Protein AF-0000000072985611 (afdb_homodimer)

InterPro domains:
  IPR008822 Holliday junction resolvase RusA-like [PF05866] (29-142)
  IPR036614 Holliday junction resolvase RusA-like superfamily [G3DSA:3.30.1330.70] (21-144)
  IPR036614 Holliday junction resolvase RusA-like superfamily [SSF103084] (29-144)

Nearest PDB structures (foldseek):
  1q8r-assembly1_A  TM=8.239E-01  e=1.567E-08  Escherichia coli
  2h8c-assembly2_D  TM=8.364E-01  e=1.134E-07  Escherichia coli
  2h8e-assembly1_A  TM=8.133E-01  e=1.209E-07  Escherichia coli
  1q8r-assembly1_B  TM=8.257E-01  e=3.579E-07  Escherichia coli
  2h8c-assembly2_C  TM=8.299E-01  e=3.798E-06  Escherichia coli

Secondary structure (DSSP, 8-state):
--HHHHHHHHHHTT-------EEEEEEES----GGGG-EE-TT--EEPPP----TT-HHHHHHHHHHHHHHHHSTT--B-B-EEEEEEEEES-SSS---HHHHHHHHHHHHHHHTSBS-GGGEEEEEEEEEE-SSS-EEEEEEEETTTEEEEEEEEE-SS-----B----TT--------------S--B-TTT-PBPPGGGEEEETTTTEEEEHHHHHHH-/--HHHHHHHHHHTT-------EEEEEEES----GGGG-EE-TT--EEPPP----TT-HHHHHHHHHHHHHHHHSTT--B-B-EEEEEEEEES-SSS---HHHHHHHHHHHHHHHTSBS-GGGEEEEEEEEEE-SSS-EEEEEEEETTTEEEEEEEEE-SS-----B----TT--------------S--B-TTT--B--GGGEEEETTTTEEEEHHHHHHH-

Organism: Clostridium tetani (strain Massachusetts / E88) (NCBI:txid212717)

Foldseek 3Di:
DPVVVPVVVVCPVPVCPVQDQKFKFKDWDAFDFQVQWWKAALVRDTDTDDCPVDPPPVLVVRLQRLLVRRCVRPPPAAHEAAKEKEKEWAALDPVDGDDQVRSVVSNQSSNCVNRNYVHPVSHPHYHYDYHYDNVITMMMMMIGHPVVDDDDDDDDDDPDDDDDDDDDDDPVVPPPPVPPPPPVVPPQCAAPPPRHRADSNAWMAHDVRNHIHGNVRVVVVD/DPVVVVVVVVCPPPVCPVQDQKFKFKDWDAFDFQVQWWKAALVRDTDTDDCPVDPPPVLVVRLQRLLVRRCVRPPPAAHEAAKEKEKEWAALDPVDGDDQVRSVVSNQSSNCVNRNYVHPVSYPHYHYDYHYDNVITMMMMMIGHPVVDDDDDDDDDDPDDDDDDDDDDDPVVDPPPVPPPPPVVPPQCAAPPPRHRADSNAWMAHDVRNHIHGNVRVVVVD

pLD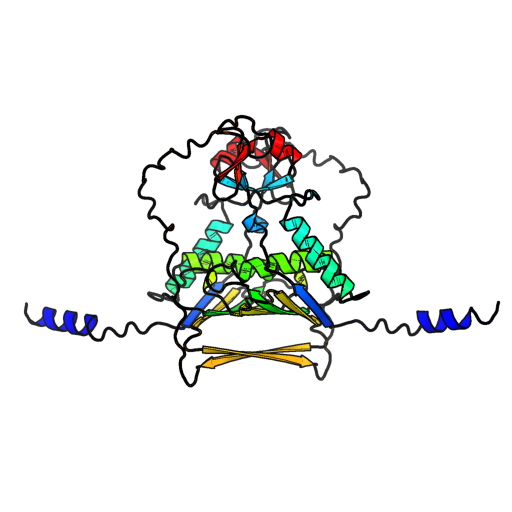DT: mean 77.01, std 22.3, range [27.75, 98.75]

Structure (mmCIF, N/CA/C/O backbone):
data_AF-0000000072985611-model_v1
#
loop_
_entity.id
_entity.type
_entity.pdbx_description
1 polymer 'Conserved protein'
#
loop_
_atom_site.group_PDB
_atom_site.id
_atom_site.type_symbol
_atom_site.label_atom_id
_atom_site.label_alt_id
_atom_site.label_comp_id
_atom_site.label_asym_id
_atom_site.label_entity_id
_atom_site.label_seq_id
_atom_site.pdbx_PDB_ins_code
_atom_site.Cartn_x
_atom_site.Cartn_y
_atom_site.Cartn_z
_atom_site.occupancy
_atom_site.B_iso_or_equiv
_atom_site.auth_seq_id
_atom_site.auth_comp_id
_atom_site.auth_asym_id
_atom_site.auth_atom_id
_atom_site.pdbx_PDB_model_num
ATOM 1 N N . MET A 1 1 ? -51.062 -20.438 17.531 1 27.91 1 MET A N 1
ATOM 2 C CA . MET A 1 1 ? -49.969 -19.891 18.328 1 27.91 1 MET A CA 1
ATOM 3 C C . MET A 1 1 ? -48.75 -20.844 18.297 1 27.91 1 MET A C 1
ATOM 5 O O . MET A 1 1 ? -47.656 -20.453 18.703 1 27.91 1 MET A O 1
ATOM 9 N N . ILE A 1 2 ? -48.938 -22.172 18.141 1 35.59 2 ILE A N 1
ATOM 10 C CA . ILE A 1 2 ? -48 -23.281 18.25 1 35.59 2 ILE A CA 1
ATOM 11 C C . ILE A 1 2 ? -47.062 -23.312 17.031 1 35.59 2 ILE A C 1
ATOM 13 O O . ILE A 1 2 ? -45.906 -23.641 17.156 1 35.59 2 ILE A O 1
ATOM 17 N N . VAL A 1 3 ? -47.625 -23.109 15.766 1 29.62 3 VAL A N 1
ATOM 18 C CA . VAL A 1 3 ? -46.875 -23.391 14.531 1 29.62 3 VAL A CA 1
ATOM 19 C C . VAL A 1 3 ? -45.75 -22.375 14.367 1 29.62 3 VAL A C 1
ATOM 21 O O . VAL A 1 3 ? -44.844 -22.578 13.531 1 29.62 3 VAL A O 1
ATOM 24 N N . LYS A 1 4 ? -45.938 -21.094 14.805 1 33.12 4 LYS A N 1
ATOM 25 C CA . LYS A 1 4 ? -44.906 -20.094 14.586 1 33.12 4 LYS A CA 1
ATOM 26 C C . LYS A 1 4 ? -43.656 -20.391 15.422 1 33.12 4 LYS A C 1
ATOM 28 O O . LYS A 1 4 ? -42.688 -19.672 15.344 1 33.12 4 LYS A O 1
ATOM 33 N N . VAL A 1 5 ? -43.875 -21.156 16.484 1 34.25 5 VAL A N 1
ATOM 34 C CA . VAL A 1 5 ? -42.75 -21.391 17.406 1 34.25 5 VAL A CA 1
ATOM 35 C C . VAL A 1 5 ? -41.719 -22.25 16.734 1 34.25 5 VAL A C 1
ATOM 37 O O . VAL A 1 5 ? -40.5 -22.109 17 1 34.25 5 VAL A O 1
ATOM 40 N N . ASN A 1 6 ? -42.188 -23.312 15.992 1 34.81 6 ASN A N 1
ATOM 41 C CA . ASN A 1 6 ? -41.188 -24.297 15.57 1 34.81 6 ASN A CA 1
ATOM 42 C C . ASN A 1 6 ? -40.25 -23.734 14.523 1 34.81 6 ASN A C 1
ATOM 44 O O . ASN A 1 6 ? -39.188 -24.328 14.25 1 34.81 6 ASN A O 1
ATOM 48 N N . LEU A 1 7 ? -40.875 -22.859 13.562 1 33.72 7 LEU A N 1
ATOM 49 C CA . LEU A 1 7 ? -40.031 -22.438 12.438 1 33.72 7 LEU A CA 1
ATOM 50 C C . LEU A 1 7 ? -38.906 -21.547 12.906 1 33.72 7 LEU A C 1
ATOM 52 O O . LEU A 1 7 ? -37.844 -21.484 12.258 1 33.72 7 LEU A O 1
ATOM 56 N N . ILE A 1 8 ? -39.125 -20.766 14.062 1 36.06 8 ILE A N 1
ATOM 57 C CA . ILE A 1 8 ? -38.094 -19.875 14.562 1 36.06 8 ILE A CA 1
ATOM 58 C C . ILE A 1 8 ? -36.969 -20.688 15.172 1 36.06 8 ILE A C 1
ATOM 60 O O . ILE A 1 8 ? -35.812 -20.266 15.141 1 36.06 8 ILE A O 1
ATOM 64 N N . ILE A 1 9 ? -37.312 -21.859 15.805 1 35.59 9 ILE A N 1
ATOM 65 C CA . ILE A 1 9 ? -36.281 -22.609 16.516 1 35.59 9 ILE A CA 1
ATOM 66 C C . ILE A 1 9 ? -35.219 -23.125 15.531 1 35.59 9 ILE A C 1
ATOM 68 O O . ILE A 1 9 ? -34.031 -23.094 15.805 1 35.59 9 ILE A O 1
ATOM 72 N N . ASN A 1 10 ? -35.719 -23.922 14.508 1 32.5 10 ASN A N 1
ATOM 73 C CA . ASN A 1 10 ? -34.781 -24.562 13.625 1 32.5 10 ASN A CA 1
ATOM 74 C C . ASN A 1 10 ? -33.875 -23.547 12.906 1 32.5 10 ASN A C 1
ATOM 76 O O . ASN A 1 10 ? -32.938 -23.922 12.234 1 32.5 10 ASN A O 1
ATOM 80 N N . TYR A 1 11 ? -34.438 -22.375 12.5 1 34.31 11 TYR A N 1
ATOM 81 C CA . TYR A 1 11 ? -33.594 -21.375 11.867 1 34.31 11 TYR A CA 1
ATOM 82 C C . TYR A 1 11 ? -32.5 -20.922 12.812 1 34.31 11 TYR A C 1
ATOM 84 O O . TYR A 1 11 ? -31.422 -20.516 12.375 1 34.31 11 TYR A O 1
ATOM 92 N N . ILE A 1 12 ? -32.625 -20.672 14.148 1 36 12 ILE A N 1
ATOM 93 C CA . ILE A 1 12 ? -31.656 -20.188 15.133 1 36 12 ILE A CA 1
ATOM 94 C C . ILE A 1 12 ? -30.625 -21.281 15.438 1 36 12 ILE A C 1
ATOM 96 O O . ILE A 1 12 ? -29.469 -20.984 15.711 1 36 12 ILE A O 1
ATOM 100 N N . LYS A 1 13 ? -31.047 -22.578 15.875 1 29.45 13 LYS A N 1
ATOM 101 C CA . LYS A 1 13 ? -30.141 -23.578 16.438 1 29.45 13 LYS A CA 1
ATOM 102 C C . LYS A 1 13 ? -28.969 -23.859 15.484 1 29.45 13 LYS A C 1
ATOM 104 O O . LYS A 1 13 ? -27.812 -23.922 15.914 1 29.45 13 LYS A O 1
ATOM 109 N N . TYR A 1 14 ? -29.219 -25 14.586 1 33.25 14 TYR A N 1
ATOM 110 C CA . TYR A 1 14 ? -28.109 -25.344 13.695 1 33.25 14 TYR A CA 1
ATOM 111 C C . TYR A 1 14 ? -27.781 -24.172 12.773 1 33.25 14 TYR A C 1
ATOM 113 O O . TYR A 1 14 ? -28.234 -24.141 11.625 1 33.25 14 TYR A O 1
ATOM 121 N N . GLY A 1 15 ? -28.25 -23.016 12.805 1 34.94 15 GLY A N 1
ATOM 122 C CA . GLY A 1 15 ? -27.875 -21.797 12.102 1 34.94 15 GLY A CA 1
ATOM 123 C C . GLY A 1 15 ? -26.422 -21.797 11.641 1 34.94 15 GLY A C 1
ATOM 124 O O . GLY A 1 15 ? -25.531 -21.484 12.422 1 34.94 15 GLY A O 1
ATOM 125 N N . TRP A 1 16 ? -26.062 -22.781 10.914 1 35.09 16 TRP A N 1
ATOM 126 C CA . TRP A 1 16 ? -24.812 -22.891 10.188 1 35.09 16 TRP A CA 1
ATOM 127 C C . TRP A 1 16 ? -24.281 -21.516 9.797 1 35.09 16 TRP A C 1
ATOM 129 O O . TRP A 1 16 ? -24.875 -20.828 8.969 1 35.09 16 TRP A O 1
ATOM 139 N N . PHE A 1 17 ? -24.203 -20.625 10.633 1 38.88 17 PHE A N 1
ATOM 140 C CA . PHE A 1 17 ? -23.344 -19.484 10.336 1 38.88 17 PHE A CA 1
ATOM 141 C C . PHE A 1 17 ? -22.312 -19.844 9.273 1 38.88 17 PHE A C 1
ATOM 143 O O . PHE A 1 17 ? -21.375 -20.609 9.547 1 38.88 17 PHE A O 1
ATOM 150 N N . GLN A 1 18 ? -22.734 -20.422 8.188 1 44.28 18 GLN A N 1
ATOM 151 C CA . GLN A 1 18 ? -21.844 -20.625 7.047 1 44.28 18 GLN A CA 1
ATOM 152 C C . GLN A 1 18 ? -20.734 -19.594 7.035 1 44.28 18 GLN A C 1
ATOM 154 O O . GLN A 1 18 ? -20.984 -18.391 6.863 1 44.28 18 GLN A O 1
ATOM 159 N N . MET A 1 19 ? -19.812 -19.609 7.957 1 58.59 19 MET A N 1
ATOM 160 C CA . MET A 1 19 ? -18.609 -18.781 8.016 1 58.59 19 MET A CA 1
ATOM 161 C C . MET A 1 19 ? -18.078 -18.484 6.621 1 58.59 19 MET A C 1
ATOM 163 O O . MET A 1 19 ? -17.656 -19.406 5.91 1 58.59 19 MET A O 1
ATOM 167 N N . ASN A 1 20 ? -18.688 -17.578 5.938 1 78.06 20 ASN A N 1
ATOM 168 C CA . ASN A 1 20 ? -18.234 -17.188 4.609 1 78.06 20 ASN A CA 1
ATOM 169 C C . ASN A 1 20 ? -16.734 -16.891 4.602 1 78.06 20 ASN A C 1
ATOM 171 O O . ASN A 1 20 ? -16.219 -16.203 5.484 1 78.06 20 ASN A O 1
ATOM 175 N N . ASN A 1 21 ? -16.047 -17.797 3.859 1 92.44 21 ASN A N 1
ATOM 176 C CA . ASN A 1 21 ? -14.594 -17.672 3.783 1 92.44 21 ASN A CA 1
ATOM 177 C C . ASN A 1 21 ? -14.148 -17.047 2.461 1 92.44 21 ASN A C 1
ATOM 179 O O . ASN A 1 21 ? -13 -17.188 2.055 1 92.44 21 ASN A O 1
ATOM 183 N N . TYR A 1 22 ? -15.203 -16.453 1.795 1 96.88 22 TYR A N 1
ATOM 184 C CA . TYR A 1 22 ? -14.906 -15.883 0.482 1 96.88 22 TYR A CA 1
ATOM 185 C C . TYR A 1 22 ? -15.789 -14.672 0.198 1 96.88 22 TYR A C 1
ATOM 187 O O . TYR A 1 22 ? -16.953 -14.641 0.594 1 96.88 22 TYR A O 1
ATOM 195 N N . ALA A 1 23 ? -15.242 -13.656 -0.405 1 98.19 23 ALA A N 1
ATOM 196 C CA . ALA A 1 23 ? -15.984 -12.5 -0.906 1 98.19 23 ALA A CA 1
ATOM 197 C C . ALA A 1 23 ? -15.367 -11.969 -2.193 1 98.19 23 ALA A C 1
ATOM 199 O O . ALA A 1 23 ? -14.141 -11.992 -2.357 1 98.19 23 ALA A O 1
ATOM 200 N N . LYS A 1 24 ? -16.188 -11.578 -3.07 1 98.56 24 LYS A N 1
ATOM 201 C CA . LYS A 1 24 ? -15.758 -10.93 -4.305 1 98.56 24 LYS A CA 1
ATOM 202 C C . LYS A 1 24 ? -16.375 -9.547 -4.453 1 98.56 24 LYS A C 1
ATOM 204 O O . LYS A 1 24 ? -17.578 -9.367 -4.215 1 98.56 24 LYS A O 1
ATOM 209 N N . ILE A 1 25 ? -15.578 -8.547 -4.789 1 98.56 25 ILE A N 1
ATOM 210 C CA . ILE A 1 25 ? -16.016 -7.156 -4.91 1 98.56 25 ILE A CA 1
ATOM 211 C C . ILE A 1 25 ? -15.555 -6.582 -6.246 1 98.56 25 ILE A C 1
ATOM 213 O O . ILE A 1 25 ? -14.375 -6.672 -6.59 1 98.56 25 ILE A O 1
ATOM 217 N N . ILE A 1 26 ? -16.453 -6.066 -6.977 1 98.69 26 ILE A N 1
ATOM 218 C CA . ILE A 1 26 ? -16.141 -5.379 -8.227 1 98.69 26 ILE A CA 1
ATOM 219 C C . ILE A 1 26 ? -16.672 -3.947 -8.172 1 98.69 26 ILE A C 1
ATOM 221 O O . ILE A 1 26 ? -17.844 -3.721 -7.875 1 98.69 26 ILE A O 1
ATOM 225 N N . VAL A 1 27 ? -15.812 -3.029 -8.383 1 98.31 27 VAL A N 1
ATOM 226 C CA . VAL A 1 27 ? -16.219 -1.628 -8.406 1 98.31 27 VAL A CA 1
ATOM 227 C C . VAL A 1 27 ? -15.805 -0.991 -9.727 1 98.31 27 VAL A C 1
ATOM 229 O O . VAL A 1 27 ? -14.641 -1.07 -10.133 1 98.31 27 VAL A O 1
ATOM 232 N N . LYS A 1 28 ? -16.734 -0.384 -10.367 1 97.38 28 LYS A N 1
ATOM 233 C CA . LYS A 1 28 ? -16.5 0.246 -11.656 1 97.38 28 LYS A CA 1
ATOM 234 C C . LYS A 1 28 ? -15.805 1.596 -11.492 1 97.38 28 LYS A C 1
ATOM 236 O O . LYS A 1 28 ? -15.867 2.203 -10.422 1 97.38 28 LYS A O 1
ATOM 241 N N . GLY A 1 29 ? -15.062 2.006 -12.578 1 93.94 29 GLY A N 1
ATOM 242 C CA . GLY A 1 29 ? -14.398 3.299 -12.57 1 93.94 29 GLY A CA 1
ATOM 243 C C . GLY A 1 29 ? -12.922 3.213 -12.242 1 93.94 29 GLY A C 1
ATOM 244 O O . GLY A 1 29 ? -12.422 2.145 -11.883 1 93.94 29 GLY A O 1
ATOM 245 N N . SER A 1 30 ? -12.258 4.309 -12.297 1 87 30 SER A N 1
ATOM 246 C CA . SER A 1 30 ? -10.836 4.375 -11.984 1 87 30 SER A CA 1
ATOM 247 C C . SER A 1 30 ? -10.602 4.598 -10.492 1 87 30 SER A C 1
ATOM 249 O O . SER A 1 30 ? -11.227 5.469 -9.891 1 87 30 SER A O 1
ATOM 251 N N . PRO A 1 31 ? -9.773 3.811 -9.984 1 88.62 31 PRO A N 1
ATOM 252 C CA . PRO A 1 31 ? -9.5 4.027 -8.562 1 88.62 31 PRO A CA 1
ATOM 253 C C . PRO A 1 31 ? -8.75 5.336 -8.297 1 88.62 31 PRO A C 1
ATOM 255 O O . PRO A 1 31 ? -8.062 5.844 -9.18 1 88.62 31 PRO A O 1
ATOM 258 N N . ILE A 1 32 ? -8.93 5.871 -7.133 1 84.88 32 ILE A N 1
ATOM 259 C CA . ILE A 1 32 ? -8.211 7.074 -6.73 1 84.88 32 ILE A CA 1
ATOM 260 C C . ILE A 1 32 ? -7.535 6.848 -5.383 1 84.88 32 ILE A C 1
ATOM 262 O O . ILE A 1 32 ? -7.859 5.895 -4.668 1 84.88 32 ILE A O 1
ATOM 266 N N . THR A 1 33 ? -6.598 7.664 -5.094 1 83.69 33 THR A N 1
ATOM 267 C CA . THR A 1 33 ? -5.852 7.535 -3.846 1 83.69 33 THR A CA 1
ATOM 268 C C . THR A 1 33 ? -6.012 8.781 -2.984 1 83.69 33 THR A C 1
ATOM 270 O O . THR A 1 33 ? -6.344 9.859 -3.494 1 83.69 33 THR A O 1
ATOM 273 N N . LYS A 1 34 ? -5.797 8.578 -1.704 1 76.5 34 LYS A N 1
ATOM 274 C CA . LYS A 1 34 ? -5.848 9.68 -0.753 1 76.5 34 LYS A CA 1
ATOM 275 C C . LYS A 1 34 ? -4.809 10.75 -1.089 1 76.5 34 LYS A C 1
ATOM 277 O O . LYS A 1 34 ? -5.055 11.945 -0.917 1 76.5 34 LYS A O 1
ATOM 282 N N . SER A 1 35 ? -3.744 10.305 -1.623 1 71.12 35 SER A N 1
ATOM 283 C CA . SER A 1 35 ? -2.621 11.195 -1.909 1 71.12 35 SER A CA 1
ATOM 284 C C . SER A 1 35 ? -2.979 12.211 -2.986 1 71.12 35 SER A C 1
ATOM 286 O O . SER A 1 35 ? -2.396 13.297 -3.041 1 71.12 35 SER A O 1
ATOM 288 N N . ASN A 1 36 ? -3.953 11.867 -3.781 1 67.75 36 ASN A N 1
ATOM 289 C CA . ASN A 1 36 ? -4.387 12.789 -4.828 1 67.75 36 ASN A CA 1
ATOM 290 C C . ASN A 1 36 ? -5.055 14.031 -4.242 1 67.75 36 ASN A C 1
ATOM 292 O O . ASN A 1 36 ? -5.191 15.047 -4.926 1 67.75 36 ASN A O 1
ATOM 296 N N . PHE A 1 37 ? -5.32 13.977 -3.016 1 70.06 37 PHE A N 1
ATOM 297 C CA . PHE A 1 37 ? -6.113 15.055 -2.439 1 70.06 37 PHE A CA 1
ATOM 298 C C . PHE A 1 37 ? -5.391 15.688 -1.257 1 70.06 37 PHE A C 1
ATOM 300 O O . PHE A 1 37 ? -6.012 16.359 -0.431 1 70.06 37 PHE A O 1
ATOM 307 N N . LYS A 1 38 ? -4.188 15.383 -1.233 1 70 38 LYS A N 1
ATOM 308 C CA . LYS A 1 38 ? -3.387 15.977 -0.163 1 70 38 LYS A CA 1
ATOM 309 C C . LYS A 1 38 ? -3.279 17.484 -0.327 1 70 38 LYS A C 1
ATOM 311 O O . LYS A 1 38 ? -3.33 18 -1.446 1 70 38 LYS A O 1
ATOM 316 N N . LEU A 1 39 ? -3.195 18.172 0.834 1 70.56 39 LEU A N 1
ATOM 317 C CA . LEU A 1 39 ? -2.973 19.609 0.883 1 70.56 39 LEU A CA 1
ATOM 318 C C . LEU A 1 39 ? -1.599 19.938 1.461 1 70.56 39 LEU A C 1
ATOM 320 O O . LEU A 1 39 ? -0.966 19.078 2.078 1 70.56 39 LEU A O 1
ATOM 324 N N . PHE A 1 40 ? -1.159 21.062 1.111 1 70.62 40 PHE A N 1
ATOM 325 C CA . PHE A 1 40 ? 0.131 21.484 1.647 1 70.62 40 PHE A CA 1
ATOM 326 C C . PHE A 1 40 ? 0.002 22.797 2.404 1 70.62 40 PHE A C 1
ATOM 328 O O . PHE A 1 40 ? -0.717 23.703 1.972 1 70.62 40 PHE A O 1
ATOM 335 N N . ASN A 1 41 ? 0.66 22.766 3.525 1 66.31 41 ASN A N 1
ATOM 336 C CA . ASN A 1 41 ? 0.689 24.031 4.246 1 66.31 41 ASN A CA 1
ATOM 337 C C . ASN A 1 41 ? 1.802 24.938 3.736 1 66.31 41 ASN A C 1
ATOM 339 O O . ASN A 1 41 ? 2.496 24.609 2.777 1 66.31 41 ASN A O 1
ATOM 343 N N . LEU A 1 42 ? 1.893 25.938 4.301 1 60.53 42 LEU A N 1
ATOM 344 C CA . LEU A 1 42 ? 2.814 26.969 3.83 1 60.53 42 LEU A CA 1
ATOM 345 C C . LEU A 1 42 ? 4.258 26.5 3.932 1 60.53 42 LEU A C 1
ATOM 347 O O . LEU A 1 42 ? 5.113 26.922 3.152 1 60.53 42 LEU A O 1
ATOM 351 N N . GLN A 1 43 ? 4.426 25.688 4.844 1 62.25 43 GLN A N 1
ATOM 352 C CA . GLN A 1 43 ? 5.785 25.188 5.027 1 62.25 43 GLN A CA 1
ATOM 353 C C . GLN A 1 43 ? 6.074 24.016 4.094 1 62.25 43 GLN A C 1
ATOM 355 O O . GLN A 1 43 ? 7.152 23.422 4.148 1 62.25 43 GLN A O 1
ATOM 360 N N . GLY A 1 44 ? 4.969 23.703 3.299 1 66.44 44 GLY A N 1
ATOM 361 C CA . GLY A 1 44 ? 5.168 22.625 2.33 1 66.44 44 GLY A CA 1
ATOM 362 C C . GLY A 1 44 ? 4.879 21.25 2.891 1 66.44 44 GLY A C 1
ATOM 363 O O . GLY A 1 44 ? 5.207 20.234 2.266 1 66.44 44 GLY A O 1
ATOM 364 N N . ARG A 1 45 ? 4.316 21.312 4.082 1 68.06 45 ARG A N 1
ATOM 365 C CA . ARG A 1 45 ? 4.004 20.016 4.676 1 68.06 45 ARG A CA 1
ATOM 366 C C . ARG A 1 45 ? 2.664 19.5 4.176 1 68.06 45 ARG A C 1
ATOM 368 O O . ARG A 1 45 ? 1.703 20.266 4.043 1 68.06 45 ARG A O 1
ATOM 375 N N . ALA A 1 46 ? 2.729 18.266 3.943 1 74.62 46 ALA A N 1
ATOM 376 C CA . ALA A 1 46 ? 1.516 17.656 3.408 1 74.62 46 ALA A CA 1
ATOM 377 C C . ALA A 1 46 ? 0.498 17.391 4.516 1 74.62 46 ALA A C 1
ATOM 379 O O . ALA A 1 46 ? 0.855 16.922 5.594 1 74.62 46 ALA A O 1
ATOM 380 N N . ILE A 1 47 ? -0.693 17.812 4.234 1 74.56 47 ILE A N 1
ATOM 381 C CA . ILE A 1 47 ? -1.827 17.578 5.121 1 74.56 47 ILE A CA 1
ATOM 382 C C . ILE A 1 47 ? -2.811 16.625 4.453 1 74.56 47 ILE A C 1
ATOM 384 O O . ILE A 1 47 ? -3.191 16.812 3.295 1 74.56 47 ILE A O 1
ATOM 388 N N . LEU A 1 48 ? -3.162 15.586 5.266 1 75.69 48 LEU A N 1
ATOM 389 C CA . LEU A 1 48 ? -4.055 14.586 4.695 1 75.69 48 LEU A CA 1
ATOM 390 C C . LEU A 1 48 ? -5.504 15.055 4.75 1 75.69 48 LEU A C 1
ATOM 392 O O . LEU A 1 48 ? -5.875 15.836 5.625 1 75.69 48 LEU A O 1
ATOM 396 N N . PRO A 1 49 ? -6.254 14.586 3.697 1 67 49 PRO A N 1
ATOM 397 C CA . PRO A 1 49 ? -7.668 14.961 3.713 1 67 49 PRO A CA 1
ATOM 398 C C . PRO A 1 49 ? -8.438 14.312 4.867 1 67 49 PRO A C 1
ATOM 400 O O . PRO A 1 49 ? -8.055 13.242 5.344 1 67 49 PRO A O 1
ATOM 403 N N . HIS A 1 50 ? -9.266 15.156 5.512 1 60.88 50 HIS A N 1
ATOM 404 C CA . HIS A 1 50 ? -10.156 14.641 6.547 1 60.88 50 HIS A CA 1
ATOM 405 C C . HIS A 1 50 ? -11.453 14.117 5.949 1 60.88 50 HIS A C 1
ATOM 407 O O . HIS A 1 50 ? -11.953 14.656 4.965 1 60.88 50 HIS A O 1
ATOM 413 N N . ASN A 1 51 ? -11.836 12.859 6.383 1 57.34 51 ASN A N 1
ATOM 414 C CA . ASN A 1 51 ? -13.188 12.477 6.004 1 57.34 51 ASN A CA 1
ATOM 415 C C . ASN A 1 51 ? -14.227 13.43 6.582 1 57.34 51 ASN A C 1
ATOM 417 O O . ASN A 1 51 ? -14.656 13.273 7.727 1 57.34 51 ASN A O 1
ATOM 421 N N . SER A 1 52 ? -14.32 14.586 6 1 48.94 52 SER A N 1
ATOM 422 C CA . SER A 1 52 ? -15.227 15.594 6.531 1 48.94 52 SER A CA 1
ATOM 423 C C . SER A 1 52 ? -16.688 15.18 6.363 1 48.94 52 SER A C 1
ATOM 425 O O . SER A 1 52 ? -17.578 15.805 6.934 1 48.94 52 SER A O 1
ATOM 427 N N . GLY A 1 53 ? -16.828 14.055 5.801 1 48.88 53 GLY A N 1
ATOM 428 C CA . GLY A 1 53 ? -18.203 13.711 5.477 1 48.88 53 GLY A CA 1
ATOM 429 C C . GLY A 1 53 ? -18.844 14.664 4.473 1 48.88 53 GLY A C 1
ATOM 430 O O . GLY A 1 53 ? -20 14.484 4.09 1 48.88 53 GLY A O 1
ATOM 431 N N . LYS A 1 54 ? -18.031 15.617 4.074 1 51 54 LYS A N 1
ATOM 432 C CA . LYS A 1 54 ? -18.625 16.547 3.123 1 51 54 LYS A CA 1
ATOM 433 C C . LYS A 1 54 ? -18.453 16.062 1.688 1 51 54 LYS A C 1
ATOM 435 O O . LYS A 1 54 ? -17.547 15.289 1.398 1 51 54 LYS A O 1
ATOM 440 N N . TYR A 1 55 ? -19.422 16.516 0.832 1 47.28 55 TYR A N 1
ATOM 441 C CA . TYR A 1 55 ? -19.547 16.109 -0.562 1 47.28 55 TYR A CA 1
ATOM 442 C C . TYR A 1 55 ? -18.281 16.438 -1.34 1 47.28 55 TYR A C 1
ATOM 444 O O . TYR A 1 55 ? -17.938 15.742 -2.309 1 47.28 55 TYR A O 1
ATOM 452 N N . HIS A 1 56 ? -17.578 17.297 -0.875 1 51 56 HIS A N 1
ATOM 453 C CA . HIS A 1 56 ? -16.453 17.75 -1.697 1 51 56 HIS A CA 1
ATOM 454 C C . HIS A 1 56 ? -15.211 16.922 -1.442 1 51 56 HIS A C 1
ATOM 456 O O . HIS A 1 56 ? -14.219 17.047 -2.168 1 51 56 HIS A O 1
ATOM 462 N N . ASP A 1 57 ? -15.422 16.031 -0.56 1 68 57 ASP A N 1
ATOM 463 C CA . ASP A 1 57 ? -14.297 15.133 -0.324 1 68 57 ASP A CA 1
ATOM 464 C C . ASP A 1 57 ? -14.336 13.93 -1.271 1 68 57 ASP A C 1
ATOM 466 O O . ASP A 1 57 ? -14.984 12.93 -0.981 1 68 57 ASP A O 1
ATOM 470 N N . ARG A 1 58 ? -13.773 14.07 -2.357 1 74.38 58 ARG A N 1
ATOM 471 C CA . ARG A 1 58 ? -13.828 13.07 -3.414 1 74.38 58 ARG A CA 1
ATOM 472 C C . ARG A 1 58 ? -13.312 11.727 -2.92 1 74.38 58 ARG A C 1
ATOM 474 O O . ARG A 1 58 ? -13.836 10.672 -3.287 1 74.38 58 ARG A O 1
ATOM 481 N N . TYR A 1 59 ? -12.453 11.781 -2.074 1 82.38 59 TYR A N 1
ATOM 482 C CA . TYR A 1 59 ? -11.906 10.523 -1.58 1 82.38 59 TYR A CA 1
ATOM 483 C C . TYR A 1 59 ? -12.891 9.836 -0.644 1 82.38 59 TYR A C 1
ATOM 485 O O . TYR A 1 59 ? -13.07 8.617 -0.713 1 82.38 59 TYR A O 1
ATOM 493 N N . ALA A 1 60 ? -13.477 10.648 0.167 1 81.5 60 ALA A N 1
ATOM 494 C CA . ALA A 1 60 ? -14.477 10.086 1.074 1 81.5 60 ALA A CA 1
ATOM 495 C C . ALA A 1 60 ? -15.633 9.453 0.299 1 81.5 60 ALA A C 1
ATOM 497 O O . ALA A 1 60 ? -16.109 8.383 0.665 1 81.5 60 ALA A O 1
ATOM 498 N N . VAL A 1 61 ? -16.031 10.141 -0.725 1 85.25 61 VAL A N 1
ATOM 499 C CA . VAL A 1 61 ? -17.109 9.633 -1.568 1 85.25 61 VAL A CA 1
ATOM 500 C C . VAL A 1 61 ? -16.672 8.328 -2.232 1 85.25 61 VAL A C 1
ATOM 502 O O . VAL A 1 61 ? -17.453 7.375 -2.305 1 85.25 61 VAL A O 1
ATOM 505 N N . TYR A 1 62 ? -15.5 8.281 -2.656 1 89.19 62 TYR A N 1
ATOM 506 C CA . TYR A 1 62 ? -14.969 7.086 -3.295 1 89.19 62 TYR A CA 1
ATOM 507 C C . TYR A 1 62 ? -14.953 5.91 -2.322 1 89.19 62 TYR A C 1
ATOM 509 O O . TYR A 1 62 ? -15.383 4.809 -2.662 1 89.19 62 TYR A O 1
ATOM 517 N N . GLU A 1 63 ? -14.484 6.152 -1.122 1 90.56 63 GLU A N 1
ATOM 518 C CA . GLU A 1 63 ? -14.484 5.125 -0.086 1 90.56 63 GLU A CA 1
ATOM 519 C C . GLU A 1 63 ? -15.891 4.609 0.178 1 90.56 63 GLU A C 1
ATOM 521 O O . GLU A 1 63 ? -16.094 3.402 0.34 1 90.56 63 GLU A O 1
ATOM 526 N N . GLN A 1 64 ? -16.828 5.527 0.196 1 92 64 GLN A N 1
ATOM 527 C CA . GLN A 1 64 ? -18.219 5.152 0.434 1 92 64 GLN A CA 1
ATOM 528 C C . GLN A 1 64 ? -18.766 4.32 -0.719 1 92 64 GLN A C 1
ATOM 530 O O . GLN A 1 64 ? -19.531 3.383 -0.501 1 92 64 GLN A O 1
ATOM 535 N N . GLU A 1 65 ? -18.391 4.723 -1.855 1 94.62 65 GLU A N 1
ATOM 536 C CA . GLU A 1 65 ? -18.828 3.961 -3.023 1 94.62 65 GLU A CA 1
ATOM 537 C C . GLU A 1 65 ? -18.312 2.523 -2.963 1 94.62 65 GLU A C 1
ATOM 539 O O . GLU A 1 65 ? -19.062 1.583 -3.221 1 94.62 65 GLU A O 1
ATOM 544 N N . ILE A 1 66 ? -17.062 2.33 -2.635 1 96.94 66 ILE A N 1
ATOM 545 C CA . ILE A 1 66 ? -16.5 0.994 -2.5 1 96.94 66 ILE A CA 1
ATOM 546 C C . ILE A 1 66 ? -17.25 0.219 -1.422 1 96.94 66 ILE A C 1
ATOM 548 O O . ILE A 1 66 ? -17.625 -0.938 -1.627 1 96.94 66 ILE A O 1
ATOM 552 N N . ALA A 1 67 ? -17.484 0.897 -0.304 1 96.62 67 ALA A N 1
ATOM 553 C CA . ALA A 1 67 ? -18.172 0.257 0.81 1 96.62 67 ALA A CA 1
ATOM 554 C C . ALA A 1 67 ? -19.578 -0.194 0.398 1 96.62 67 ALA A C 1
ATOM 556 O O . ALA A 1 67 ? -19.984 -1.313 0.707 1 96.62 67 ALA A O 1
ATOM 557 N N . TYR A 1 68 ? -20.25 0.69 -0.302 1 97.62 68 TYR A N 1
ATOM 558 C CA . TYR A 1 68 ? -21.609 0.395 -0.754 1 97.62 68 TYR A CA 1
ATOM 559 C C . TYR A 1 68 ? -21.625 -0.812 -1.685 1 97.62 68 TYR A C 1
ATOM 561 O O . TYR A 1 68 ? -22.391 -1.756 -1.478 1 97.62 68 TYR A O 1
ATOM 569 N N . GLU A 1 69 ? -20.75 -0.798 -2.693 1 98.12 69 GLU A N 1
ATOM 570 C CA . GLU A 1 69 ? -20.672 -1.901 -3.646 1 98.12 69 GLU A CA 1
ATOM 571 C C . GLU A 1 69 ? -20.297 -3.209 -2.951 1 98.12 69 GLU A C 1
ATOM 573 O O . GLU A 1 69 ? -20.875 -4.262 -3.25 1 98.12 69 GLU A O 1
ATOM 578 N N . ALA A 1 70 ? -19.359 -3.156 -2.02 1 97.88 70 ALA A N 1
ATOM 579 C CA . ALA A 1 70 ? -18.922 -4.344 -1.289 1 97.88 70 ALA A CA 1
ATOM 580 C C . ALA A 1 70 ? -20.078 -4.957 -0.504 1 97.88 70 ALA A C 1
ATOM 582 O O . ALA A 1 70 ? -20.266 -6.18 -0.511 1 97.88 70 ALA A O 1
ATOM 583 N N . ARG A 1 71 ? -20.906 -4.117 0.107 1 97 71 ARG A N 1
ATOM 584 C CA . ARG A 1 71 ? -22.031 -4.586 0.904 1 97 71 ARG A CA 1
ATOM 585 C C . ARG A 1 71 ? -23.109 -5.195 0.017 1 97 71 ARG A C 1
ATOM 587 O O . ARG A 1 71 ? -23.625 -6.273 0.312 1 97 71 ARG A O 1
ATOM 594 N N . VAL A 1 72 ? -23.406 -4.453 -1.01 1 97.69 72 VAL A N 1
ATOM 595 C CA . VAL A 1 72 ? -24.484 -4.891 -1.9 1 97.69 72 VAL A CA 1
ATOM 596 C C . VAL A 1 72 ? -24.109 -6.242 -2.516 1 97.69 72 VAL A C 1
ATOM 598 O O . VAL A 1 72 ? -24.969 -7.121 -2.643 1 97.69 72 VAL A O 1
ATOM 601 N N . GLN A 1 73 ? -22.875 -6.441 -2.852 1 97.69 73 GLN A N 1
ATOM 602 C CA . GLN A 1 73 ? -22.422 -7.652 -3.523 1 97.69 73 GLN A CA 1
ATOM 603 C C . GLN A 1 73 ? -22.203 -8.789 -2.525 1 97.69 73 GLN A C 1
ATOM 605 O O . GLN A 1 73 ? -22.125 -9.953 -2.914 1 97.69 73 GLN A O 1
ATOM 610 N N . ASN A 1 74 ? -22.031 -8.43 -1.262 1 96.88 74 ASN A N 1
ATOM 611 C CA . ASN A 1 74 ? -21.781 -9.406 -0.212 1 96.88 74 ASN A CA 1
ATOM 612 C C . ASN A 1 74 ? -22.672 -9.172 1.009 1 96.88 74 ASN A C 1
ATOM 614 O O . ASN A 1 74 ? -22.156 -8.914 2.104 1 96.88 74 ASN A O 1
ATOM 618 N N . PRO A 1 75 ? -23.953 -9.32 0.798 1 94.5 75 PRO A N 1
ATOM 619 C CA . PRO A 1 75 ? -24.859 -9.07 1.924 1 94.5 75 PRO A CA 1
ATOM 620 C C . PRO A 1 75 ? -24.641 -10.047 3.078 1 94.5 75 PRO A C 1
ATOM 622 O O . PRO A 1 75 ? -24.547 -11.258 2.859 1 94.5 75 PRO A O 1
ATOM 625 N N . ASN A 1 76 ? -24.438 -9.586 4.246 1 91.06 76 ASN A N 1
ATOM 626 C CA . ASN A 1 76 ? -24.328 -10.336 5.496 1 91.06 76 ASN A CA 1
ATOM 627 C C . ASN A 1 76 ? -23.031 -11.125 5.562 1 91.06 76 ASN A C 1
ATOM 629 O O . ASN A 1 76 ? -22.953 -12.156 6.242 1 91.06 76 ASN A O 1
ATOM 633 N N . ILE A 1 77 ? -22.094 -10.75 4.77 1 95.12 77 ILE A N 1
ATOM 634 C CA . ILE A 1 77 ? -20.797 -11.43 4.812 1 95.12 77 ILE A CA 1
ATOM 635 C C . ILE A 1 77 ? -19.828 -10.617 5.656 1 95.12 77 ILE A C 1
ATOM 637 O O . ILE A 1 77 ? -19.656 -9.414 5.438 1 95.12 77 ILE A O 1
ATOM 641 N N . ILE A 1 78 ? -19.297 -11.242 6.598 1 95.44 78 ILE A N 1
ATOM 642 C CA . ILE A 1 78 ? -18.203 -10.688 7.387 1 95.44 78 ILE A CA 1
ATOM 643 C C . ILE A 1 78 ? -17.062 -11.711 7.477 1 95.44 78 ILE A C 1
ATOM 645 O O . ILE A 1 78 ? -17.25 -12.797 8.023 1 95.44 78 ILE A O 1
ATOM 649 N N . LEU A 1 79 ? -16.047 -11.422 6.91 1 97.06 79 LEU A N 1
ATOM 650 C CA . LEU A 1 79 ? -14.852 -12.25 7.027 1 97.06 79 LEU A CA 1
ATOM 651 C C . LEU A 1 79 ? -14.039 -11.859 8.258 1 97.06 79 LEU A C 1
ATOM 653 O O . LEU A 1 79 ? -13.484 -10.758 8.32 1 97.06 79 LEU A O 1
ATOM 657 N N . SER A 1 80 ? -13.82 -12.734 9.188 1 95.06 80 SER A N 1
ATOM 658 C CA . SER A 1 80 ? -13.203 -12.367 10.461 1 95.06 80 SER A CA 1
ATOM 659 C C . SER A 1 80 ? -11.828 -13 10.609 1 95.06 80 SER A C 1
ATOM 661 O O . SER A 1 80 ? -11.125 -12.75 11.594 1 95.06 80 SER A O 1
ATOM 663 N N . GLU A 1 81 ? -11.406 -13.797 9.688 1 96.31 81 GLU A N 1
ATOM 664 C CA . GLU A 1 81 ? -10.125 -14.469 9.828 1 96.31 81 GLU A CA 1
ATOM 665 C C . GLU A 1 81 ? -9.078 -13.859 8.898 1 96.31 81 GLU A C 1
ATOM 667 O O . GLU A 1 81 ? -9.375 -12.922 8.156 1 96.31 81 GLU A O 1
ATOM 672 N N . SER A 1 82 ? -7.824 -14.422 8.938 1 95.94 82 SER A N 1
ATOM 673 C CA . SER A 1 82 ? -6.766 -14.016 8.023 1 95.94 82 SER A CA 1
ATOM 674 C C . SER A 1 82 ? -7.148 -14.305 6.574 1 95.94 82 SER A C 1
ATOM 676 O O . SER A 1 82 ? -7.809 -15.305 6.289 1 95.94 82 SER A O 1
ATOM 678 N N . LEU A 1 83 ? -6.664 -13.438 5.699 1 97.38 83 LEU A N 1
ATOM 679 C CA . LEU A 1 83 ? -7.199 -13.492 4.344 1 97.38 83 LEU A CA 1
ATOM 680 C C . LEU A 1 83 ? -6.074 -13.445 3.312 1 97.38 83 LEU A C 1
ATOM 682 O O . LEU A 1 83 ? -5.016 -12.875 3.568 1 97.38 83 LEU A O 1
ATOM 686 N N . ILE A 1 84 ? -6.34 -14.062 2.182 1 98.25 84 ILE A N 1
ATOM 687 C CA . ILE A 1 84 ? -5.621 -13.867 0.927 1 98.25 84 ILE A CA 1
ATOM 688 C C . ILE A 1 84 ? -6.41 -12.922 0.024 1 98.25 84 ILE A C 1
ATOM 690 O O . ILE A 1 84 ? -7.598 -13.133 -0.226 1 98.25 84 ILE A O 1
ATOM 694 N N . ALA A 1 85 ? -5.762 -11.891 -0.401 1 98.12 85 ALA A N 1
ATOM 695 C CA . ALA A 1 85 ? -6.426 -10.938 -1.29 1 98.12 85 ALA A CA 1
ATOM 696 C C . ALA A 1 85 ? -5.836 -11 -2.695 1 98.12 85 ALA A C 1
ATOM 698 O O . ALA A 1 85 ? -4.613 -10.977 -2.861 1 98.12 85 ALA A O 1
ATOM 699 N N . VAL A 1 86 ? -6.664 -11.133 -3.67 1 98.56 86 VAL A N 1
ATOM 700 C CA . VAL A 1 86 ? -6.281 -11.008 -5.074 1 98.56 86 VAL A CA 1
ATOM 701 C C . VAL A 1 86 ? -6.965 -9.797 -5.691 1 98.56 86 VAL A C 1
ATOM 703 O O . VAL A 1 86 ? -8.188 -9.773 -5.84 1 98.56 86 VAL A O 1
ATOM 706 N N . LEU A 1 87 ? -6.176 -8.82 -6.012 1 98 87 LEU A N 1
ATOM 707 C CA . LEU A 1 87 ? -6.684 -7.566 -6.555 1 98 87 LEU A CA 1
ATOM 708 C C . LEU A 1 87 ? -6.23 -7.371 -7.996 1 98 87 LEU A C 1
ATOM 710 O O . LEU A 1 87 ? -5.031 -7.305 -8.273 1 98 87 LEU A O 1
ATOM 714 N N . LYS A 1 88 ? -7.156 -7.336 -8.867 1 98.06 88 LYS A N 1
ATOM 715 C CA . LYS A 1 88 ? -6.91 -6.984 -10.266 1 98.06 88 LYS A CA 1
ATOM 716 C C . LYS A 1 88 ? -7.457 -5.594 -10.586 1 98.06 88 LYS A C 1
ATOM 718 O O . LYS A 1 88 ? -8.641 -5.32 -10.375 1 98.06 88 LYS A O 1
ATOM 723 N N . VAL A 1 89 ? -6.617 -4.77 -11.062 1 97.06 89 VAL A N 1
ATOM 724 C CA . VAL A 1 89 ? -7.039 -3.414 -11.398 1 97.06 89 VAL A CA 1
ATOM 725 C C . VAL A 1 89 ? -6.965 -3.205 -12.906 1 97.06 89 VAL A C 1
ATOM 727 O O . VAL A 1 89 ? -5.934 -3.475 -13.531 1 97.06 89 VAL A O 1
ATOM 730 N N . TYR A 1 90 ? -8.039 -2.738 -13.453 1 97.06 90 TYR A N 1
ATOM 731 C CA . TYR A 1 90 ? -8.148 -2.4 -14.867 1 97.06 90 TYR A CA 1
ATOM 732 C C . TYR A 1 90 ? -8.242 -0.893 -15.062 1 97.06 90 TYR A C 1
ATOM 734 O O . TYR A 1 90 ? -9.328 -0.316 -14.953 1 97.06 90 TYR A O 1
ATOM 742 N N . TYR A 1 91 ? -7.137 -0.308 -15.406 1 95.44 91 TYR A N 1
ATOM 743 C CA . TYR A 1 91 ? -7.094 1.14 -15.578 1 95.44 91 TYR A CA 1
ATOM 744 C C . TYR A 1 91 ? -7.629 1.544 -16.938 1 95.44 91 TYR A C 1
ATOM 746 O O . TYR A 1 91 ? -7.57 0.764 -17.891 1 95.44 91 TYR A O 1
ATOM 754 N N . LYS A 1 92 ? -8.062 2.764 -16.984 1 93.88 92 LYS A N 1
ATOM 755 C CA . LYS A 1 92 ? -8.547 3.326 -18.25 1 93.88 92 LYS A CA 1
ATOM 756 C C . LYS A 1 92 ? -7.387 3.604 -19.203 1 93.88 92 LYS A C 1
ATOM 758 O O . LYS A 1 92 ? -7.508 3.385 -20.406 1 93.88 92 LYS A O 1
ATOM 763 N N . SER A 1 93 ? -6.23 4.023 -18.625 1 91.12 93 SER A N 1
ATOM 764 C CA . SER A 1 93 ? -5.09 4.43 -19.438 1 91.12 93 SER A CA 1
ATOM 765 C C . SER A 1 93 ? -3.811 3.734 -19 1 91.12 93 SER A C 1
ATOM 767 O O . SER A 1 93 ? -3.586 3.551 -17.797 1 91.12 93 SER A O 1
ATOM 769 N N . LYS A 1 94 ? -2.955 3.426 -19.938 1 85.06 94 LYS A N 1
ATOM 770 C CA . LYS A 1 94 ? -1.662 2.811 -19.656 1 85.06 94 LYS A CA 1
ATOM 771 C C . LYS A 1 94 ? -0.659 3.848 -19.156 1 85.06 94 LYS A C 1
ATOM 773 O O . LYS A 1 94 ? 0.263 3.518 -18.406 1 85.06 94 LYS A O 1
ATOM 778 N N . LYS A 1 95 ? -0.824 5.066 -19.578 1 77.75 95 LYS A N 1
ATOM 779 C CA . LYS A 1 95 ? 0.179 6.105 -19.344 1 77.75 95 LYS A CA 1
ATOM 780 C C . LYS A 1 95 ? -0.141 6.914 -18.094 1 77.75 95 LYS A C 1
ATOM 782 O O . LYS A 1 95 ? 0.766 7.395 -17.422 1 77.75 95 LYS A O 1
ATOM 787 N N . ARG A 1 96 ? -1.406 7.059 -17.906 1 77.44 96 ARG A N 1
ATOM 788 C CA . ARG A 1 96 ? -1.81 7.922 -16.797 1 77.44 96 ARG A CA 1
ATOM 789 C C . ARG A 1 96 ? -2.652 7.156 -15.789 1 77.44 96 ARG A C 1
ATOM 791 O O . ARG A 1 96 ? -3.844 6.934 -16 1 77.44 96 ARG A O 1
ATOM 798 N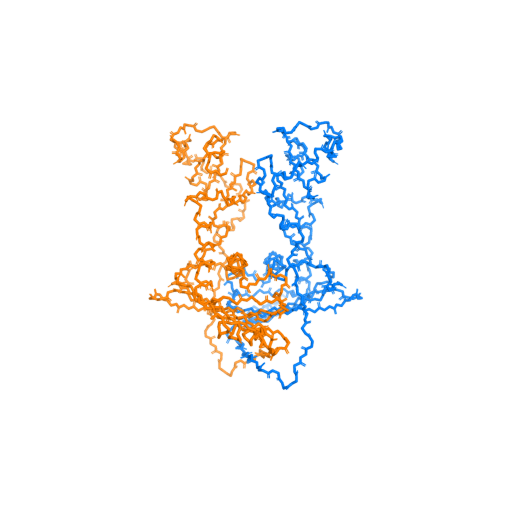 N . HIS A 1 97 ? -2.133 6.672 -14.852 1 77.38 97 HIS A N 1
ATOM 799 C CA . HIS A 1 97 ? -2.838 6.035 -13.75 1 77.38 97 HIS A CA 1
ATOM 800 C C . HIS A 1 97 ? -2.018 6.098 -12.461 1 77.38 97 HIS A C 1
ATOM 802 O O . HIS A 1 97 ? -0.795 6.246 -12.508 1 77.38 97 HIS A O 1
ATOM 808 N N . PRO A 1 98 ? -2.748 6.102 -11.352 1 79.81 98 PRO A N 1
ATOM 809 C CA . PRO A 1 98 ? -2.01 6.066 -10.086 1 79.81 98 PRO A CA 1
ATOM 810 C C . PRO A 1 98 ? -1.152 4.812 -9.938 1 79.81 98 PRO A C 1
ATOM 812 O O . PRO A 1 98 ? -1.369 3.824 -10.648 1 79.81 98 PRO A O 1
ATOM 815 N N . ASP A 1 99 ? -0.218 4.945 -8.992 1 82.56 99 ASP A N 1
ATOM 816 C CA . ASP A 1 99 ? 0.616 3.783 -8.695 1 82.56 99 ASP A CA 1
ATOM 817 C C . ASP A 1 99 ? -0.204 2.67 -8.047 1 82.56 99 ASP A C 1
ATOM 819 O O . ASP A 1 99 ? -1.026 2.93 -7.168 1 82.56 99 ASP A O 1
ATOM 823 N N . THR A 1 100 ? -0.014 1.521 -8.523 1 84 100 THR A N 1
ATOM 824 C CA . THR A 1 100 ? -0.813 0.375 -8.109 1 84 100 THR A CA 1
ATOM 825 C C . THR A 1 100 ? -0.652 0.12 -6.613 1 84 100 THR A C 1
ATOM 827 O O . THR A 1 100 ? -1.61 -0.255 -5.934 1 84 100 THR A O 1
ATOM 830 N N . ILE A 1 101 ? 0.489 0.391 -6.074 1 84.12 101 ILE A N 1
ATOM 831 C CA . ILE A 1 101 ? 0.734 0.191 -4.648 1 84.12 101 ILE A CA 1
ATOM 832 C C . ILE A 1 101 ? -0.167 1.117 -3.836 1 84.12 101 ILE A C 1
ATOM 834 O O . ILE A 1 101 ? -0.768 0.695 -2.846 1 84.12 101 ILE A O 1
ATOM 838 N N . ASN A 1 102 ? -0.389 2.324 -4.27 1 83 102 ASN A N 1
ATOM 839 C CA . ASN A 1 102 ? -1.183 3.322 -3.557 1 83 102 ASN A CA 1
ATOM 840 C C . ASN A 1 102 ? -2.678 3.035 -3.67 1 83 102 ASN A C 1
ATOM 842 O O . ASN A 1 102 ? -3.434 3.271 -2.727 1 83 102 ASN A O 1
ATOM 846 N N . ILE A 1 103 ? -3.062 2.549 -4.785 1 89.12 103 ILE A N 1
ATOM 847 C CA . ILE A 1 103 ? -4.484 2.305 -4.996 1 89.12 103 ILE A CA 1
ATOM 848 C C . ILE A 1 103 ? -4.953 1.171 -4.09 1 89.12 103 ILE A C 1
ATOM 850 O O . ILE A 1 103 ? -6.09 1.18 -3.609 1 89.12 103 ILE A O 1
ATOM 854 N N . THR A 1 104 ? -4.051 0.221 -3.812 1 91.31 104 THR A N 1
ATOM 855 C CA . THR A 1 104 ? -4.383 -0.919 -2.965 1 91.31 104 THR A CA 1
ATOM 856 C C . THR A 1 104 ? -4.84 -0.452 -1.585 1 91.31 104 THR A C 1
ATOM 858 O O . THR A 1 104 ? -5.871 -0.9 -1.081 1 91.31 104 THR A O 1
ATOM 861 N N . LYS A 1 105 ? -4.129 0.47 -1.064 1 87.56 105 LYS A N 1
ATOM 862 C CA . LYS A 1 105 ? -4.496 0.991 0.249 1 87.56 105 LYS A CA 1
ATOM 863 C C . LYS A 1 105 ? -5.879 1.638 0.217 1 87.56 105 LYS A C 1
ATOM 865 O O . LYS A 1 105 ? -6.707 1.391 1.097 1 87.56 105 LYS A O 1
ATOM 870 N N . SER A 1 106 ? -6.109 2.451 -0.755 1 88.44 106 SER A N 1
ATOM 871 C CA . SER A 1 106 ? -7.387 3.145 -0.878 1 88.44 106 SER A CA 1
ATOM 872 C C . SER A 1 106 ? -8.539 2.156 -1 1 88.44 106 SER A C 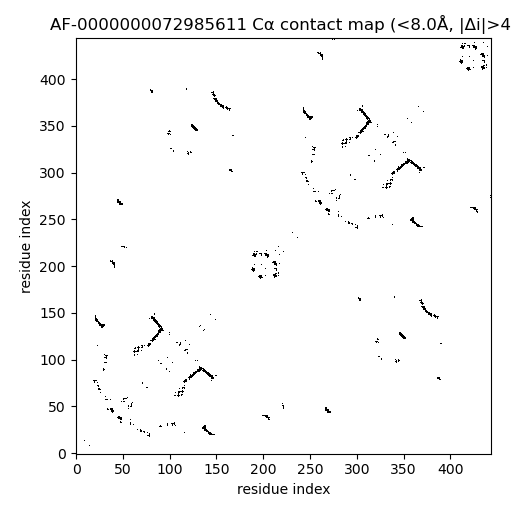1
ATOM 874 O O . SER A 1 106 ? -9.602 2.361 -0.408 1 88.44 106 SER A O 1
ATOM 876 N N . ILE A 1 107 ? -8.32 1.149 -1.744 1 94.81 107 ILE A N 1
ATOM 877 C CA . ILE A 1 107 ? -9.352 0.143 -1.958 1 94.81 107 ILE A CA 1
ATOM 878 C C . ILE A 1 107 ? -9.68 -0.546 -0.636 1 94.81 107 ILE A C 1
ATOM 880 O O . ILE A 1 107 ? -10.852 -0.666 -0.266 1 94.81 107 ILE A O 1
ATOM 884 N N . PHE A 1 108 ? -8.703 -0.892 0.101 1 94.44 108 PHE A N 1
ATOM 885 C CA . PHE A 1 108 ? -8.945 -1.631 1.335 1 94.44 108 PHE A CA 1
ATOM 886 C C . PHE A 1 108 ? -9.547 -0.725 2.4 1 94.44 108 PHE A C 1
ATOM 888 O O . PHE A 1 108 ? -10.289 -1.189 3.266 1 94.44 108 PHE A O 1
ATOM 895 N N . ASP A 1 109 ? -9.266 0.613 2.355 1 90.94 109 ASP A N 1
ATOM 896 C CA . ASP A 1 109 ? -9.969 1.552 3.227 1 90.94 109 ASP A CA 1
ATOM 897 C C . ASP A 1 109 ? -11.477 1.473 3.016 1 90.94 109 ASP A C 1
ATOM 899 O O . ASP A 1 109 ? -12.242 1.445 3.98 1 90.94 109 ASP A O 1
ATOM 903 N N . GLY A 1 110 ? -11.859 1.407 1.81 1 94 110 GLY A N 1
ATOM 904 C CA . GLY A 1 110 ? -13.273 1.288 1.48 1 94 110 GLY A CA 1
ATOM 905 C C . GLY A 1 110 ? -13.859 -0.06 1.854 1 94 110 GLY A C 1
ATOM 906 O O . GLY A 1 110 ? -14.984 -0.136 2.344 1 94 110 GLY A O 1
ATOM 907 N N . VAL A 1 111 ? -13.125 -1.081 1.639 1 96.88 111 VAL A N 1
ATOM 908 C CA . VAL A 1 111 ? -13.602 -2.428 1.939 1 96.88 111 VAL A CA 1
ATOM 909 C C . VAL A 1 111 ? -13.789 -2.586 3.447 1 96.88 111 VAL A C 1
ATOM 911 O O . VAL A 1 111 ? -14.766 -3.178 3.898 1 96.88 111 VAL A O 1
ATOM 914 N N . GLU A 1 112 ? -12.859 -2.07 4.215 1 95.06 112 GLU A N 1
ATOM 915 C CA . GLU A 1 112 ? -13 -2.098 5.668 1 95.06 112 GLU A CA 1
ATOM 916 C C . GLU A 1 112 ? -14.258 -1.345 6.109 1 95.06 112 GLU A C 1
ATOM 918 O O . GLU A 1 112 ? -14.992 -1.815 6.977 1 95.06 112 GLU A O 1
ATOM 923 N N . LYS A 1 113 ? -14.508 -0.225 5.516 1 93.88 113 LYS A N 1
ATOM 924 C CA . LYS A 1 113 ? -15.688 0.584 5.828 1 93.88 113 LYS A CA 1
ATOM 925 C C . LYS A 1 113 ? -16.969 -0.187 5.555 1 93.88 113 LYS A C 1
ATOM 927 O O . LYS A 1 113 ? -17.984 0.042 6.211 1 93.88 113 LYS A O 1
ATOM 932 N N . SER A 1 114 ? -16.969 -1.052 4.652 1 95.88 114 SER A N 1
ATOM 933 C CA . SER A 1 114 ? -18.156 -1.834 4.285 1 95.88 114 SER A CA 1
ATOM 934 C C . SER A 1 114 ? -18.547 -2.795 5.402 1 95.88 114 SER A C 1
ATOM 936 O O . SER A 1 114 ? -19.703 -3.223 5.48 1 95.88 114 SER A O 1
ATOM 938 N N . GLY A 1 115 ? -17.5 -3.268 6.117 1 95.25 115 GLY A N 1
ATOM 939 C CA . GLY A 1 115 ? -17.734 -4.27 7.145 1 95.25 115 GLY A CA 1
ATOM 940 C C . GLY A 1 115 ? -17.531 -5.688 6.648 1 95.25 115 GLY A C 1
ATOM 941 O O . GLY A 1 115 ? -17.641 -6.641 7.426 1 95.25 115 GLY A O 1
ATOM 942 N N . VAL A 1 116 ? -17.219 -5.809 5.387 1 97.31 116 VAL A N 1
ATOM 943 C CA . VAL A 1 116 ? -16.969 -7.137 4.844 1 97.31 116 VAL A CA 1
ATOM 944 C C . VAL A 1 116 ? -15.742 -7.746 5.508 1 97.31 116 VAL A C 1
ATOM 946 O O . VAL A 1 116 ? -15.664 -8.961 5.699 1 97.31 116 VAL A O 1
ATOM 949 N N . ILE A 1 117 ? -14.812 -6.914 5.852 1 96.44 117 ILE A N 1
ATOM 950 C CA . ILE A 1 117 ? -13.68 -7.312 6.684 1 96.44 117 ILE A CA 1
ATOM 951 C C . ILE A 1 117 ? -13.641 -6.457 7.949 1 96.44 117 ILE A C 1
ATOM 953 O O . ILE A 1 117 ? -14.25 -5.387 8 1 96.44 117 ILE A O 1
ATOM 957 N N . ILE A 1 118 ? -12.914 -6.945 8.883 1 93.62 118 ILE A N 1
ATOM 958 C CA . ILE A 1 118 ? -12.773 -6.234 10.156 1 93.62 118 ILE A CA 1
ATOM 959 C C . ILE A 1 118 ? -11.727 -5.129 10.016 1 93.62 118 ILE A C 1
ATOM 961 O O . ILE A 1 118 ? -11.977 -3.98 10.383 1 93.62 118 ILE A O 1
ATOM 965 N N . ASN A 1 119 ? -10.562 -5.516 9.469 1 90.88 119 ASN A N 1
ATOM 966 C CA . ASN A 1 119 ? -9.5 -4.535 9.234 1 90.88 119 ASN A CA 1
ATOM 967 C C . ASN A 1 119 ? -8.43 -5.078 8.305 1 90.88 119 ASN A C 1
ATOM 969 O O . ASN A 1 119 ? -8.438 -6.262 7.957 1 90.88 119 ASN A O 1
ATOM 973 N N . ASP A 1 120 ? -7.531 -4.207 7.93 1 88.25 120 ASP A N 1
ATOM 974 C CA . ASP A 1 120 ? -6.52 -4.516 6.922 1 88.25 120 ASP A CA 1
ATOM 975 C C . ASP A 1 120 ? -5.496 -5.516 7.461 1 88.25 120 ASP A C 1
ATOM 977 O O . ASP A 1 120 ? -4.777 -6.148 6.688 1 88.25 120 ASP A O 1
ATOM 981 N N . ALA A 1 121 ? -5.418 -5.629 8.758 1 89.75 121 ALA A N 1
ATOM 982 C CA . ALA A 1 121 ? -4.453 -6.539 9.375 1 89.75 121 ALA A CA 1
ATOM 983 C C . ALA A 1 121 ? -4.746 -7.988 8.992 1 89.75 121 ALA A C 1
ATOM 985 O O . ALA A 1 121 ? -3.869 -8.852 9.078 1 89.75 121 ALA A O 1
ATOM 986 N N . GLN A 1 122 ? -6 -8.219 8.57 1 94 122 GLN A N 1
ATOM 987 C CA . GLN A 1 122 ? -6.41 -9.562 8.188 1 94 122 GLN A CA 1
ATOM 988 C C . GLN A 1 122 ? -5.695 -10.023 6.918 1 94 122 GLN A C 1
ATOM 990 O O . GLN A 1 122 ? -5.609 -11.219 6.641 1 94 122 GLN A O 1
ATOM 995 N N . ILE A 1 123 ? -5.262 -9 6.094 1 95.62 123 ILE A N 1
ATOM 996 C CA . ILE A 1 123 ? -4.703 -9.32 4.785 1 95.62 123 ILE A CA 1
ATOM 997 C C . ILE A 1 123 ? -3.234 -9.711 4.93 1 95.62 123 ILE A C 1
ATOM 999 O O . ILE A 1 123 ? -2.357 -8.844 4.949 1 95.62 123 ILE A O 1
ATOM 1003 N N . ARG A 1 124 ? -2.949 -10.977 4.93 1 95.31 124 ARG A N 1
ATOM 1004 C CA . ARG A 1 124 ? -1.597 -11.469 5.172 1 95.31 124 ARG A CA 1
ATOM 1005 C C . ARG A 1 124 ? -0.9 -11.828 3.863 1 95.31 124 ARG A C 1
ATOM 1007 O O . ARG A 1 124 ? 0.324 -11.961 3.822 1 95.31 124 ARG A O 1
ATOM 1014 N N . ARG A 1 125 ? -1.691 -12.102 2.885 1 96.88 125 ARG A N 1
ATOM 1015 C CA . ARG A 1 125 ? -1.19 -12.383 1.545 1 96.88 125 ARG A CA 1
ATOM 1016 C C . ARG A 1 125 ? -1.952 -11.586 0.494 1 96.88 125 ARG A C 1
ATOM 1018 O O . ARG A 1 125 ? -3.184 -11.523 0.526 1 96.88 125 ARG A O 1
ATOM 1025 N N . ILE A 1 126 ? -1.197 -11 -0.38 1 96.94 126 ILE A N 1
ATOM 1026 C CA . ILE A 1 126 ? -1.848 -10.148 -1.371 1 96.94 126 ILE A CA 1
ATOM 1027 C C . ILE A 1 126 ? -1.196 -10.359 -2.736 1 96.94 126 ILE A C 1
ATOM 1029 O O . ILE A 1 126 ? 0.028 -10.477 -2.836 1 96.94 126 ILE A O 1
ATOM 1033 N N . ILE A 1 127 ? -1.97 -10.523 -3.738 1 97.75 127 ILE A N 1
ATOM 1034 C CA . ILE A 1 127 ? -1.555 -10.469 -5.137 1 97.75 127 ILE A CA 1
ATOM 1035 C C . ILE A 1 127 ? -2.238 -9.289 -5.832 1 97.75 127 ILE A C 1
ATOM 1037 O O . ILE A 1 127 ? -3.463 -9.164 -5.789 1 97.75 127 ILE A O 1
ATOM 1041 N N . VAL A 1 128 ? -1.47 -8.438 -6.402 1 97.06 128 VAL A N 1
ATOM 1042 C CA . VAL A 1 128 ? -2.018 -7.32 -7.16 1 97.06 128 VAL A CA 1
ATOM 1043 C C . VAL A 1 128 ? -1.518 -7.37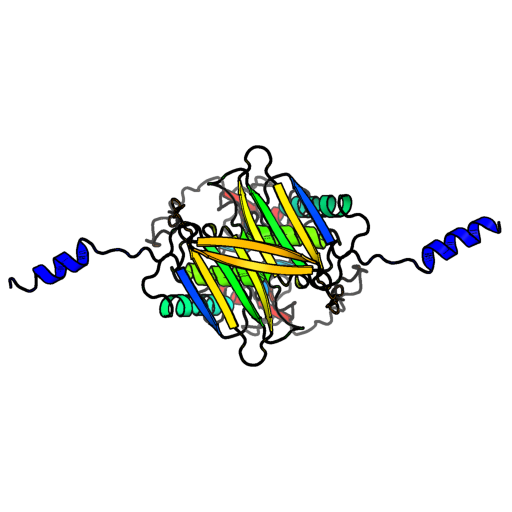5 -8.602 1 97.06 128 VAL A C 1
ATOM 1045 O O . VAL A 1 128 ? -0.326 -7.582 -8.844 1 97.06 128 VAL A O 1
ATOM 1048 N N . GLU A 1 129 ? -2.412 -7.211 -9.523 1 97.12 129 GLU A N 1
ATOM 1049 C CA . GLU A 1 129 ? -2.062 -7.164 -10.945 1 97.12 129 GLU A CA 1
ATOM 1050 C C . GLU A 1 129 ? -2.701 -5.961 -11.633 1 97.12 129 GLU A C 1
ATOM 1052 O O . GLU A 1 129 ? -3.875 -5.66 -11.406 1 97.12 129 GLU A O 1
ATOM 1057 N N . GLU A 1 130 ? -1.952 -5.422 -12.43 1 95.44 130 GLU A N 1
ATOM 1058 C CA . GLU A 1 130 ? -2.4 -4.27 -13.211 1 95.44 130 GLU A CA 1
ATOM 1059 C C . GLU A 1 130 ? -2.771 -4.68 -14.633 1 95.44 130 GLU A C 1
ATOM 1061 O O . GLU A 1 130 ? -2.021 -5.398 -15.297 1 95.44 130 GLU A O 1
ATOM 1066 N N . PHE A 1 131 ? -3.885 -4.215 -15.055 1 95.81 131 PHE A N 1
ATOM 1067 C CA . PHE A 1 131 ? -4.375 -4.383 -16.406 1 95.81 131 PHE A CA 1
ATOM 1068 C C . PHE A 1 131 ? -4.914 -3.068 -16.969 1 95.81 131 PHE A C 1
ATOM 1070 O O . PHE A 1 131 ? -4.891 -2.047 -16.281 1 95.81 131 PHE A O 1
ATOM 1077 N N . TYR A 1 132 ? -5.285 -3.137 -18.234 1 95.06 132 TYR A N 1
ATOM 1078 C CA . TYR A 1 132 ? -5.848 -1.949 -18.875 1 95.06 132 TYR A CA 1
ATOM 1079 C C . TYR A 1 132 ? -7.125 -2.289 -19.625 1 95.06 132 TYR A C 1
ATOM 1081 O O . TYR A 1 132 ? -7.176 -3.275 -20.359 1 95.06 132 TYR A O 1
ATOM 1089 N N . ASP A 1 133 ? -8.109 -1.516 -19.312 1 96.94 133 ASP A N 1
ATOM 1090 C CA . ASP A 1 133 ? -9.414 -1.617 -19.969 1 96.94 133 ASP A CA 1
ATOM 1091 C C . ASP A 1 133 ? -10.047 -0.24 -20.141 1 96.94 133 ASP A C 1
ATOM 1093 O O . ASP A 1 133 ? -10.734 0.252 -19.25 1 96.94 133 ASP A O 1
ATOM 1097 N N . LYS A 1 134 ? -9.867 0.377 -21.266 1 94.62 134 LYS A N 1
ATOM 1098 C CA . LYS A 1 134 ? -10.305 1.743 -21.531 1 94.62 134 LYS A CA 1
ATOM 1099 C C . LYS A 1 134 ? -11.828 1.853 -21.469 1 94.62 134 LYS A C 1
ATOM 1101 O O . LYS A 1 134 ? -12.367 2.857 -21 1 94.62 134 LYS A O 1
ATOM 1106 N N . GLU A 1 135 ? -12.5 0.86 -21.906 1 97.06 135 GLU A N 1
ATOM 1107 C CA . GLU A 1 135 ? -13.953 0.893 -22.047 1 97.06 135 GLU A CA 1
ATOM 1108 C C . GLU A 1 135 ? -14.641 0.648 -20.703 1 97.06 135 GLU A C 1
ATOM 1110 O O . GLU A 1 135 ? -15.656 1.275 -20.391 1 97.06 135 GLU A O 1
ATOM 1115 N N . ASN A 1 136 ? -14.086 -0.275 -19.906 1 97.25 136 ASN A N 1
ATOM 1116 C CA . ASN A 1 136 ? -14.711 -0.649 -18.641 1 97.25 136 ASN A CA 1
ATOM 1117 C C . ASN A 1 136 ? -13.695 -0.69 -17.5 1 97.25 136 ASN A C 1
ATOM 1119 O O . ASN A 1 136 ? -13.453 -1.747 -16.922 1 97.25 136 ASN A O 1
ATOM 1123 N N . PRO A 1 137 ? -13.117 0.479 -17.156 1 97.31 137 PRO A N 1
ATOM 1124 C CA . PRO A 1 137 ? -12.211 0.478 -16.016 1 97.31 137 PRO A CA 1
ATOM 1125 C C . PRO A 1 137 ? -12.883 -0.002 -14.727 1 97.31 137 PRO A C 1
ATOM 1127 O O . PRO A 1 137 ? -14.07 0.266 -14.508 1 97.31 137 PRO A O 1
ATOM 1130 N N . ARG A 1 138 ? -12.188 -0.721 -13.922 1 97.94 138 ARG A N 1
ATOM 1131 C CA . ARG A 1 138 ? -12.727 -1.297 -12.695 1 97.94 138 ARG A CA 1
ATOM 1132 C C . ARG A 1 138 ? -11.625 -1.947 -11.867 1 97.94 138 ARG A C 1
ATOM 1134 O O . ARG A 1 138 ? -10.492 -2.09 -12.336 1 97.94 138 ARG A O 1
ATOM 1141 N N . PHE A 1 139 ? -11.922 -2.252 -10.688 1 97.75 139 PHE A N 1
ATOM 1142 C CA . PHE A 1 139 ? -11.086 -3.221 -9.984 1 97.75 139 PHE A CA 1
ATOM 1143 C C . PHE A 1 139 ? -11.914 -4.422 -9.539 1 97.75 139 PHE A C 1
ATOM 1145 O O . PHE A 1 139 ? -13.133 -4.316 -9.367 1 97.75 139 PHE A O 1
ATOM 1152 N N . GLU A 1 140 ? -11.289 -5.535 -9.477 1 98.62 140 GLU A N 1
ATOM 1153 C CA . GLU A 1 140 ? -11.836 -6.793 -8.969 1 98.62 140 GLU A CA 1
ATOM 1154 C C . GLU A 1 140 ? -11.016 -7.312 -7.789 1 98.62 140 GLU A C 1
ATOM 1156 O O . GLU A 1 140 ? -9.805 -7.508 -7.902 1 98.62 140 GLU A O 1
ATOM 1161 N N . LEU A 1 141 ? -11.719 -7.461 -6.684 1 98.44 141 LEU A N 1
ATOM 1162 C CA . LEU A 1 141 ? -11.062 -7.934 -5.465 1 98.44 141 LEU A CA 1
ATOM 1163 C C . LEU A 1 141 ? -11.695 -9.234 -4.98 1 98.44 141 LEU A C 1
ATOM 1165 O O . LEU A 1 141 ? -12.922 -9.328 -4.859 1 98.44 141 LEU A O 1
ATOM 1169 N N . GLU A 1 142 ? -10.883 -10.211 -4.766 1 98.75 142 GLU A N 1
ATOM 1170 C CA . GLU A 1 142 ? -11.328 -11.445 -4.121 1 98.75 142 GLU A CA 1
ATOM 1171 C C . GLU A 1 142 ? -10.609 -11.664 -2.791 1 98.75 142 GLU A C 1
ATOM 1173 O O . GLU A 1 142 ? -9.398 -11.461 -2.697 1 98.75 142 GLU A O 1
ATOM 1178 N N . LEU A 1 143 ? -11.367 -11.984 -1.865 1 98.38 143 LEU A N 1
ATOM 1179 C CA . LEU A 1 143 ? -10.867 -12.273 -0.526 1 98.38 143 LEU A CA 1
ATOM 1180 C C . LEU A 1 143 ? -11.133 -13.727 -0.149 1 98.38 143 LEU A C 1
ATOM 1182 O O . LEU A 1 143 ? -12.266 -14.211 -0.276 1 98.38 143 LEU A O 1
ATOM 1186 N N . PHE A 1 144 ? -10.094 -14.414 0.292 1 98.5 144 PHE A N 1
ATOM 1187 C CA . PHE A 1 144 ? -10.164 -15.836 0.625 1 98.5 144 PHE A CA 1
ATOM 1188 C C . PHE A 1 144 ? -9.719 -16.078 2.062 1 98.5 144 PHE A C 1
ATOM 1190 O O . PHE A 1 144 ? -8.609 -15.695 2.443 1 98.5 144 PHE A O 1
ATOM 1197 N N . GLY A 1 145 ? -10.562 -16.688 2.82 1 97.94 145 GLY A N 1
ATOM 1198 C CA . GLY A 1 145 ? -10.141 -17.062 4.16 1 97.94 145 GLY A CA 1
ATOM 1199 C C . GLY A 1 145 ? -9.008 -18.062 4.172 1 97.94 145 GLY A C 1
ATOM 1200 O O . GLY A 1 145 ? -9.086 -19.109 3.52 1 97.94 145 GLY A O 1
ATOM 1201 N N . GLU A 1 146 ? -8.016 -17.859 4.875 1 97.19 146 GLU A N 1
ATOM 1202 C CA . GLU A 1 146 ? -6.805 -18.672 4.836 1 97.19 146 GLU A CA 1
ATOM 1203 C C . GLU A 1 146 ? -7.055 -20.047 5.43 1 97.19 146 GLU A C 1
ATOM 1205 O O . GLU A 1 146 ? -6.285 -20.984 5.191 1 97.19 146 GLU A O 1
ATOM 1210 N N . SER A 1 147 ? -8.047 -20.141 6.289 1 96.75 147 SER A N 1
ATOM 1211 C CA . SER A 1 147 ? -8.336 -21.453 6.883 1 96.75 147 SER A CA 1
ATOM 1212 C C . SER A 1 147 ? -8.828 -22.438 5.832 1 96.75 147 SER A C 1
ATOM 1214 O O . SER A 1 147 ? -8.672 -23.656 5.992 1 96.75 147 SER A O 1
ATOM 1216 N N . PHE A 1 148 ? -9.391 -21.922 4.727 1 97.19 148 PHE A N 1
ATOM 1217 C CA . PHE A 1 148 ? -10.023 -22.781 3.723 1 97.19 148 PHE A CA 1
ATOM 1218 C C . PHE A 1 148 ? -9.242 -22.734 2.412 1 97.19 148 PHE A C 1
ATOM 1220 O O . PHE A 1 148 ? -9.414 -23.609 1.556 1 97.19 148 PHE A O 1
ATOM 1227 N N . TYR A 1 149 ? -8.453 -21.672 2.246 1 97.88 149 TYR A N 1
ATOM 1228 C CA . TYR A 1 149 ? -7.777 -21.5 0.967 1 97.88 149 TYR A CA 1
ATOM 1229 C C . TYR A 1 149 ? -6.277 -21.312 1.163 1 97.88 149 TYR A C 1
ATOM 1231 O O . TYR A 1 149 ? -5.836 -20.844 2.217 1 97.88 149 TYR A O 1
ATOM 1239 N N . SER A 1 150 ? -5.551 -21.672 0.195 1 97.5 150 SER A N 1
ATOM 1240 C CA . SER A 1 150 ? -4.109 -21.453 0.146 1 97.5 150 SER A CA 1
ATOM 1241 C C . SER A 1 150 ? -3.693 -20.812 -1.178 1 97.5 150 SER A C 1
ATOM 1243 O O . SER A 1 150 ? -4.41 -20.922 -2.176 1 97.5 150 SER A O 1
ATOM 1245 N N . MET A 1 151 ? -2.629 -20.125 -1.141 1 97.69 151 MET A N 1
ATOM 1246 C CA . MET A 1 151 ? -2.096 -19.422 -2.309 1 97.69 151 MET A CA 1
ATOM 1247 C C . MET A 1 151 ? -0.759 -20.016 -2.734 1 97.69 151 MET A C 1
ATOM 1249 O O . MET A 1 151 ? 0.119 -20.25 -1.898 1 97.69 151 MET A O 1
ATOM 1253 N N . ASP A 1 152 ? -0.643 -20.281 -3.984 1 97.44 152 ASP A N 1
ATOM 1254 C CA . ASP A 1 152 ? 0.633 -20.672 -4.582 1 97.44 152 ASP A CA 1
ATOM 1255 C C . ASP A 1 152 ? 0.997 -19.75 -5.738 1 97.44 152 ASP A C 1
ATOM 1257 O O . ASP A 1 152 ? 0.115 -19.188 -6.398 1 97.44 152 ASP A O 1
ATOM 1261 N N . TYR A 1 153 ? 2.301 -19.531 -5.867 1 98.19 153 TYR A N 1
ATOM 1262 C CA . TYR A 1 153 ? 2.727 -18.719 -7 1 98.19 153 TYR A CA 1
ATOM 1263 C C . TYR A 1 153 ? 4.109 -19.141 -7.48 1 98.19 153 TYR A C 1
ATOM 1265 O O . TYR A 1 153 ? 4.848 -19.812 -6.762 1 98.19 153 TYR A O 1
ATOM 1273 N N . THR A 1 154 ? 4.445 -18.844 -8.711 1 97.75 154 THR A N 1
ATOM 1274 C CA . THR A 1 154 ? 5.754 -19.094 -9.305 1 97.75 154 THR A CA 1
ATOM 1275 C C . THR A 1 154 ? 6.164 -17.953 -10.219 1 97.75 154 THR A C 1
ATOM 1277 O O . THR A 1 154 ? 5.324 -17.375 -10.922 1 97.75 154 THR A O 1
ATOM 1280 N N . ILE A 1 155 ? 7.395 -17.5 -10.094 1 98.12 155 ILE A N 1
ATOM 1281 C CA . ILE A 1 155 ? 8.016 -16.609 -11.062 1 98.12 155 ILE A CA 1
ATOM 1282 C C . ILE A 1 155 ? 8.906 -17.406 -12.016 1 98.12 155 ILE A C 1
ATOM 1284 O O . ILE A 1 155 ? 9.844 -18.078 -11.578 1 98.12 155 ILE A O 1
ATOM 1288 N N . LYS A 1 156 ? 8.602 -17.344 -13.281 1 97.19 156 LYS A N 1
ATOM 1289 C CA . LYS A 1 156 ? 9.344 -18.141 -14.258 1 97.19 156 LYS A CA 1
ATOM 1290 C C . LYS A 1 156 ? 9.984 -17.266 -15.32 1 97.19 156 LYS A C 1
ATOM 1292 O O . LYS A 1 156 ? 9.445 -16.203 -15.664 1 97.19 156 LYS A O 1
ATOM 1297 N N . LYS A 1 157 ? 11.094 -17.734 -15.805 1 96.56 157 LYS A N 1
ATOM 1298 C CA . LYS A 1 157 ? 11.672 -17.094 -16.984 1 96.56 157 LYS A CA 1
ATOM 1299 C C . LYS A 1 157 ? 10.836 -17.359 -18.234 1 96.56 157 LYS A C 1
ATOM 1301 O O . LYS A 1 157 ? 10.383 -18.484 -18.438 1 96.56 157 LYS A O 1
ATOM 1306 N N . ARG A 1 158 ? 10.711 -16.344 -18.953 1 95.69 158 ARG A N 1
ATOM 1307 C CA . ARG A 1 158 ? 9.938 -16.5 -20.172 1 95.69 158 ARG A CA 1
ATOM 1308 C C . ARG A 1 158 ? 10.711 -17.297 -21.219 1 95.69 158 ARG A C 1
ATOM 1310 O O . ARG A 1 158 ? 11.922 -17.141 -21.359 1 95.69 158 ARG A O 1
ATOM 1317 N N . ASP A 1 159 ? 9.953 -18.125 -21.922 1 95.19 159 ASP A N 1
ATOM 1318 C CA . ASP A 1 159 ? 10.578 -18.828 -23.047 1 95.19 159 ASP A CA 1
ATOM 1319 C C . ASP A 1 159 ? 10.992 -17.859 -24.141 1 95.19 159 ASP A C 1
ATOM 1321 O O . ASP A 1 159 ? 12.086 -17.984 -24.703 1 95.19 159 ASP A O 1
ATOM 1325 N N . ILE A 1 160 ? 10.086 -16.969 -24.422 1 94.38 160 ILE A N 1
ATOM 1326 C CA . ILE A 1 160 ? 10.32 -15.898 -25.375 1 94.38 160 ILE A CA 1
ATOM 1327 C C . ILE A 1 160 ? 10.172 -14.547 -24.703 1 94.38 160 ILE A C 1
ATOM 1329 O O . ILE A 1 160 ? 9.094 -14.203 -24.219 1 94.38 160 ILE A O 1
ATOM 1333 N N . ASN A 1 161 ? 11.219 -13.852 -24.672 1 91.56 161 ASN A N 1
ATOM 1334 C CA . ASN A 1 161 ? 11.188 -12.531 -24.047 1 91.56 161 ASN A CA 1
ATOM 1335 C C . ASN A 1 161 ? 10.219 -11.594 -24.766 1 91.56 161 ASN A C 1
ATOM 1337 O O . ASN A 1 161 ? 10 -11.727 -25.969 1 91.56 161 ASN A O 1
ATOM 1341 N N . VAL A 1 162 ? 9.578 -10.773 -23.984 1 94 162 VAL A N 1
ATOM 1342 C CA . VAL A 1 162 ? 8.672 -9.781 -24.562 1 94 162 VAL A CA 1
ATOM 1343 C C . VAL A 1 162 ? 9.32 -8.398 -24.516 1 94 162 VAL A C 1
ATOM 1345 O O . VAL A 1 162 ? 10.312 -8.188 -23.812 1 94 162 VAL A O 1
ATOM 1348 N N . LYS A 1 163 ? 8.797 -7.477 -25.344 1 93.69 163 LYS A N 1
ATOM 1349 C CA . LYS A 1 163 ? 9.305 -6.109 -25.359 1 93.69 163 LYS A CA 1
ATOM 1350 C C . LYS A 1 163 ? 9.109 -5.43 -24.016 1 93.69 163 LYS A C 1
ATOM 1352 O O . LYS A 1 163 ? 8.008 -5.438 -23.453 1 93.69 163 LYS A O 1
ATOM 1357 N N . PRO A 1 164 ? 10.141 -4.918 -23.484 1 93.81 164 PRO A N 1
ATOM 1358 C CA . PRO A 1 164 ? 10.031 -4.254 -22.188 1 93.81 164 PRO A CA 1
ATOM 1359 C C . PRO A 1 164 ? 9.211 -2.967 -22.25 1 93.81 164 PRO A C 1
ATOM 1361 O O . PRO A 1 164 ? 9.273 -2.244 -23.25 1 93.81 164 PRO A O 1
ATOM 1364 N N . ILE A 1 165 ? 8.383 -2.752 -21.266 1 93.19 165 ILE A N 1
ATOM 1365 C CA . ILE A 1 165 ? 7.801 -1.436 -21.031 1 93.19 165 ILE A CA 1
ATOM 1366 C C . ILE A 1 165 ? 8.773 -0.585 -20.219 1 93.19 165 ILE A C 1
ATOM 1368 O O . ILE A 1 165 ? 8.984 -0.83 -19.031 1 93.19 165 ILE A O 1
ATOM 1372 N N . GLU A 1 166 ? 9.273 0.411 -20.812 1 92.75 166 GLU A N 1
ATOM 1373 C CA . GLU A 1 166 ? 10.344 1.188 -20.188 1 92.75 166 GLU A CA 1
ATOM 1374 C C . GLU A 1 166 ? 9.789 2.42 -19.484 1 92.75 166 GLU A C 1
ATOM 1376 O O . GLU A 1 166 ? 8.797 3.002 -19.922 1 92.75 166 GLU A O 1
ATOM 1381 N N . TYR A 1 167 ? 10.469 2.723 -18.406 1 91 167 TYR A N 1
ATOM 1382 C CA . TYR A 1 167 ? 10.125 3.9 -17.609 1 91 167 TYR A CA 1
ATOM 1383 C C . TYR A 1 167 ? 11.305 4.863 -17.531 1 91 167 TYR A C 1
ATOM 1385 O O . TYR A 1 167 ? 12.461 4.438 -17.547 1 91 167 TYR A O 1
ATOM 1393 N N . ASN A 1 168 ? 10.914 6.152 -17.484 1 86.38 168 ASN A N 1
ATOM 1394 C CA . ASN A 1 168 ? 11.914 7.203 -17.359 1 86.38 168 ASN A CA 1
ATOM 1395 C C . ASN A 1 168 ? 11.68 8.047 -16.109 1 86.38 168 ASN A C 1
ATOM 1397 O O . ASN A 1 168 ? 10.555 8.148 -15.617 1 86.38 168 ASN A O 1
ATOM 1401 N N . PRO A 1 169 ? 12.789 8.516 -15.578 1 78.56 169 PRO A N 1
ATOM 1402 C CA . PRO A 1 169 ? 12.609 9.398 -14.422 1 78.56 169 PRO A CA 1
ATOM 1403 C C . PRO A 1 169 ? 11.727 10.609 -14.734 1 78.56 169 PRO A C 1
ATOM 1405 O O . PRO A 1 169 ? 11.68 11.055 -15.883 1 78.56 169 PRO A O 1
ATOM 1408 N N . SER A 1 170 ? 10.75 10.906 -13.867 1 62.75 170 SER A N 1
ATOM 1409 C CA . SER A 1 170 ? 9.922 12.086 -14.086 1 62.75 170 SER A CA 1
ATOM 1410 C C . SER A 1 170 ? 10.773 13.328 -14.328 1 62.75 170 SER A C 1
ATOM 1412 O O . SER A 1 170 ? 11.805 13.508 -13.688 1 62.75 170 SER A O 1
ATOM 1414 N N . PRO A 1 171 ? 10.523 14.031 -15.398 1 53.62 171 PRO A N 1
ATOM 1415 C CA . PRO A 1 171 ? 11.297 15.25 -15.672 1 53.62 171 PRO A CA 1
ATOM 1416 C C . PRO A 1 171 ? 11.477 16.125 -14.43 1 53.62 171 PRO A C 1
ATOM 1418 O O . PRO A 1 171 ? 12.477 16.828 -14.312 1 53.62 171 PRO A O 1
ATOM 1421 N N . ASN A 1 172 ? 10.484 16.141 -13.609 1 43.91 172 ASN A N 1
ATOM 1422 C CA . ASN A 1 172 ? 10.539 17.078 -12.492 1 43.91 172 ASN A CA 1
ATOM 1423 C C . ASN A 1 172 ? 11.633 16.688 -11.492 1 43.91 172 ASN A C 1
ATOM 1425 O O . ASN A 1 172 ? 11.719 17.281 -10.414 1 43.91 172 ASN A O 1
ATOM 1429 N N . THR A 1 173 ? 12.234 15.539 -11.586 1 41.34 173 THR A N 1
ATOM 1430 C CA . THR A 1 173 ? 13.367 15.32 -10.695 1 41.34 173 THR A CA 1
ATOM 1431 C C . THR A 1 173 ? 14.461 16.344 -10.961 1 41.34 173 THR A C 1
ATOM 1433 O O . THR A 1 173 ? 15.258 16.203 -11.883 1 41.34 173 THR A O 1
ATOM 1436 N N . HIS A 1 174 ? 14.25 17.531 -11.18 1 31.73 174 HIS A N 1
ATOM 1437 C CA . HIS A 1 174 ? 15.172 18.656 -11.32 1 31.73 174 HIS A CA 1
ATOM 1438 C C . HIS A 1 174 ? 16.312 18.562 -10.32 1 31.73 174 HIS A C 1
ATOM 1440 O O . HIS A 1 174 ? 16.094 18.266 -9.141 1 31.73 174 HIS A O 1
ATOM 1446 N N . ASN A 1 175 ? 17.516 18.078 -10.547 1 33.34 175 ASN A N 1
ATOM 1447 C CA . ASN A 1 175 ? 18.594 18.734 -9.82 1 33.34 175 ASN A CA 1
ATOM 1448 C C . ASN A 1 175 ? 18.188 20.125 -9.352 1 33.34 175 ASN A C 1
ATOM 1450 O O . ASN A 1 175 ? 17.812 20.984 -10.156 1 33.34 175 ASN A O 1
ATOM 1454 N N . LYS A 1 176 ? 17.688 20.359 -8.156 1 33.59 176 LYS A N 1
ATOM 1455 C CA . LYS A 1 176 ? 17.5 21.703 -7.641 1 33.59 176 LYS A CA 1
ATOM 1456 C C . LYS A 1 176 ? 18.609 22.641 -8.133 1 33.59 176 LYS A C 1
ATOM 1458 O O . LYS A 1 176 ? 19.703 22.656 -7.578 1 33.59 176 LYS A O 1
ATOM 1463 N N . SER A 1 177 ? 19.078 22.594 -9.32 1 31.11 177 SER A N 1
ATOM 1464 C CA . SER A 1 177 ? 19.625 23.922 -9.523 1 31.11 177 SER A CA 1
ATOM 1465 C C . SER A 1 177 ? 18.625 25 -9.062 1 31.11 177 SER A C 1
ATOM 1467 O O . SER A 1 177 ? 17.422 24.828 -9.203 1 31.11 177 SER A O 1
ATOM 1469 N N . PRO A 1 178 ? 18.984 25.875 -8.102 1 30.97 178 PRO A N 1
ATOM 1470 C CA . PRO A 1 178 ? 18.094 26.953 -7.688 1 30.97 178 PRO A CA 1
ATOM 1471 C C . PRO A 1 178 ? 17.266 27.5 -8.844 1 30.97 178 PRO A C 1
ATOM 1473 O O . PRO A 1 178 ? 17.75 28.328 -9.617 1 30.97 178 PRO A O 1
ATOM 1476 N N . GLU A 1 179 ? 17.016 26.812 -9.859 1 30.48 179 GLU A N 1
ATOM 1477 C CA . GLU A 1 179 ? 16.297 27.656 -10.812 1 30.48 179 GLU A CA 1
ATOM 1478 C C . GLU A 1 179 ? 15.219 28.484 -10.125 1 30.48 179 GLU A C 1
ATOM 1480 O O . GLU A 1 179 ? 14.633 28.031 -9.133 1 30.48 179 GLU A O 1
ATOM 1485 N N . LYS A 1 180 ? 15.141 29.781 -10.508 1 32.56 180 LYS A N 1
ATOM 1486 C CA . LYS A 1 180 ? 14.219 30.875 -10.203 1 32.56 180 LYS A CA 1
ATOM 1487 C C . LYS A 1 180 ? 12.766 30.406 -10.281 1 32.56 180 LYS A C 1
ATOM 1489 O O . LYS A 1 180 ? 12.336 29.875 -11.312 1 32.56 180 LYS A O 1
ATOM 1494 N N . ILE A 1 181 ? 12.281 29.734 -9.328 1 31.77 181 ILE A N 1
ATOM 1495 C CA . ILE A 1 181 ? 10.828 29.734 -9.25 1 31.77 181 ILE A CA 1
ATOM 1496 C C . ILE A 1 181 ? 10.266 30.953 -9.977 1 31.77 181 ILE A C 1
ATOM 1498 O O . ILE A 1 181 ? 10.531 32.094 -9.586 1 31.77 181 ILE A O 1
ATOM 1502 N N . ASP A 1 182 ? 10.32 30.953 -11.242 1 32.62 182 ASP A N 1
ATOM 1503 C CA . ASP A 1 182 ? 9.508 32.031 -11.797 1 32.62 182 ASP A CA 1
ATOM 1504 C C . ASP A 1 182 ? 8.227 32.219 -10.992 1 32.62 182 ASP A C 1
ATOM 1506 O O . ASP A 1 182 ? 7.422 31.297 -10.859 1 32.62 182 ASP A O 1
ATOM 1510 N N . LYS A 1 183 ? 8.211 33 -9.922 1 35.03 183 LYS A N 1
ATOM 1511 C CA . LYS A 1 183 ? 7.168 33.625 -9.117 1 35.03 183 LYS A CA 1
ATOM 1512 C C . LYS A 1 183 ? 5.926 33.906 -9.953 1 35.03 183 LYS A C 1
ATOM 1514 O O . LYS A 1 183 ? 5.047 34.656 -9.523 1 35.03 183 LYS A O 1
ATOM 1519 N N . LYS A 1 184 ? 5.996 33.719 -11.273 1 36.06 184 LYS A N 1
ATOM 1520 C CA . LYS A 1 184 ? 4.777 34.281 -11.836 1 36.06 184 LYS A CA 1
ATOM 1521 C C . LYS A 1 184 ? 3.543 33.531 -11.383 1 36.06 184 LYS A C 1
ATOM 1523 O O . LYS A 1 184 ? 2.787 33 -12.211 1 36.06 184 LYS A O 1
ATOM 1528 N N . VAL A 1 185 ? 3.623 32.438 -10.742 1 37.28 185 VAL A N 1
ATOM 1529 C CA . VAL A 1 185 ? 2.252 32.094 -10.367 1 37.28 185 VAL A CA 1
ATOM 1530 C C . VAL A 1 185 ? 1.592 33.281 -9.695 1 37.28 185 VAL A C 1
ATOM 1532 O O . VAL A 1 185 ? 1.79 33.531 -8.5 1 37.28 185 VAL A O 1
ATOM 1535 N N . ILE A 1 186 ? 1.893 34.375 -10.203 1 36.41 186 ILE A N 1
ATOM 1536 C CA . ILE A 1 186 ? 1.141 35.562 -9.797 1 36.41 186 ILE A CA 1
ATOM 1537 C C . ILE A 1 186 ? -0.354 35.25 -9.797 1 36.41 186 ILE A C 1
ATOM 1539 O O . ILE A 1 186 ? -1.182 36.125 -10.008 1 36.41 186 ILE A O 1
ATOM 1543 N N . GLY A 1 187 ? -0.836 33.969 -10.195 1 42.94 187 GLY A N 1
ATOM 1544 C CA . GLY A 1 187 ? -2.279 34.125 -10.133 1 42.94 187 GLY A CA 1
ATOM 1545 C C . GLY A 1 187 ? -2.748 34.781 -8.844 1 42.94 187 GLY A C 1
ATOM 1546 O O . GLY A 1 187 ? -1.986 34.875 -7.879 1 42.94 187 GLY A O 1
ATOM 1547 N N . GLU A 1 188 ? -3.83 35.438 -8.891 1 53.16 188 GLU A N 1
ATOM 1548 C CA . GLU A 1 188 ? -4.465 36.188 -7.812 1 53.16 188 GLU A CA 1
ATOM 1549 C C . GLU A 1 188 ? -4.582 35.344 -6.547 1 53.16 188 GLU A C 1
ATOM 1551 O O . GLU A 1 188 ? -4.945 34.188 -6.613 1 53.16 188 GLU A O 1
ATOM 1556 N N . ASN A 1 189 ? -3.689 35.438 -5.535 1 67.94 189 ASN A N 1
ATOM 1557 C CA . ASN A 1 189 ? -3.709 34.938 -4.164 1 67.94 189 ASN A CA 1
ATOM 1558 C C . ASN A 1 189 ? -5.125 34.906 -3.596 1 67.94 189 ASN A C 1
ATOM 1560 O O . ASN A 1 189 ? -5.43 35.625 -2.65 1 67.94 189 ASN A O 1
ATOM 1564 N N . LEU A 1 190 ? -5.969 34.281 -4.527 1 77.31 190 LEU A N 1
ATOM 1565 C CA . LEU A 1 190 ? -7.344 34.188 -4.051 1 77.31 190 LEU A CA 1
ATOM 1566 C C . LEU A 1 190 ? -7.648 32.75 -3.602 1 77.31 190 LEU A C 1
ATOM 1568 O O . LEU A 1 190 ? -7.148 31.797 -4.191 1 77.31 190 LEU A O 1
ATOM 1572 N N . CYS A 1 191 ? -8.406 32.688 -2.652 1 76.69 191 CYS A N 1
ATOM 1573 C CA . CYS A 1 191 ? -8.914 31.391 -2.193 1 76.69 191 CYS A CA 1
ATOM 1574 C C . CYS A 1 191 ? -9.82 30.766 -3.246 1 76.69 191 CYS A C 1
ATOM 1576 O O . CYS A 1 191 ? -10.75 31.406 -3.738 1 76.69 191 CYS A O 1
ATOM 1578 N N . SER A 1 192 ? -9.57 29.547 -3.617 1 73.94 192 SER A N 1
ATOM 1579 C CA . SER A 1 192 ? -10.32 28.859 -4.66 1 73.94 192 SER A CA 1
ATOM 1580 C C . SER A 1 192 ? -11.742 28.547 -4.207 1 73.94 192 SER A C 1
ATOM 1582 O O . SER A 1 192 ? -12.594 28.203 -5.023 1 73.94 192 SER A O 1
ATOM 1584 N N . ILE A 1 193 ? -11.992 28.688 -2.934 1 70 193 ILE A N 1
ATOM 1585 C CA . ILE A 1 193 ? -13.305 28.344 -2.391 1 70 193 ILE A CA 1
ATOM 1586 C C . ILE A 1 193 ? -14.141 29.609 -2.211 1 70 193 ILE A C 1
ATOM 1588 O O . ILE A 1 193 ? -15.25 29.703 -2.746 1 70 193 ILE A O 1
ATOM 1592 N N . CYS A 1 194 ? -13.609 30.578 -1.513 1 71.88 194 CYS A N 1
ATOM 1593 C CA . CYS A 1 194 ? -14.406 31.75 -1.192 1 71.88 194 CYS A CA 1
ATOM 1594 C C . CYS A 1 194 ? -14.039 32.906 -2.104 1 71.88 194 CYS A C 1
ATOM 1596 O O . CYS A 1 194 ? -14.734 33.938 -2.129 1 71.88 194 CYS A O 1
ATOM 1598 N N . GLY A 1 195 ? -12.938 32.844 -2.787 1 76.69 195 GLY A N 1
ATOM 1599 C CA . GLY A 1 195 ? -12.547 33.875 -3.738 1 76.69 195 GLY A CA 1
ATOM 1600 C C . GLY A 1 195 ? -11.828 35.062 -3.09 1 76.69 195 GLY A C 1
ATOM 1601 O O . GLY A 1 195 ? -11.508 36.031 -3.758 1 76.69 195 GLY A O 1
ATOM 1602 N N . LYS A 1 196 ? -11.625 34.938 -1.806 1 80.81 196 LYS A N 1
ATOM 1603 C CA . LYS A 1 196 ? -10.961 36.031 -1.118 1 80.81 196 LYS A CA 1
ATOM 1604 C C . LYS A 1 196 ? -9.445 35.969 -1.289 1 80.81 196 LYS A C 1
ATOM 1606 O O . LYS A 1 196 ? -8.906 34.906 -1.598 1 80.81 196 LYS A O 1
ATOM 1611 N N . LYS A 1 197 ? -8.852 37.094 -1.103 1 81.31 197 LYS A N 1
ATOM 1612 C CA . LYS A 1 197 ? -7.395 37.156 -1.208 1 81.31 197 LYS A CA 1
ATOM 1613 C C . LYS A 1 197 ? -6.73 36.406 -0.056 1 81.31 197 LYS A C 1
ATOM 1615 O O . LYS A 1 197 ? -7.137 36.531 1.099 1 81.31 197 LYS A O 1
ATOM 1620 N N . VAL A 1 198 ? -5.895 35.562 -0.417 1 75.62 198 VAL A N 1
ATOM 1621 C CA . VAL A 1 198 ? -5.199 34.781 0.592 1 75.62 198 VAL A CA 1
ATOM 1622 C C . VAL A 1 198 ? -3.773 35.312 0.767 1 75.62 198 VAL A C 1
ATOM 1624 O O . VAL A 1 198 ? -3.156 35.781 -0.191 1 75.62 198 VAL A O 1
ATOM 1627 N N . THR A 1 199 ? -3.344 35.469 2.043 1 69.75 199 THR A N 1
ATOM 1628 C CA . THR A 1 199 ? -1.952 35.781 2.32 1 69.75 199 THR A CA 1
ATOM 1629 C C . THR A 1 199 ? -1.089 34.531 2.369 1 69.75 199 THR A C 1
ATOM 1631 O O . THR A 1 199 ? -1.578 33.469 2.697 1 69.75 199 THR A O 1
ATOM 1634 N N . ILE A 1 200 ? 0.073 34.562 1.856 1 61.66 200 ILE A N 1
ATOM 1635 C CA . ILE A 1 200 ? 1.028 33.469 1.734 1 61.66 200 ILE A CA 1
ATOM 1636 C C . ILE A 1 200 ? 1.189 32.781 3.084 1 61.66 200 ILE A C 1
ATOM 1638 O O . ILE A 1 200 ? 1.371 31.562 3.143 1 61.66 200 ILE A O 1
ATOM 1642 N N . THR A 1 201 ? 0.888 33.562 4.184 1 60.88 201 THR A N 1
ATOM 1643 C CA . THR A 1 201 ? 1.183 33 5.504 1 60.88 201 THR A CA 1
ATOM 1644 C C . THR A 1 201 ? -0.017 32.25 6.051 1 60.88 201 THR A C 1
ATOM 1646 O O . THR A 1 201 ? 0.11 31.484 7.016 1 60.88 201 THR A O 1
ATOM 1649 N N . ASP A 1 202 ? -1.112 32.406 5.383 1 62.56 202 ASP A N 1
ATOM 1650 C CA . ASP A 1 202 ? -2.332 31.859 5.965 1 62.56 202 ASP A CA 1
ATOM 1651 C C . ASP A 1 202 ? -3.1 31.031 4.938 1 62.56 202 ASP A C 1
ATOM 1653 O O . ASP A 1 202 ? -4.328 31.094 4.875 1 62.56 202 ASP A O 1
ATOM 1657 N N . CYS A 1 203 ? -2.41 30.344 4.043 1 68.75 203 CYS A N 1
ATOM 1658 C CA . CYS A 1 203 ? -3.189 29.609 3.055 1 68.75 203 CYS A CA 1
ATOM 1659 C C . CYS A 1 203 ? -2.648 28.203 2.873 1 68.75 203 CYS A C 1
ATOM 1661 O O . CYS A 1 203 ? -1.577 27.875 3.385 1 68.75 203 CYS A O 1
ATOM 1663 N N . PHE A 1 204 ? -3.49 27.391 2.359 1 72.88 204 PHE A N 1
ATOM 1664 C CA . PHE A 1 204 ? -3.141 26.031 1.971 1 72.88 204 PHE A CA 1
ATOM 1665 C C . PHE A 1 204 ? -3.193 25.859 0.456 1 72.88 204 PHE A C 1
ATOM 1667 O O . PHE A 1 204 ? -3.979 26.531 -0.218 1 72.88 204 PHE A O 1
ATOM 1674 N N . SER A 1 205 ? -2.271 25.109 0.003 1 72.62 205 SER A N 1
ATOM 1675 C CA . SER A 1 205 ? -2.273 24.875 -1.438 1 72.62 205 SER A CA 1
ATOM 1676 C C . SER A 1 205 ? -2.648 23.438 -1.768 1 72.62 205 SER A C 1
ATOM 1678 O O . SER A 1 205 ? -2.395 22.531 -0.977 1 72.62 205 SER A O 1
ATOM 1680 N N . ALA A 1 206 ? -3.363 23.266 -2.844 1 68.56 206 ALA A N 1
ATOM 1681 C CA . ALA A 1 206 ? -3.766 21.953 -3.348 1 68.56 206 ALA A CA 1
ATOM 1682 C C . ALA A 1 206 ? -3.543 21.859 -4.855 1 68.56 206 ALA A C 1
ATOM 1684 O O . ALA A 1 206 ? -3.195 22.844 -5.504 1 68.56 206 ALA A O 1
ATOM 1685 N N . ASN A 1 207 ? -3.59 20.719 -5.418 1 64.62 207 ASN A N 1
ATOM 1686 C CA . ASN A 1 207 ? -3.461 20.484 -6.855 1 64.62 207 ASN A CA 1
ATOM 1687 C C . ASN A 1 207 ? -2.145 21.047 -7.395 1 64.62 207 ASN A C 1
ATOM 1689 O O . ASN A 1 207 ? -2.141 21.859 -8.32 1 64.62 207 ASN A O 1
ATOM 1693 N N . LYS A 1 208 ? -1.133 20.625 -6.879 1 62.69 208 LYS A N 1
ATOM 1694 C CA . LYS A 1 208 ? 0.215 21.016 -7.281 1 62.69 208 LYS A CA 1
ATOM 1695 C C . LYS A 1 208 ? 0.385 22.531 -7.219 1 62.69 208 LYS A C 1
ATOM 1697 O O . LYS A 1 208 ? 0.997 23.125 -8.109 1 62.69 208 LYS A O 1
ATOM 1702 N N . GLY A 1 209 ? -0.345 23.109 -6.211 1 64.62 209 GLY A N 1
ATOM 1703 C CA . GLY A 1 209 ? -0.155 24.531 -5.961 1 64.62 209 GLY A CA 1
ATOM 1704 C C . GLY A 1 209 ? -1.112 25.406 -6.746 1 64.62 209 GLY A C 1
ATOM 1705 O O . GLY A 1 209 ? -1.129 26.625 -6.57 1 64.62 209 GLY A O 1
ATOM 1706 N N . THR A 1 210 ? -1.89 24.766 -7.598 1 68.25 210 THR A N 1
ATOM 1707 C CA . THR A 1 210 ? -2.756 25.578 -8.461 1 68.25 210 THR A CA 1
ATOM 1708 C C . THR A 1 210 ? -4 26.031 -7.699 1 68.25 210 THR A C 1
ATOM 1710 O O . THR A 1 210 ? -4.688 26.953 -8.125 1 68.25 210 THR A O 1
ATOM 1713 N N . MET A 1 211 ? -4.281 25.328 -6.637 1 71.75 211 MET A N 1
ATOM 1714 C CA . MET A 1 211 ? -5.414 25.688 -5.797 1 71.75 211 MET A CA 1
ATOM 1715 C C . MET A 1 211 ? -4.945 26.219 -4.441 1 71.75 211 MET A C 1
ATOM 1717 O O . MET A 1 211 ? -4.062 25.625 -3.818 1 71.75 211 MET A O 1
ATOM 1721 N N . LYS A 1 212 ? -5.48 27.422 -4.113 1 75.38 212 LYS A N 1
ATOM 1722 C CA . LYS A 1 212 ? -5.176 27.984 -2.797 1 75.38 212 LYS A CA 1
ATOM 1723 C C . LYS A 1 212 ? -6.43 28.078 -1.935 1 75.38 212 LYS A C 1
ATOM 1725 O O . LYS A 1 212 ? -7.508 28.406 -2.43 1 75.38 212 LYS A O 1
ATOM 1730 N N . ILE A 1 213 ? -6.316 27.719 -0.722 1 74.25 213 ILE A N 1
ATOM 1731 C CA . ILE A 1 213 ? -7.438 27.719 0.211 1 74.25 213 ILE A CA 1
ATOM 1732 C C . ILE A 1 213 ? -7.066 28.531 1.452 1 74.25 213 ILE A C 1
ATOM 1734 O O . ILE A 1 213 ? -6.02 28.297 2.064 1 74.25 213 ILE A O 1
ATOM 1738 N N . CYS A 1 214 ? -7.918 29.516 1.704 1 74.88 214 CYS A N 1
ATOM 1739 C CA . CYS A 1 214 ? -7.641 30.328 2.881 1 74.88 214 CYS A CA 1
ATOM 1740 C C . CYS A 1 214 ? -7.91 29.547 4.16 1 74.88 214 CYS A C 1
ATOM 1742 O O . CYS A 1 214 ? -8.555 28.5 4.133 1 74.88 214 CYS A O 1
ATOM 1744 N N . LYS A 1 215 ? -7.457 30.062 5.281 1 73.69 215 LYS A N 1
ATOM 1745 C CA . LYS A 1 215 ? -7.562 29.391 6.574 1 73.69 215 LYS A CA 1
ATOM 1746 C C . LYS A 1 215 ? -9.023 29.172 6.961 1 73.69 215 LYS A C 1
ATOM 1748 O O . LYS A 1 215 ? -9.375 28.125 7.508 1 73.69 215 LYS A O 1
ATOM 1753 N N . GLU A 1 216 ? -9.781 30.094 6.66 1 72.56 216 GLU A N 1
ATOM 1754 C CA . GLU A 1 216 ? -11.195 30 7.023 1 72.56 216 GLU A CA 1
ATOM 1755 C C . GLU A 1 216 ? -11.914 28.922 6.219 1 72.56 216 GLU A C 1
ATOM 1757 O O . GLU A 1 216 ? -12.68 28.141 6.773 1 72.56 216 GLU A O 1
ATOM 1762 N N . CYS A 1 217 ? -11.664 28.922 4.961 1 67.94 217 CYS A N 1
ATOM 1763 C CA . CYS A 1 217 ? -12.289 27.938 4.094 1 67.94 217 CYS A CA 1
ATOM 1764 C C . CYS A 1 217 ? -11.781 26.531 4.41 1 67.94 217 CYS A C 1
ATOM 1766 O O . CYS A 1 217 ? -12.531 25.562 4.301 1 67.94 217 CYS A O 1
ATOM 1768 N N . PHE A 1 218 ? -10.555 26.562 4.781 1 72.5 218 PHE A N 1
ATOM 1769 C CA . PHE A 1 218 ? -9.961 25.281 5.145 1 72.5 218 PHE A CA 1
ATOM 1770 C C . PHE A 1 218 ? -10.656 24.688 6.363 1 72.5 218 PHE A C 1
ATOM 1772 O O . PHE A 1 218 ? -10.992 23.5 6.383 1 72.5 218 PHE A O 1
ATOM 1779 N N . LYS A 1 219 ? -10.945 25.516 7.312 1 65.44 219 LYS A N 1
ATOM 1780 C CA . LYS A 1 219 ? -11.609 25.094 8.539 1 65.44 219 LYS A CA 1
ATOM 1781 C C . LYS A 1 219 ? -13.023 24.609 8.258 1 65.44 219 LYS A C 1
ATOM 1783 O O . LYS A 1 219 ? -13.5 23.656 8.883 1 65.44 219 LYS A O 1
ATOM 1788 N N . LYS A 1 220 ? -13.586 25.234 7.273 1 60.28 220 LYS A N 1
ATOM 1789 C CA . LYS A 1 220 ? -14.977 24.922 6.961 1 60.28 220 LYS A CA 1
ATOM 1790 C C . LYS A 1 220 ? -15.086 23.672 6.105 1 60.28 220 LYS A C 1
ATOM 1792 O O . LYS A 1 220 ? -16.062 22.938 6.199 1 60.28 220 LYS A O 1
ATOM 1797 N N . SER A 1 221 ? -14.188 23.578 5.199 1 53.56 221 SER A N 1
ATOM 1798 C CA . SER A 1 221 ? -14.32 22.562 4.156 1 53.56 221 SER A CA 1
ATOM 1799 C C . SER A 1 221 ? -13.633 21.266 4.551 1 53.56 221 SER A C 1
ATOM 1801 O O . SER A 1 221 ? -13.867 20.219 3.941 1 53.56 221 SER A O 1
ATOM 1803 N N . PHE A 1 222 ? -12.727 21.5 5.484 1 51.56 222 PHE A N 1
ATOM 1804 C CA . PHE A 1 222 ? -11.953 20.297 5.773 1 51.56 222 PHE A CA 1
ATOM 1805 C C . PHE A 1 222 ? -11.875 20.047 7.277 1 51.56 222 PHE A C 1
ATOM 1807 O O . PHE A 1 222 ? -11.742 20.984 8.062 1 51.56 222 PHE A O 1
ATOM 1814 N N . MET B 1 1 ? 52.125 3.736 -24.438 1 27.75 1 MET B N 1
ATOM 1815 C CA . MET B 1 1 ? 50.969 4.648 -24.609 1 27.75 1 MET B CA 1
ATOM 1816 C C . MET B 1 1 ? 49.875 3.992 -25.406 1 27.75 1 MET B C 1
ATOM 1818 O O . MET B 1 1 ? 48.75 4.496 -25.438 1 27.75 1 MET B O 1
ATOM 1822 N N . ILE B 1 2 ? 50.125 3.041 -26.312 1 34.78 2 ILE B N 1
ATOM 1823 C CA . ILE B 1 2 ? 49.312 2.338 -27.312 1 34.78 2 ILE B CA 1
ATOM 1824 C C . ILE B 1 2 ? 48.406 1.329 -26.609 1 34.78 2 ILE B C 1
ATOM 1826 O O . ILE B 1 2 ? 47.281 1.143 -27.016 1 34.78 2 ILE B O 1
ATOM 1830 N N . VAL B 1 3 ? 48.969 0.527 -25.594 1 27.92 3 VAL B N 1
ATOM 1831 C CA . VAL B 1 3 ? 48.281 -0.641 -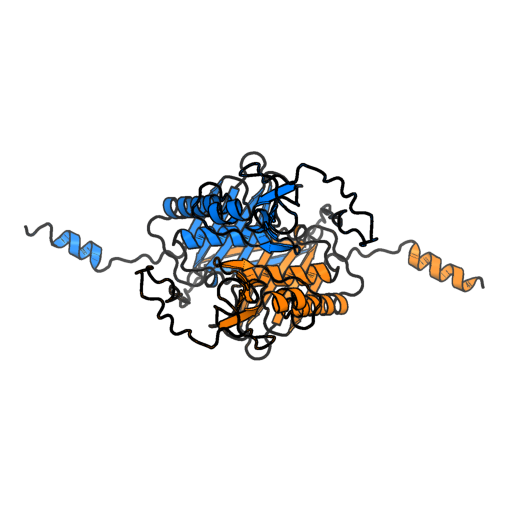25.047 1 27.92 3 VAL B CA 1
ATOM 1832 C C . VAL B 1 3 ? 47.062 -0.198 -24.266 1 27.92 3 VAL B C 1
ATOM 1834 O O . VAL B 1 3 ? 46.219 -1.021 -23.906 1 27.92 3 VAL B O 1
ATOM 1837 N N . LYS B 1 4 ? 47.156 0.956 -23.594 1 33.12 4 LYS B N 1
ATOM 1838 C CA . LYS B 1 4 ? 46 1.373 -22.766 1 33.12 4 LYS B CA 1
ATOM 1839 C C . LYS B 1 4 ? 44.812 1.693 -23.625 1 33.12 4 LYS B C 1
ATOM 1841 O O . LYS B 1 4 ? 43.719 2.02 -23.109 1 33.12 4 LYS B O 1
ATOM 1846 N N . VAL B 1 5 ? 45.094 2.041 -24.875 1 33.78 5 VAL B N 1
ATOM 1847 C CA . VAL B 1 5 ? 44 2.473 -25.734 1 33.78 5 VAL B CA 1
ATOM 1848 C C . VAL B 1 5 ? 43.062 1.294 -26.031 1 33.78 5 VAL B C 1
ATOM 1850 O O . VAL B 1 5 ? 41.875 1.476 -26.203 1 33.78 5 VAL B O 1
ATOM 1853 N N . ASN B 1 6 ? 43.688 0.095 -26.297 1 34.41 6 ASN B N 1
ATOM 1854 C CA . ASN B 1 6 ? 42.844 -0.984 -26.812 1 34.41 6 ASN B CA 1
ATOM 1855 C C . ASN B 1 6 ? 41.875 -1.511 -25.75 1 34.41 6 ASN B C 1
ATOM 1857 O O . ASN B 1 6 ? 40.938 -2.227 -26.062 1 34.41 6 ASN B O 1
ATOM 1861 N N . LEU B 1 7 ? 42.438 -1.58 -24.438 1 34.06 7 LEU B N 1
ATOM 1862 C CA . LEU B 1 7 ? 41.594 -2.225 -23.422 1 34.06 7 LEU B CA 1
ATOM 1863 C C . LEU B 1 7 ? 40.344 -1.408 -23.141 1 34.06 7 LEU B C 1
ATOM 1865 O O . LEU B 1 7 ? 39.312 -1.963 -22.766 1 34.06 7 LEU B O 1
ATOM 1869 N N . ILE B 1 8 ? 40.469 0.009 -23.281 1 36.31 8 ILE B N 1
ATOM 1870 C CA . ILE B 1 8 ? 39.312 0.894 -23 1 36.31 8 ILE B CA 1
ATOM 1871 C C . ILE B 1 8 ? 38.281 0.742 -24.094 1 36.31 8 ILE B C 1
ATOM 1873 O O . ILE B 1 8 ? 37.062 0.905 -23.844 1 36.31 8 ILE B O 1
ATOM 1877 N N . ILE B 1 9 ? 38.719 0.463 -25.375 1 35.75 9 ILE B N 1
ATOM 1878 C CA . ILE B 1 9 ? 37.75 0.401 -26.469 1 35.75 9 ILE B CA 1
ATOM 1879 C C . ILE B 1 9 ? 36.812 -0.802 -26.281 1 35.75 9 ILE B C 1
ATOM 1881 O O . ILE B 1 9 ? 35.625 -0.713 -26.531 1 35.75 9 ILE B O 1
ATOM 1885 N N . ASN B 1 10 ? 37.469 -2.041 -26.156 1 32.47 10 ASN B N 1
ATOM 1886 C CA . ASN B 1 10 ? 36.625 -3.234 -26.109 1 32.47 10 ASN B CA 1
ATOM 1887 C C . ASN B 1 10 ? 35.656 -3.193 -24.938 1 32.47 10 ASN B C 1
ATOM 1889 O O . ASN B 1 10 ? 34.781 -4.055 -24.812 1 32.47 10 ASN B O 1
ATOM 1893 N N . TYR B 1 11 ? 36.094 -2.682 -23.766 1 35.12 11 TYR B N 1
ATOM 1894 C CA . TYR B 1 11 ? 35.156 -2.596 -22.641 1 35.12 11 TYR B CA 1
ATOM 1895 C C . TYR B 1 11 ? 33.969 -1.719 -23 1 35.12 11 TYR B C 1
ATOM 1897 O O . TYR B 1 11 ? 32.844 -1.907 -22.469 1 35.12 11 TYR B O 1
ATOM 1905 N N . ILE B 1 12 ? 33.969 -0.585 -23.719 1 36.44 12 ILE B N 1
ATOM 1906 C CA . ILE B 1 12 ? 32.906 0.322 -24.141 1 36.44 12 ILE B CA 1
ATOM 1907 C C . ILE B 1 12 ? 32.094 -0.336 -25.234 1 36.44 12 ILE B C 1
ATOM 1909 O O . ILE B 1 12 ? 30.906 -0.004 -25.422 1 36.44 12 ILE B O 1
ATOM 1913 N N . LYS B 1 13 ? 32.656 -0.975 -26.375 1 30.09 13 LYS B N 1
ATOM 1914 C CA . LYS B 1 13 ? 31.891 -1.402 -27.547 1 30.09 13 LYS B CA 1
ATOM 1915 C C . LYS B 1 13 ? 30.734 -2.303 -27.125 1 30.09 13 LYS B C 1
ATOM 1917 O O . LYS B 1 13 ? 29.594 -2.096 -27.547 1 30.09 13 LYS B O 1
ATOM 1922 N N . TYR B 1 14 ? 31.062 -3.777 -27.312 1 34.09 14 TYR B N 1
ATOM 1923 C CA . TYR B 1 14 ? 29.984 -4.703 -26.984 1 34.09 14 TYR B CA 1
ATOM 1924 C C . TYR B 1 14 ? 29.547 -4.547 -25.531 1 34.09 14 TYR B C 1
ATOM 1926 O O . TYR B 1 14 ? 30.031 -5.254 -24.656 1 34.09 14 TYR B O 1
ATOM 1934 N N . GLY B 1 15 ? 29.859 -3.643 -24.766 1 34.78 15 GLY B N 1
ATOM 1935 C CA . GLY B 1 15 ? 29.391 -3.301 -23.438 1 34.78 15 GLY B CA 1
ATOM 1936 C C . GLY B 1 15 ? 27.969 -3.773 -23.172 1 34.78 15 GLY B C 1
ATOM 1937 O O . GLY B 1 15 ? 27 -3.096 -23.531 1 34.78 15 GLY B O 1
ATOM 1938 N N . TRP B 1 16 ? 27.734 -5.012 -23.422 1 35.31 16 TRP B N 1
ATOM 1939 C CA . TRP B 1 16 ? 26.531 -5.73 -23.047 1 35.31 16 TRP B CA 1
ATOM 1940 C C . TRP B 1 16 ? 25.922 -5.141 -21.781 1 35.31 16 TRP B C 1
ATOM 1942 O O . TRP B 1 16 ? 26.5 -5.242 -20.688 1 35.31 16 TRP B O 1
ATOM 1952 N N . PHE B 1 17 ? 25.719 -3.934 -21.672 1 38.84 17 PHE B N 1
ATOM 1953 C CA . PHE B 1 17 ? 24.781 -3.463 -20.672 1 38.84 17 PHE B CA 1
ATOM 1954 C C . PHE B 1 17 ? 23.828 -4.582 -20.25 1 38.84 17 PHE B C 1
ATOM 1956 O O . PHE B 1 17 ? 22.953 -4.988 -21.016 1 38.84 17 PHE B O 1
ATOM 1963 N N . GLN B 1 18 ? 24.375 -5.719 -19.938 1 44.03 18 GLN B N 1
ATOM 1964 C CA . GLN B 1 18 ? 23.562 -6.77 -19.344 1 44.03 18 GLN B CA 1
ATOM 1965 C C . GLN B 1 18 ? 22.359 -6.184 -18.594 1 44.03 18 GLN B C 1
ATOM 1967 O O . GLN B 1 18 ? 22.531 -5.484 -17.594 1 44.03 18 GLN B O 1
ATOM 1972 N N . MET B 1 19 ? 21.422 -5.605 -19.281 1 58.53 19 MET B N 1
ATOM 1973 C CA . MET B 1 19 ? 20.156 -5.109 -18.766 1 58.53 19 MET B CA 1
ATOM 1974 C C . MET B 1 19 ? 19.656 -5.973 -17.609 1 58.53 19 MET B C 1
ATOM 1976 O O . MET B 1 19 ? 19.359 -7.156 -17.781 1 58.53 19 MET B O 1
ATOM 1980 N N . ASN B 1 20 ? 20.219 -5.777 -16.453 1 78.5 20 ASN B N 1
ATOM 1981 C CA . ASN B 1 20 ? 19.781 -6.516 -15.273 1 78.5 20 ASN B CA 1
ATOM 1982 C C . ASN B 1 20 ? 18.266 -6.469 -15.109 1 78.5 20 ASN B C 1
ATOM 1984 O O . ASN B 1 20 ? 17.656 -5.406 -15.234 1 78.5 20 ASN B O 1
ATOM 1988 N N . ASN B 1 21 ? 17.703 -7.684 -15.273 1 92.5 21 ASN B N 1
ATOM 1989 C CA . ASN B 1 21 ? 16.25 -7.793 -15.188 1 92.5 21 ASN B CA 1
ATOM 1990 C C . ASN B 1 21 ? 15.805 -8.367 -13.844 1 92.5 21 ASN B C 1
ATOM 1992 O O . ASN B 1 21 ? 14.688 -8.867 -13.719 1 92.5 21 ASN B O 1
ATOM 1996 N N . TYR B 1 22 ? 16.828 -8.352 -12.914 1 96.88 22 TYR B N 1
ATOM 1997 C CA . TYR B 1 22 ? 16.531 -8.945 -11.617 1 96.88 22 TYR B CA 1
ATOM 1998 C C . TYR B 1 22 ? 17.312 -8.25 -10.508 1 96.88 22 TYR B C 1
ATOM 2000 O O . TYR B 1 22 ? 18.453 -7.832 -10.703 1 96.88 22 TYR B O 1
ATOM 2008 N N . ALA B 1 23 ? 16.703 -8.039 -9.367 1 98.25 23 ALA B N 1
ATOM 2009 C CA . ALA B 1 23 ? 17.344 -7.551 -8.156 1 98.25 23 ALA B CA 1
ATOM 2010 C C . ALA B 1 23 ? 16.734 -8.18 -6.914 1 98.25 23 ALA B C 1
ATOM 2012 O O . ALA B 1 23 ? 15.523 -8.422 -6.863 1 98.25 23 ALA B O 1
ATOM 2013 N N . LYS B 1 24 ? 17.547 -8.469 -5.984 1 98.56 24 LYS B N 1
ATOM 2014 C CA . LYS B 1 24 ? 17.109 -8.969 -4.688 1 98.56 24 LYS B CA 1
ATOM 2015 C C . LYS B 1 24 ? 17.609 -8.07 -3.555 1 98.56 24 LYS B C 1
ATOM 2017 O O . LYS B 1 24 ? 18.766 -7.668 -3.541 1 98.56 24 LYS B O 1
ATOM 2022 N N . ILE B 1 25 ? 16.734 -7.703 -2.623 1 98.56 25 ILE B N 1
ATOM 2023 C CA . ILE B 1 25 ? 17.047 -6.805 -1.517 1 98.56 25 ILE B CA 1
ATOM 2024 C C . ILE B 1 25 ? 16.594 -7.426 -0.201 1 98.56 25 ILE B C 1
ATOM 2026 O O . ILE B 1 25 ? 15.438 -7.844 -0.076 1 98.56 25 ILE B O 1
ATOM 2030 N N . ILE B 1 26 ? 17.453 -7.531 0.708 1 98.69 26 ILE B N 1
ATOM 2031 C CA . ILE B 1 26 ? 17.141 -8 2.053 1 98.69 26 ILE B CA 1
ATOM 2032 C C . ILE B 1 26 ? 17.531 -6.934 3.074 1 98.69 26 ILE B C 1
ATOM 2034 O O . ILE B 1 26 ? 18.672 -6.457 3.086 1 98.69 26 ILE B O 1
ATOM 2038 N N . VAL B 1 27 ? 16.594 -6.531 3.852 1 98.31 27 VAL B N 1
ATOM 2039 C CA . VAL B 1 27 ? 16.875 -5.551 4.898 1 98.31 27 VAL B CA 1
ATOM 2040 C C . VAL B 1 27 ? 16.453 -6.117 6.254 1 98.31 27 VAL B C 1
ATOM 2042 O O . VAL B 1 27 ? 15.32 -6.566 6.426 1 98.31 27 VAL B O 1
ATOM 2045 N N . LYS B 1 28 ? 17.359 -6.066 7.172 1 97.38 28 LYS B N 1
ATOM 2046 C CA . LYS B 1 28 ? 17.094 -6.598 8.508 1 97.38 28 LYS B CA 1
ATOM 2047 C C . LYS B 1 28 ? 16.281 -5.617 9.344 1 97.38 28 LYS B C 1
ATOM 2049 O O . LYS B 1 28 ? 16.25 -4.418 9.055 1 97.38 28 LYS B O 1
ATOM 2054 N N . GLY B 1 29 ? 15.547 -6.195 10.367 1 93.94 29 GLY B N 1
ATOM 2055 C CA . GLY B 1 29 ? 14.758 -5.371 11.273 1 93.94 29 GLY B CA 1
ATOM 2056 C C . GLY B 1 29 ? 13.289 -5.328 10.914 1 93.94 29 GLY B C 1
ATOM 2057 O O . GLY B 1 29 ? 12.883 -5.84 9.867 1 93.94 29 GLY B O 1
ATOM 2058 N N . SER B 1 30 ? 12.523 -4.691 11.719 1 86.94 30 SER B N 1
ATOM 2059 C CA . SER B 1 30 ? 11.094 -4.555 11.492 1 86.94 30 SER B CA 1
ATOM 2060 C C . SER B 1 30 ? 10.781 -3.336 10.625 1 86.94 30 SER B C 1
ATOM 2062 O O . SER B 1 30 ? 11.289 -2.242 10.883 1 86.94 30 SER B O 1
ATOM 2064 N N . PRO B 1 31 ? 10.008 -3.57 9.664 1 88.5 31 PRO B N 1
ATOM 2065 C CA . PRO B 1 31 ? 9.664 -2.412 8.836 1 88.5 31 PRO B CA 1
ATOM 2066 C C . PRO B 1 31 ? 8.789 -1.402 9.578 1 88.5 31 PRO B C 1
ATOM 2068 O O . PRO B 1 31 ? 8.086 -1.764 10.523 1 88.5 31 PRO B O 1
ATOM 2071 N N . ILE B 1 32 ? 8.875 -0.176 9.188 1 84.69 32 ILE B N 1
ATOM 2072 C CA . ILE B 1 32 ? 8.031 0.871 9.75 1 84.69 32 ILE B CA 1
ATOM 2073 C C . ILE B 1 32 ? 7.324 1.629 8.633 1 84.69 32 ILE B C 1
ATOM 2075 O O . ILE B 1 32 ? 7.707 1.525 7.465 1 84.69 32 ILE B O 1
ATOM 2079 N N . THR B 1 33 ? 6.285 2.309 8.984 1 83.88 33 THR B N 1
ATOM 2080 C CA . THR B 1 33 ? 5.508 3.051 8 1 83.88 33 THR B CA 1
ATOM 2081 C C . THR B 1 33 ? 5.516 4.543 8.32 1 83.88 33 THR B C 1
ATOM 2083 O O . THR B 1 33 ? 5.762 4.941 9.461 1 83.88 33 THR B O 1
ATOM 2086 N N . LYS B 1 34 ? 5.285 5.301 7.273 1 76.62 34 LYS B N 1
ATOM 2087 C CA . LYS B 1 34 ? 5.191 6.754 7.422 1 76.62 34 LYS B CA 1
ATOM 2088 C C . LYS B 1 34 ? 4.07 7.141 8.375 1 76.62 34 LYS B C 1
ATOM 2090 O O . LYS B 1 34 ? 4.195 8.109 9.133 1 76.62 34 LYS B O 1
ATOM 2095 N N . SER B 1 35 ? 3.074 6.344 8.391 1 71.44 35 SER B N 1
ATOM 2096 C CA . SER B 1 35 ? 1.882 6.641 9.18 1 71.44 35 SER B CA 1
ATOM 2097 C C . SER B 1 35 ? 2.184 6.594 10.672 1 71.44 35 SER B C 1
ATOM 2099 O O . SER B 1 35 ? 1.499 7.238 11.469 1 71.44 35 SER B O 1
ATOM 2101 N N . ASN B 1 36 ? 3.213 5.875 11.016 1 68.06 36 ASN B N 1
ATOM 2102 C CA . ASN B 1 36 ? 3.598 5.793 12.422 1 68.06 36 ASN B CA 1
ATOM 2103 C C . ASN B 1 36 ? 4.121 7.129 12.938 1 68.06 36 ASN B C 1
ATOM 2105 O O . ASN B 1 36 ? 4.195 7.348 14.148 1 68.06 36 ASN B O 1
ATOM 2109 N N . PHE B 1 37 ? 4.344 8 12.062 1 70.38 37 PHE B N 1
ATOM 2110 C CA . PHE B 1 37 ? 5.02 9.227 12.477 1 70.38 37 PHE B CA 1
ATOM 2111 C C . PHE B 1 37 ? 4.199 10.453 12.086 1 70.38 37 PHE B C 1
ATOM 2113 O O . PHE B 1 37 ? 4.727 11.562 12.016 1 70.38 37 PHE B O 1
ATOM 2120 N N . LYS B 1 38 ? 3.02 10.148 11.805 1 70.62 38 LYS B N 1
ATOM 2121 C CA . LYS B 1 38 ? 2.133 11.258 11.469 1 70.62 38 LYS B CA 1
ATOM 2122 C C . LYS B 1 38 ? 1.894 12.156 12.672 1 70.62 38 LYS B C 1
ATOM 2124 O O . LYS B 1 38 ? 1.942 11.703 13.812 1 70.62 38 LYS B O 1
ATOM 2129 N N . LEU B 1 39 ? 1.705 13.453 12.367 1 70.5 39 LEU B N 1
ATOM 2130 C CA . LEU B 1 39 ? 1.346 14.453 13.367 1 70.5 39 LEU B CA 1
ATOM 2131 C C . LEU B 1 39 ? -0.074 14.961 13.148 1 70.5 39 LEU B C 1
ATOM 2133 O O . LEU B 1 39 ? -0.646 14.758 12.07 1 70.5 39 LEU B O 1
ATOM 2137 N N . PHE B 1 40 ? -0.604 15.43 14.188 1 70.56 40 PHE B N 1
ATOM 2138 C CA . PHE B 1 40 ? -1.947 15.984 14.062 1 70.56 40 PHE B CA 1
ATOM 2139 C C . PHE B 1 40 ? -1.976 17.438 14.5 1 70.56 40 PHE B C 1
ATOM 2141 O O . PHE B 1 40 ? -1.329 17.812 15.484 1 70.56 40 PHE B O 1
ATOM 2148 N N . ASN B 1 41 ? -2.67 18.172 13.68 1 66.5 41 ASN B N 1
ATOM 2149 C CA . ASN B 1 41 ? -2.846 19.547 14.102 1 66.5 41 ASN B CA 1
ATOM 2150 C C . ASN B 1 41 ? -4.02 19.703 15.062 1 66.5 41 ASN B C 1
ATOM 2152 O O . ASN B 1 41 ? -4.645 18.719 15.445 1 66.5 41 ASN B O 1
ATOM 2156 N N . LEU B 1 42 ? -4.227 20.781 15.391 1 60.53 42 LEU B N 1
ATOM 2157 C CA . LEU B 1 42 ? -5.223 21.062 16.422 1 60.53 42 LEU B CA 1
ATOM 2158 C C . LEU B 1 42 ? -6.621 20.672 15.953 1 60.53 42 LEU B C 1
ATOM 2160 O O . LEU B 1 42 ? -7.48 20.328 16.766 1 60.53 42 LEU B O 1
ATOM 2164 N N . GLN B 1 43 ? -6.738 20.766 14.734 1 62.38 43 GLN B N 1
ATOM 2165 C CA . GLN B 1 43 ? -8.055 20.438 14.195 1 62.38 43 GLN B CA 1
ATOM 2166 C C . GLN B 1 43 ? -8.195 18.922 13.977 1 62.38 43 GLN B C 1
ATOM 2168 O O . GLN B 1 43 ? -9.211 18.453 13.469 1 62.38 43 GLN B O 1
ATOM 2173 N N . GLY B 1 44 ? -7.039 18.234 14.344 1 66.5 44 GLY B N 1
ATOM 2174 C CA . GLY B 1 44 ? -7.098 16.781 14.234 1 66.5 44 GLY B CA 1
ATOM 2175 C C . GLY B 1 44 ? -6.707 16.281 12.859 1 66.5 44 GLY B C 1
ATOM 2176 O O . GLY B 1 44 ? -6.91 15.102 12.539 1 66.5 44 GLY B O 1
ATOM 2177 N N . ARG B 1 45 ? -6.203 17.234 12.102 1 68.12 45 ARG B N 1
ATOM 2178 C CA . ARG B 1 45 ? -5.793 16.812 10.766 1 68.12 45 ARG B CA 1
ATOM 2179 C C . ARG B 1 45 ? -4.387 16.219 10.789 1 68.12 45 ARG B C 1
ATOM 2181 O O . ARG B 1 45 ? -3.5 16.75 11.469 1 68.12 45 ARG B O 1
ATOM 2188 N N . ALA B 1 46 ? -4.328 15.211 10.047 1 74.69 46 ALA B N 1
ATOM 2189 C CA . ALA B 1 46 ? -3.039 14.523 10.023 1 74.69 46 ALA B CA 1
ATOM 2190 C C . ALA B 1 46 ? -2.047 15.25 9.117 1 74.69 46 ALA B C 1
ATOM 2192 O O . ALA B 1 46 ? -2.402 15.68 8.016 1 74.69 46 ALA B O 1
ATOM 2193 N N . ILE B 1 47 ? -0.904 15.438 9.672 1 74.75 47 ILE B N 1
ATOM 2194 C CA . ILE B 1 47 ? 0.212 16.031 8.938 1 74.75 47 ILE B CA 1
ATOM 2195 C C . ILE B 1 47 ? 1.304 14.977 8.734 1 74.75 47 ILE B C 1
ATOM 2197 O O . ILE B 1 47 ? 1.712 14.305 9.688 1 74.75 47 ILE B O 1
ATOM 2201 N N . LEU B 1 48 ? 1.721 14.906 7.445 1 75.75 48 LEU B N 1
ATOM 2202 C CA . LEU B 1 48 ? 2.719 13.883 7.137 1 75.75 48 LEU B CA 1
ATOM 2203 C C . LEU B 1 48 ? 4.117 14.367 7.496 1 75.75 48 LEU B C 1
ATOM 2205 O O . LEU B 1 48 ? 4.391 15.57 7.48 1 75.75 48 LEU B O 1
ATOM 2209 N N . PRO B 1 49 ? 4.938 13.352 7.902 1 67.69 49 PRO B N 1
ATOM 2210 C CA . PRO B 1 49 ? 6.312 13.742 8.219 1 67.69 49 PRO B CA 1
ATOM 2211 C C . PRO B 1 49 ? 7.09 14.211 6.988 1 67.69 49 PRO B C 1
ATOM 2213 O O . PRO B 1 49 ? 6.785 13.797 5.867 1 67.69 49 PRO B O 1
ATOM 2216 N N . HIS B 1 50 ? 7.82 15.32 7.195 1 60.91 50 HIS B N 1
ATOM 2217 C CA . HIS B 1 50 ? 8.695 15.82 6.145 1 60.91 50 HIS B CA 1
ATOM 2218 C C . HIS B 1 50 ? 10.078 15.18 6.219 1 60.91 50 HIS B C 1
ATOM 2220 O O . HIS B 1 50 ? 10.578 14.906 7.312 1 60.91 50 HIS B O 1
ATOM 2226 N N . ASN B 1 51 ? 10.547 14.688 5.035 1 57.38 51 ASN B N 1
ATOM 2227 C CA . ASN B 1 51 ? 11.953 14.281 5.051 1 57.38 51 ASN B CA 1
ATOM 2228 C C . ASN B 1 51 ? 12.875 15.453 5.371 1 57.38 51 ASN B C 1
ATOM 2230 O O . ASN B 1 51 ? 13.289 16.188 4.473 1 57.38 51 ASN B O 1
ATOM 2234 N N . SER B 1 52 ? 12.859 15.867 6.598 1 48.53 52 SER B N 1
ATOM 2235 C CA . SER B 1 52 ? 13.656 17.031 6.977 1 48.53 52 SER B CA 1
ATOM 2236 C C . SER B 1 52 ? 15.148 16.734 6.863 1 48.53 52 SER B C 1
ATOM 2238 O O . SER B 1 52 ? 15.977 17.641 6.961 1 48.53 52 SER B O 1
ATOM 2240 N N . GLY B 1 53 ? 15.414 15.547 6.457 1 49.03 53 GLY B N 1
ATOM 2241 C CA . GLY B 1 53 ? 16.812 15.188 6.5 1 49.03 53 GLY B CA 1
ATOM 2242 C C . GLY B 1 53 ? 17.391 15.18 7.906 1 49.03 53 GLY B C 1
ATOM 2243 O O . GLY B 1 53 ? 18.578 14.883 8.102 1 49.03 53 GLY B O 1
ATOM 2244 N N . LYS B 1 54 ? 16.531 15.508 8.836 1 51.03 54 LYS B N 1
ATOM 2245 C CA . LYS B 1 54 ? 17.078 15.531 10.188 1 51.03 54 LYS B CA 1
ATOM 2246 C C . LYS B 1 54 ? 17 14.148 10.836 1 51.03 54 LYS B C 1
ATOM 2248 O O . LYS B 1 54 ? 16.172 13.32 10.453 1 51.03 54 LYS B O 1
ATOM 2253 N N . TYR B 1 55 ? 17.969 13.93 11.75 1 47.53 55 TYR B N 1
ATOM 2254 C CA . TYR B 1 55 ? 18.203 12.656 12.422 1 47.53 55 TYR B CA 1
ATOM 2255 C C . TYR B 1 55 ? 16.953 12.195 13.156 1 47.53 55 TYR B C 1
ATOM 2257 O O . TYR B 1 55 ? 16.734 10.992 13.32 1 47.53 55 TYR B O 1
ATOM 2265 N N . HIS B 1 56 ? 16.125 13.039 13.445 1 52 56 HIS B N 1
ATOM 2266 C CA . HIS B 1 56 ? 15.031 12.641 14.32 1 52 56 HIS B CA 1
ATOM 2267 C C . HIS B 1 56 ? 13.844 12.117 13.516 1 52 56 HIS B C 1
ATOM 2269 O O . HIS B 1 56 ? 12.898 11.57 14.078 1 52 56 HIS B O 1
ATOM 2275 N N . ASP B 1 57 ? 14.117 12.141 12.258 1 68.25 57 ASP B N 1
ATOM 2276 C CA . ASP B 1 57 ? 13.047 11.57 11.445 1 68.25 57 ASP B CA 1
ATOM 2277 C C . ASP B 1 57 ? 13.25 10.078 11.234 1 68.25 57 ASP B C 1
ATOM 2279 O O . ASP B 1 57 ? 13.984 9.664 10.328 1 68.25 57 ASP B O 1
ATOM 2283 N N . ARG B 1 58 ? 12.734 9.32 12.047 1 74.38 58 ARG B N 1
ATOM 2284 C CA . ARG B 1 58 ? 12.93 7.875 12.047 1 74.38 58 ARG B CA 1
ATOM 2285 C C . ARG B 1 58 ? 12.516 7.27 10.703 1 74.38 58 ARG B C 1
ATOM 2287 O O . ARG B 1 58 ? 13.156 6.336 10.219 1 74.38 58 ARG B O 1
ATOM 2294 N N . TYR B 1 59 ? 11.609 7.84 10.133 1 82.5 59 TYR B N 1
ATOM 2295 C CA . TYR B 1 59 ? 11.164 7.289 8.852 1 82.5 59 TYR B CA 1
ATOM 2296 C C . TYR B 1 59 ? 12.164 7.594 7.75 1 82.5 59 TYR B C 1
ATOM 2298 O O . TYR B 1 59 ? 12.461 6.73 6.914 1 82.5 59 TYR B O 1
ATOM 2306 N N . ALA B 1 60 ? 12.664 8.789 7.812 1 81.44 60 ALA B N 1
ATOM 2307 C CA . ALA B 1 60 ? 13.672 9.164 6.824 1 81.44 60 ALA B CA 1
ATOM 2308 C C . ALA B 1 60 ? 14.906 8.273 6.938 1 81.44 60 ALA B C 1
ATOM 2310 O O . ALA B 1 60 ? 15.469 7.852 5.926 1 81.44 60 ALA B O 1
ATOM 2311 N N . VAL B 1 61 ? 15.281 8.039 8.156 1 84.88 61 VAL B N 1
ATOM 2312 C CA . VAL B 1 61 ? 16.438 7.184 8.406 1 84.88 61 VAL B CA 1
ATOM 2313 C C . VAL B 1 61 ? 16.156 5.773 7.895 1 84.88 61 VAL B C 1
ATOM 2315 O O . VAL B 1 61 ? 17.016 5.141 7.281 1 84.88 61 VAL B O 1
ATOM 2318 N N . TYR B 1 62 ? 15.008 5.32 8.102 1 89.19 62 TYR B N 1
ATOM 2319 C CA . TYR B 1 62 ? 14.617 3.99 7.652 1 89.19 62 TYR B CA 1
ATOM 2320 C C . TYR B 1 62 ? 14.664 3.893 6.133 1 89.19 62 TYR B C 1
ATOM 2322 O O . TYR B 1 62 ? 15.211 2.932 5.582 1 89.19 62 TYR B O 1
ATOM 2330 N N . GLU B 1 63 ? 14.133 4.883 5.465 1 90.5 63 GLU B N 1
ATOM 2331 C CA . GLU B 1 63 ? 14.18 4.934 4.008 1 90.5 63 GLU B CA 1
ATOM 2332 C C . GLU B 1 63 ? 15.625 4.906 3.506 1 90.5 63 GLU B C 1
ATOM 2334 O O . GLU B 1 63 ? 15.93 4.223 2.527 1 90.5 63 GLU B O 1
ATOM 2339 N N . GLN B 1 64 ? 16.453 5.633 4.195 1 92 64 GLN B N 1
ATOM 2340 C CA . GLN B 1 64 ? 17.875 5.68 3.816 1 92 64 GLN B CA 1
ATOM 2341 C C . GLN B 1 64 ? 18.547 4.328 4.027 1 92 64 GLN B C 1
ATOM 2343 O O . GLN B 1 64 ? 19.391 3.918 3.229 1 92 64 GLN B O 1
ATOM 2348 N N . GLU B 1 65 ? 18.172 3.74 5.09 1 94.56 65 GLU B N 1
ATOM 2349 C CA . GLU B 1 65 ? 18.719 2.414 5.355 1 94.56 65 GLU B CA 1
ATOM 2350 C C . GLU B 1 65 ? 18.359 1.43 4.25 1 94.56 65 GLU B C 1
ATOM 2352 O O . GLU B 1 65 ? 19.203 0.674 3.775 1 94.56 65 GLU B O 1
ATOM 2357 N N . ILE B 1 66 ? 17.109 1.416 3.834 1 96.94 66 ILE B N 1
ATOM 2358 C CA . ILE B 1 66 ? 16.672 0.548 2.75 1 96.94 66 ILE B CA 1
ATOM 2359 C C . ILE B 1 66 ? 17.438 0.872 1.477 1 96.94 66 ILE B C 1
ATOM 2361 O O . ILE B 1 66 ? 17.938 -0.032 0.794 1 96.94 66 ILE B O 1
ATOM 2365 N N . ALA B 1 67 ? 17.562 2.164 1.213 1 96.56 67 ALA B N 1
ATOM 2366 C CA . ALA B 1 67 ? 18.281 2.602 0.01 1 96.56 67 ALA B CA 1
ATOM 2367 C C . ALA B 1 67 ? 19.719 2.125 0.021 1 96.56 67 ALA B C 1
ATOM 2369 O O . ALA B 1 67 ? 20.219 1.621 -0.986 1 96.56 67 ALA B O 1
ATOM 2370 N N . TYR B 1 68 ? 20.344 2.287 1.162 1 97.62 68 TYR B N 1
ATOM 2371 C CA . TYR B 1 68 ? 21.734 1.886 1.312 1 97.62 68 TYR B CA 1
ATOM 2372 C C . TYR B 1 68 ? 21.906 0.389 1.077 1 97.62 68 TYR B C 1
ATOM 2374 O O . TYR B 1 68 ? 22.75 -0.033 0.281 1 97.62 68 TYR B O 1
ATOM 2382 N N . GLU B 1 69 ? 21.078 -0.42 1.745 1 98.12 69 GLU B N 1
ATOM 2383 C CA . GLU B 1 69 ? 21.141 -1.871 1.598 1 98.12 69 GLU B CA 1
ATOM 2384 C C . GLU B 1 69 ? 20.875 -2.295 0.158 1 98.12 69 GLU B C 1
ATOM 2386 O O . GLU B 1 69 ? 21.547 -3.176 -0.376 1 98.12 69 GLU B O 1
ATOM 2391 N N . ALA B 1 70 ? 19.891 -1.671 -0.474 1 97.88 70 ALA B N 1
ATOM 2392 C CA . ALA B 1 70 ? 19.531 -1.993 -1.854 1 97.88 70 ALA B CA 1
ATOM 2393 C C . ALA B 1 70 ? 20.703 -1.734 -2.795 1 97.88 70 ALA B C 1
ATOM 2395 O O . ALA B 1 70 ? 21 -2.555 -3.67 1 97.88 70 ALA B O 1
ATOM 2396 N N . ARG B 1 71 ? 21.406 -0.641 -2.574 1 97 71 ARG B N 1
ATOM 2397 C CA . ARG B 1 71 ? 22.547 -0.279 -3.418 1 97 71 ARG B CA 1
ATOM 2398 C C . ARG B 1 71 ? 23.719 -1.236 -3.207 1 97 71 ARG B C 1
ATOM 2400 O O . ARG B 1 71 ? 24.312 -1.71 -4.172 1 97 71 ARG B O 1
ATOM 2407 N N . VAL B 1 72 ? 23.984 -1.44 -1.948 1 97.69 72 VAL B N 1
ATOM 2408 C CA . VAL B 1 72 ? 25.125 -2.285 -1.611 1 97.69 72 VAL B CA 1
ATOM 2409 C C . VAL B 1 72 ? 24.906 -3.686 -2.18 1 97.69 72 VAL B C 1
ATOM 2411 O O . VAL B 1 72 ? 25.844 -4.297 -2.699 1 97.69 72 VAL B O 1
ATOM 2414 N N . GLN B 1 73 ? 23.719 -4.18 -2.139 1 97.69 73 GLN B N 1
ATOM 2415 C CA . GLN B 1 73 ? 23.406 -5.535 -2.572 1 97.69 73 GLN B CA 1
ATOM 2416 C C . GLN B 1 73 ? 23.266 -5.609 -4.09 1 97.69 73 GLN B C 1
ATOM 2418 O O . GLN B 1 73 ? 23.297 -6.695 -4.668 1 97.69 73 GLN B O 1
ATOM 2423 N N . ASN B 1 74 ? 23 -4.461 -4.711 1 96.94 74 ASN B N 1
ATOM 2424 C CA . ASN B 1 74 ? 22.797 -4.395 -6.152 1 96.94 74 ASN B CA 1
ATOM 2425 C C . ASN B 1 74 ? 23.609 -3.268 -6.785 1 96.94 74 ASN B C 1
ATOM 2427 O O . ASN B 1 74 ? 23.047 -2.344 -7.375 1 96.94 74 ASN B O 1
ATOM 2431 N N . PRO B 1 75 ? 24.922 -3.402 -6.688 1 94.5 75 PRO B N 1
ATOM 2432 C CA . PRO B 1 75 ? 25.75 -2.334 -7.25 1 94.5 75 PRO B CA 1
ATOM 2433 C C . PRO B 1 75 ? 25.578 -2.182 -8.758 1 94.5 75 PRO B C 1
ATOM 2435 O O . PRO B 1 75 ? 25.594 -3.176 -9.492 1 94.5 75 PRO B O 1
ATOM 2438 N N . ASN B 1 76 ? 25.281 -1.045 -9.242 1 91.12 76 ASN B N 1
ATOM 2439 C CA . ASN B 1 76 ? 25.188 -0.661 -10.648 1 91.12 76 ASN B CA 1
ATOM 2440 C C . ASN B 1 76 ? 23.953 -1.275 -11.32 1 91.12 76 ASN B C 1
ATOM 2442 O O . ASN B 1 76 ? 23.953 -1.485 -12.531 1 91.12 76 ASN B O 1
ATOM 2446 N N . ILE B 1 77 ? 23.016 -1.679 -10.531 1 95.19 77 ILE B N 1
ATOM 2447 C CA . ILE B 1 77 ? 21.797 -2.229 -11.102 1 95.19 77 ILE B CA 1
ATOM 2448 C C . ILE B 1 77 ? 20.719 -1.152 -11.125 1 95.19 77 ILE B C 1
ATOM 2450 O O . ILE B 1 77 ? 20.438 -0.506 -10.109 1 95.19 77 ILE B O 1
ATOM 2454 N N . ILE B 1 78 ? 20.219 -0.943 -12.266 1 95.44 78 ILE B N 1
ATOM 2455 C CA . ILE B 1 78 ? 19.047 -0.095 -12.453 1 95.44 78 ILE B CA 1
ATOM 2456 C C . ILE B 1 78 ? 18 -0.831 -13.297 1 95.44 78 ILE B C 1
ATOM 2458 O O . ILE B 1 78 ? 18.266 -1.163 -14.461 1 95.44 78 ILE B O 1
ATOM 2462 N N . LEU B 1 79 ? 16.984 -1.137 -12.742 1 97 79 LEU B N 1
ATOM 2463 C CA . LEU B 1 79 ? 15.867 -1.729 -13.469 1 97 79 LEU B CA 1
ATOM 2464 C C . LEU B 1 79 ? 14.969 -0.649 -14.062 1 97 79 LEU B C 1
ATOM 2466 O O . LEU B 1 79 ? 14.312 0.095 -13.328 1 97 79 LEU B O 1
ATOM 2470 N N . SER B 1 80 ? 14.805 -0.587 -15.344 1 95.06 80 SER B N 1
ATOM 2471 C CA . SER B 1 80 ? 14.109 0.529 -15.969 1 95.06 80 SER B CA 1
ATOM 2472 C C . SER B 1 80 ? 12.789 0.079 -16.594 1 95.06 80 SER B C 1
ATOM 2474 O O . SER B 1 80 ? 12.031 0.898 -17.109 1 95.06 80 SER B O 1
ATOM 2476 N N . GLU B 1 81 ? 12.484 -1.168 -16.562 1 96.31 81 GLU B N 1
ATOM 2477 C CA . GLU B 1 81 ? 11.258 -1.647 -17.203 1 96.31 81 GLU B CA 1
ATOM 2478 C C . GLU B 1 81 ? 10.203 -2.006 -16.156 1 96.31 81 GLU B C 1
ATOM 2480 O O . GLU B 1 81 ? 10.438 -1.877 -14.953 1 96.31 81 GLU B O 1
ATOM 2485 N N . SER B 1 82 ? 9 -2.463 -16.641 1 96 82 SER B N 1
ATOM 2486 C CA . SER B 1 82 ? 7.949 -2.951 -15.758 1 96 82 SER B CA 1
ATOM 2487 C C . SER B 1 82 ? 8.414 -4.164 -14.961 1 96 82 SER B C 1
ATOM 2489 O O . SER B 1 82 ? 9.18 -4.988 -15.461 1 96 82 SER B O 1
ATOM 2491 N N . LEU B 1 83 ? 7.883 -4.262 -13.742 1 97.38 83 LEU B N 1
ATOM 2492 C CA . LEU B 1 83 ? 8.477 -5.234 -12.836 1 97.38 83 LEU B CA 1
ATOM 2493 C C . LEU B 1 83 ? 7.398 -6.059 -12.141 1 97.38 83 LEU B C 1
ATOM 2495 O O . LEU B 1 83 ? 6.281 -5.578 -11.938 1 97.38 83 LEU B O 1
ATOM 2499 N N . ILE B 1 84 ? 7.762 -7.273 -11.797 1 98.25 84 ILE B N 1
ATOM 2500 C CA . ILE B 1 84 ? 7.086 -8.117 -10.82 1 98.25 84 ILE B CA 1
ATOM 2501 C C . ILE B 1 84 ? 7.816 -8.047 -9.477 1 98.25 84 ILE B C 1
ATOM 2503 O O . ILE B 1 84 ? 9.031 -8.266 -9.422 1 98.25 84 ILE B O 1
ATOM 2507 N N . ALA B 1 85 ? 7.098 -7.715 -8.461 1 98.12 85 ALA B N 1
ATOM 2508 C CA . ALA B 1 85 ? 7.711 -7.648 -7.133 1 98.12 85 ALA B CA 1
ATOM 2509 C C . ALA B 1 85 ? 7.184 -8.758 -6.23 1 98.12 85 ALA B C 1
ATOM 2511 O O . ALA B 1 85 ? 5.973 -8.977 -6.145 1 98.12 85 ALA B O 1
ATOM 2512 N N . VAL B 1 86 ? 8.062 -9.484 -5.625 1 98.56 86 VAL B N 1
ATOM 2513 C CA . VAL B 1 86 ? 7.723 -10.453 -4.586 1 98.56 86 VAL B CA 1
ATOM 2514 C C . VAL B 1 86 ? 8.312 -10.008 -3.252 1 98.56 86 VAL B C 1
ATOM 2516 O O . VAL B 1 86 ? 9.539 -9.977 -3.088 1 98.56 86 VAL B O 1
ATOM 2519 N N . LEU B 1 87 ? 7.449 -9.648 -2.357 1 98 87 LEU B N 1
ATOM 2520 C CA . LEU B 1 87 ? 7.863 -9.141 -1.055 1 98 87 LEU B CA 1
ATOM 2521 C C . LEU B 1 87 ? 7.449 -10.094 0.06 1 98 87 LEU B C 1
ATOM 2523 O O . LEU B 1 87 ? 6.262 -10.359 0.249 1 98 87 LEU B O 1
ATOM 2527 N N . LYS B 1 88 ? 8.406 -10.617 0.722 1 98 88 LYS B N 1
ATOM 2528 C CA . LYS B 1 88 ? 8.18 -11.414 1.928 1 98 88 LYS B CA 1
ATOM 2529 C C . LYS B 1 88 ? 8.609 -10.648 3.176 1 98 88 LYS B C 1
ATOM 2531 O O . LYS B 1 88 ? 9.75 -10.195 3.273 1 98 88 LYS B O 1
ATOM 2536 N N . VAL B 1 89 ? 7.719 -10.5 4.074 1 97.06 89 VAL B N 1
ATOM 2537 C CA . VAL B 1 89 ? 8.031 -9.781 5.305 1 97.06 89 VAL B CA 1
ATOM 2538 C C . VAL B 1 89 ? 7.992 -10.734 6.492 1 97.06 89 VAL B C 1
ATOM 2540 O O . VAL B 1 89 ? 7.02 -11.469 6.68 1 97.06 89 VAL B O 1
ATOM 2543 N N . TYR B 1 90 ? 9.031 -10.711 7.246 1 97 90 TYR B N 1
ATOM 2544 C CA . TYR B 1 90 ? 9.164 -11.5 8.469 1 97 90 TYR B CA 1
ATOM 2545 C C . TYR B 1 90 ? 9.133 -10.602 9.703 1 97 90 TYR B C 1
ATOM 2547 O O . TYR B 1 90 ? 10.156 -10.031 10.086 1 97 90 TYR B O 1
ATOM 2555 N N . TYR B 1 91 ? 7.996 -10.555 10.312 1 95.44 91 TYR B N 1
ATOM 2556 C CA . TYR B 1 91 ? 7.828 -9.695 11.477 1 95.44 91 TYR B CA 1
ATOM 2557 C C . TYR B 1 91 ? 8.375 -10.359 12.734 1 95.44 91 TYR B C 1
ATOM 2559 O O . TYR B 1 91 ? 8.43 -11.586 12.82 1 95.44 91 TYR B O 1
ATOM 2567 N N . LYS B 1 92 ? 8.688 -9.523 13.664 1 93.88 92 LYS B N 1
ATOM 2568 C CA . LYS B 1 92 ? 9.164 -10.008 14.961 1 93.88 92 LYS B CA 1
ATOM 2569 C C . LYS B 1 92 ? 8.023 -10.617 15.773 1 93.88 92 LYS B C 1
ATOM 2571 O O . LYS B 1 92 ? 8.211 -11.633 16.453 1 93.88 92 LYS B O 1
ATOM 2576 N N . SER B 1 93 ? 6.82 -10.008 15.641 1 91.19 93 SER B N 1
ATOM 2577 C CA . SER B 1 93 ? 5.68 -10.422 16.453 1 91.19 93 SER B CA 1
ATOM 2578 C C . SER B 1 93 ? 4.449 -10.688 15.586 1 91.19 93 SER B C 1
ATOM 2580 O O . SER B 1 93 ? 4.188 -9.953 14.633 1 91.19 93 SER B O 1
ATOM 2582 N N . LYS B 1 94 ? 3.66 -11.664 15.977 1 85.06 94 LYS B N 1
ATOM 2583 C CA . LYS B 1 94 ? 2.418 -11.984 15.281 1 85.06 94 LYS B CA 1
ATOM 2584 C C . LYS B 1 94 ? 1.308 -11.008 15.656 1 85.06 94 LYS B C 1
ATOM 2586 O O . LYS B 1 94 ? 0.39 -10.773 14.867 1 85.06 94 LYS B O 1
ATOM 2591 N N . LYS B 1 95 ? 1.385 -10.461 16.828 1 77.81 95 LYS B N 1
ATOM 2592 C CA . LYS B 1 95 ? 0.287 -9.68 17.391 1 77.81 95 LYS B CA 1
ATOM 2593 C C . LYS B 1 95 ? 0.481 -8.195 17.125 1 77.81 95 LYS B C 1
ATOM 2595 O O . LYS B 1 95 ? -0.493 -7.453 16.969 1 77.81 95 LYS B O 1
ATOM 2600 N N . ARG B 1 96 ? 1.721 -7.84 17.156 1 77.5 96 ARG B N 1
ATOM 2601 C CA . ARG B 1 96 ? 2 -6.414 17.031 1 77.5 96 ARG B CA 1
ATOM 2602 C C . ARG B 1 96 ? 2.867 -6.125 15.805 1 77.5 96 ARG B C 1
ATOM 2604 O O . ARG B 1 96 ? 4.082 -6.32 15.844 1 77.5 96 ARG B O 1
ATOM 2611 N N . HIS B 1 97 ? 2.348 -5.844 14.789 1 77.75 97 HIS B N 1
ATOM 2612 C CA . HIS B 1 97 ? 3.064 -5.418 13.594 1 77.75 97 HIS B CA 1
ATOM 2613 C C . HIS B 1 97 ? 2.193 -4.52 12.719 1 77.75 97 HIS B C 1
ATOM 2615 O O . HIS B 1 97 ? 0.965 -4.559 12.812 1 77.75 97 HIS B O 1
ATOM 2621 N N . PRO B 1 98 ? 2.875 -3.639 12 1 79.81 98 PRO B N 1
ATOM 2622 C CA . PRO B 1 98 ? 2.094 -2.812 11.078 1 79.81 98 PRO B CA 1
ATOM 2623 C C . PRO B 1 98 ? 1.348 -3.637 10.031 1 79.81 98 PRO B C 1
ATOM 2625 O O . PRO B 1 98 ? 1.677 -4.805 9.812 1 79.81 98 PRO B O 1
ATOM 2628 N N . ASP B 1 99 ? 0.365 -2.945 9.438 1 82.25 99 ASP B N 1
ATOM 2629 C CA . ASP B 1 99 ? -0.374 -3.594 8.359 1 82.25 99 ASP B CA 1
ATOM 2630 C C . ASP B 1 99 ? 0.516 -3.811 7.141 1 82.25 99 ASP B C 1
ATOM 2632 O O . ASP B 1 99 ? 1.278 -2.922 6.754 1 82.25 99 ASP B O 1
ATOM 2636 N N . THR B 1 100 ? 0.447 -4.965 6.621 1 84 100 THR B N 1
ATOM 2637 C CA . THR B 1 100 ? 1.329 -5.371 5.535 1 84 100 THR B CA 1
ATOM 2638 C C . THR B 1 100 ? 1.136 -4.477 4.316 1 84 100 THR B C 1
ATOM 2640 O O . THR B 1 100 ? 2.098 -4.156 3.615 1 84 100 THR B O 1
ATOM 2643 N N . ILE B 1 101 ? -0.045 -4 4.098 1 84.12 101 ILE B N 1
ATOM 2644 C CA . ILE B 1 101 ? -0.326 -3.127 2.965 1 84.12 101 ILE B CA 1
ATOM 2645 C C . ILE B 1 101 ? 0.459 -1.825 3.109 1 84.12 101 ILE B C 1
ATOM 2647 O O . ILE B 1 101 ? 1.064 -1.348 2.146 1 84.12 101 ILE B O 1
ATOM 2651 N N . ASN B 1 102 ? 0.592 -1.291 4.285 1 83.06 102 ASN B N 1
ATOM 2652 C CA . ASN B 1 102 ? 1.267 -0.024 4.547 1 83.06 102 ASN B CA 1
ATOM 2653 C C . ASN B 1 102 ? 2.783 -0.172 4.48 1 83.06 102 ASN B C 1
ATOM 2655 O O . ASN B 1 102 ? 3.482 0.741 4.035 1 83.06 102 ASN B O 1
ATOM 2659 N N . ILE B 1 103 ? 3.252 -1.275 4.918 1 89.31 103 ILE B N 1
ATOM 2660 C CA . ILE B 1 103 ? 4.695 -1.473 4.941 1 89.31 103 ILE B CA 1
ATOM 2661 C C . ILE B 1 103 ? 5.23 -1.542 3.512 1 89.31 103 ILE B C 1
ATOM 2663 O O . ILE B 1 103 ? 6.344 -1.087 3.236 1 89.31 103 ILE B O 1
ATOM 2667 N N . THR B 1 104 ? 4.402 -2.074 2.6 1 91.31 104 THR B N 1
ATOM 2668 C CA . THR B 1 104 ? 4.805 -2.209 1.203 1 91.31 104 THR B CA 1
ATOM 2669 C C . THR B 1 104 ? 5.16 -0.848 0.609 1 91.31 104 THR B C 1
ATOM 2671 O O . THR B 1 104 ? 6.211 -0.695 -0.022 1 91.31 104 THR B O 1
ATOM 2674 N N . LYS B 1 105 ? 4.352 0.082 0.887 1 87.56 105 LYS B N 1
ATOM 2675 C CA . LYS B 1 105 ? 4.617 1.423 0.373 1 87.56 105 LYS B CA 1
ATOM 2676 C C . LYS B 1 105 ? 5.93 1.971 0.918 1 87.56 105 LYS B C 1
ATOM 2678 O O . LYS B 1 105 ? 6.742 2.518 0.167 1 87.56 105 LYS B O 1
ATOM 2683 N N . SER B 1 106 ? 6.133 1.84 2.189 1 88.38 106 SER B N 1
ATOM 2684 C CA . SER B 1 106 ? 7.344 2.344 2.828 1 88.38 106 SER B CA 1
ATOM 2685 C C . SER B 1 106 ? 8.594 1.689 2.244 1 88.38 106 SER B C 1
ATOM 2687 O O . SER B 1 106 ? 9.602 2.357 2.027 1 88.38 106 SER B O 1
ATOM 2689 N N . ILE B 1 107 ? 8.484 0.446 2.016 1 94.81 107 ILE B N 1
ATOM 2690 C CA . ILE B 1 107 ? 9.617 -0.3 1.477 1 94.81 107 ILE B CA 1
ATOM 2691 C C . ILE B 1 107 ? 9.961 0.217 0.081 1 94.81 107 ILE B C 1
ATOM 2693 O O . ILE B 1 107 ? 11.117 0.51 -0.212 1 94.81 107 ILE B O 1
ATOM 2697 N N . PHE B 1 108 ? 8.992 0.431 -0.714 1 94.5 108 PHE B N 1
ATOM 2698 C CA . PHE B 1 108 ? 9.242 0.842 -2.09 1 94.5 108 PHE B CA 1
ATOM 2699 C C . PHE B 1 108 ? 9.719 2.289 -2.143 1 94.5 108 PHE B C 1
ATOM 2701 O O . PHE B 1 108 ? 10.469 2.668 -3.047 1 94.5 108 PHE B O 1
ATOM 2708 N N . ASP B 1 109 ? 9.32 3.139 -1.154 1 90.94 109 ASP B N 1
ATOM 2709 C CA . ASP B 1 109 ? 9.898 4.477 -1.044 1 90.94 109 ASP B CA 1
ATOM 2710 C C . ASP B 1 109 ? 11.414 4.41 -0.895 1 90.94 109 ASP B C 1
ATOM 2712 O O . ASP B 1 109 ? 12.141 5.164 -1.547 1 90.94 109 ASP B O 1
ATOM 2716 N N . GLY B 1 110 ? 11.852 3.527 -0.097 1 94 110 GLY B N 1
ATOM 2717 C CA . GLY B 1 110 ? 13.273 3.34 0.1 1 94 110 GLY B CA 1
ATOM 2718 C C . GLY B 1 110 ? 13.977 2.746 -1.109 1 94 110 GLY B C 1
ATOM 2719 O O . GLY B 1 110 ? 15.086 3.156 -1.456 1 94 110 GLY B O 1
ATOM 2720 N N . VAL B 1 111 ? 13.352 1.828 -1.733 1 96.88 111 VAL B N 1
ATOM 2721 C CA . VAL B 1 111 ? 13.938 1.17 -2.896 1 96.88 111 VAL B CA 1
ATOM 2722 C C . VAL B 1 111 ? 14.078 2.172 -4.039 1 96.88 111 VAL B C 1
ATOM 2724 O O . VAL B 1 111 ? 15.094 2.184 -4.742 1 96.88 111 VAL B O 1
ATOM 2727 N N . GLU B 1 112 ? 13.07 2.992 -4.23 1 95.06 112 GLU B N 1
ATOM 2728 C CA . GLU B 1 112 ? 13.164 4.039 -5.242 1 95.06 112 GLU B CA 1
ATOM 2729 C C . GLU B 1 112 ? 14.32 4.992 -4.953 1 95.06 112 GLU B C 1
ATOM 2731 O O . GLU B 1 112 ? 15.062 5.367 -5.859 1 95.06 112 GLU B O 1
ATOM 2736 N N . LYS B 1 113 ? 14.492 5.348 -3.727 1 93.88 113 LYS B N 1
ATOM 2737 C CA . LYS B 1 113 ? 15.578 6.234 -3.309 1 93.88 113 LYS B CA 1
ATOM 2738 C C . LYS B 1 113 ? 16.938 5.629 -3.625 1 93.88 113 LYS B C 1
ATOM 2740 O O . LYS B 1 113 ? 17.906 6.352 -3.865 1 93.88 113 LYS B O 1
ATOM 2745 N N . SER B 1 114 ? 17.047 4.379 -3.631 1 95.81 114 SER B N 1
ATOM 2746 C CA . SER B 1 114 ? 18.312 3.689 -3.898 1 95.81 114 SER B CA 1
ATOM 2747 C C . SER B 1 114 ? 18.75 3.881 -5.348 1 95.81 114 SER B C 1
ATOM 2749 O O . SER B 1 114 ? 19.938 3.754 -5.664 1 95.81 114 SER B O 1
ATOM 2751 N N . GLY B 1 115 ? 17.719 3.986 -6.23 1 95.25 115 GLY B N 1
ATOM 2752 C CA . GLY B 1 115 ? 18.016 4.066 -7.656 1 95.25 115 GLY B CA 1
ATOM 2753 C C . GLY B 1 115 ? 17.953 2.719 -8.352 1 95.25 115 GLY B C 1
ATOM 2754 O O . GLY B 1 115 ? 18.125 2.639 -9.57 1 95.25 115 GLY B O 1
ATOM 2755 N N . VAL B 1 116 ? 17.703 1.695 -7.578 1 97.31 116 VAL B N 1
ATOM 2756 C CA . VAL B 1 116 ? 17.594 0.369 -8.18 1 97.31 116 VAL B CA 1
ATOM 2757 C C . VAL B 1 116 ? 16.406 0.323 -9.117 1 97.31 116 VAL B C 1
ATOM 2759 O O . VAL B 1 116 ? 16.422 -0.379 -10.133 1 97.31 116 VAL B O 1
ATOM 2762 N N . ILE B 1 117 ? 15.391 1.059 -8.781 1 96.38 117 ILE B N 1
ATOM 2763 C CA . ILE B 1 117 ? 14.266 1.283 -9.688 1 96.38 117 ILE B CA 1
ATOM 2764 C C . ILE B 1 117 ? 14.094 2.781 -9.938 1 96.38 117 ILE B C 1
ATOM 2766 O O . ILE B 1 117 ? 14.602 3.605 -9.172 1 96.38 117 ILE B O 1
ATOM 2770 N N . ILE B 1 118 ? 13.367 3.062 -10.969 1 93.62 118 ILE B N 1
ATOM 2771 C CA . ILE B 1 118 ? 13.117 4.453 -11.328 1 93.62 118 ILE B CA 1
ATOM 2772 C C . ILE B 1 118 ? 11.977 5.012 -10.469 1 93.62 118 ILE B C 1
ATOM 2774 O O . ILE B 1 118 ? 12.102 6.082 -9.875 1 93.62 118 ILE B O 1
ATOM 2778 N N . ASN B 1 119 ? 10.875 4.242 -10.406 1 90.75 119 ASN B N 1
ATOM 2779 C CA . ASN B 1 119 ? 9.742 4.645 -9.586 1 90.75 119 ASN B CA 1
ATOM 2780 C C . ASN B 1 119 ? 8.758 3.498 -9.375 1 90.75 119 ASN B C 1
ATOM 2782 O O . ASN B 1 119 ? 8.891 2.439 -9.992 1 90.75 119 ASN B O 1
ATOM 2786 N N . ASP B 1 120 ? 7.789 3.748 -8.539 1 88.12 120 ASP B N 1
ATOM 2787 C CA . ASP B 1 120 ? 6.848 2.717 -8.109 1 88.12 120 ASP B CA 1
ATOM 2788 C C . ASP B 1 120 ? 5.906 2.326 -9.25 1 88.12 120 ASP B C 1
ATOM 2790 O O . ASP B 1 120 ? 5.285 1.264 -9.211 1 88.12 120 ASP B O 1
ATOM 2794 N N . ALA B 1 121 ? 5.793 3.184 -10.227 1 89.75 121 ALA B N 1
ATOM 2795 C CA . ALA B 1 121 ? 4.898 2.918 -11.344 1 89.75 121 ALA B CA 1
ATOM 2796 C C . ALA B 1 121 ? 5.344 1.683 -12.125 1 89.75 121 ALA B C 1
ATOM 2798 O O . ALA B 1 121 ? 4.547 1.075 -12.844 1 89.75 121 ALA B O 1
ATOM 2799 N N . GLN B 1 122 ? 6.629 1.325 -11.953 1 94 122 GLN B N 1
ATOM 2800 C CA . GLN B 1 122 ? 7.176 0.168 -12.656 1 94 122 GLN B CA 1
ATOM 2801 C C . GLN B 1 122 ? 6.559 -1.13 -12.141 1 94 122 GLN B C 1
ATOM 2803 O O . GLN B 1 122 ? 6.598 -2.154 -12.82 1 94 122 GLN B O 1
ATOM 2808 N N . ILE B 1 123 ? 6.062 -1.07 -10.852 1 95.62 123 ILE B N 1
ATOM 2809 C CA . ILE B 1 123 ? 5.594 -2.293 -10.211 1 95.62 123 ILE B CA 1
ATOM 2810 C C . ILE B 1 123 ? 4.164 -2.59 -10.656 1 95.62 123 ILE B C 1
ATOM 2812 O O . ILE B 1 123 ? 3.207 -2.064 -10.078 1 95.62 123 ILE B O 1
ATOM 2816 N N . ARG B 1 124 ? 3.998 -3.486 -11.578 1 95.38 124 ARG B N 1
ATOM 2817 C CA . ARG B 1 124 ? 2.689 -3.773 -12.156 1 95.38 124 ARG B CA 1
ATOM 2818 C C . ARG B 1 124 ? 2.08 -5.027 -11.547 1 95.38 124 ARG B C 1
ATOM 2820 O O . ARG B 1 124 ? 0.877 -5.266 -11.664 1 95.38 124 ARG B O 1
ATOM 2827 N N . ARG B 1 125 ? 2.93 -5.852 -11.047 1 96.94 125 ARG B N 1
ATOM 2828 C CA . ARG B 1 125 ? 2.512 -7.062 -10.352 1 96.94 125 ARG B CA 1
ATOM 2829 C C . ARG B 1 125 ? 3.24 -7.207 -9.016 1 96.94 125 ARG B C 1
ATOM 2831 O O . ARG B 1 125 ? 4.457 -7.027 -8.945 1 96.94 125 ARG B O 1
ATOM 2838 N N . ILE B 1 126 ? 2.471 -7.516 -8.016 1 97 126 ILE B N 1
ATOM 2839 C CA . ILE B 1 126 ? 3.084 -7.598 -6.691 1 97 126 ILE B CA 1
ATOM 2840 C C . ILE B 1 126 ? 2.506 -8.781 -5.926 1 97 126 ILE B C 1
ATOM 2842 O O . ILE B 1 126 ? 1.303 -9.047 -5.984 1 97 126 ILE B O 1
ATOM 2846 N N . ILE B 1 127 ? 3.336 -9.555 -5.328 1 97.75 127 ILE B N 1
ATOM 2847 C CA . ILE B 1 127 ? 2.975 -10.562 -4.344 1 97.75 127 ILE B CA 1
ATOM 2848 C C . ILE B 1 127 ? 3.574 -10.203 -2.986 1 97.75 127 ILE B C 1
ATOM 2850 O O . ILE B 1 127 ? 4.781 -9.977 -2.877 1 97.75 127 ILE B O 1
ATOM 2854 N N . VAL B 1 128 ? 2.744 -10.102 -2.006 1 97.06 128 VAL B N 1
ATOM 2855 C CA . VAL B 1 128 ? 3.215 -9.836 -0.65 1 97.06 128 VAL B CA 1
ATOM 2856 C C . VAL B 1 128 ? 2.779 -10.961 0.281 1 97.06 128 VAL B C 1
ATOM 2858 O O . VAL B 1 128 ? 1.623 -11.391 0.249 1 97.06 128 VAL B O 1
ATOM 2861 N N . GLU B 1 129 ? 3.691 -11.438 1.077 1 97.12 129 GLU B N 1
ATOM 2862 C CA . GLU B 1 129 ? 3.393 -12.461 2.07 1 97.12 129 GLU B CA 1
ATOM 2863 C C . GLU B 1 129 ? 3.941 -12.078 3.443 1 97.12 129 GLU B C 1
ATOM 2865 O O . GLU B 1 129 ? 5.07 -11.602 3.553 1 97.12 129 GLU B O 1
ATOM 2870 N N . GLU B 1 130 ? 3.182 -12.367 4.359 1 95.44 130 GLU B N 1
ATOM 2871 C CA . GLU B 1 130 ? 3.551 -12.102 5.746 1 95.44 130 GLU B CA 1
ATOM 2872 C C . GLU B 1 130 ? 4.016 -13.383 6.445 1 95.44 130 GLU B C 1
ATOM 2874 O O . GLU B 1 130 ? 3.365 -14.422 6.34 1 95.44 130 GLU B O 1
ATOM 2879 N N . PHE B 1 131 ? 5.098 -13.258 7.105 1 95.81 131 PHE B N 1
ATOM 2880 C CA . PHE B 1 131 ? 5.652 -14.32 7.938 1 95.81 131 PHE B CA 1
ATOM 2881 C C . PHE B 1 131 ? 6.09 -13.773 9.289 1 95.81 131 PHE B C 1
ATOM 2883 O O . PHE B 1 131 ? 5.938 -12.578 9.562 1 95.81 131 PHE B O 1
ATOM 2890 N N . TYR B 1 132 ? 6.516 -14.703 10.133 1 95.06 132 TYR B N 1
ATOM 2891 C CA . TYR B 1 132 ? 6.992 -14.305 11.453 1 95.06 132 TYR B CA 1
ATOM 2892 C C . TYR B 1 132 ? 8.32 -14.969 11.773 1 95.06 132 TYR B C 1
ATOM 2894 O O . TYR B 1 132 ? 8.492 -16.172 11.57 1 95.06 132 TYR B O 1
ATOM 2902 N N . ASP B 1 133 ? 9.227 -14.125 12.148 1 96.94 133 ASP B N 1
ATOM 2903 C CA . ASP B 1 133 ? 10.547 -14.555 12.578 1 96.94 133 ASP B CA 1
ATOM 2904 C C . ASP B 1 133 ? 11.07 -13.688 13.719 1 96.94 133 ASP B C 1
ATOM 2906 O O . ASP B 1 133 ? 11.672 -12.633 13.484 1 96.94 133 ASP B O 1
ATOM 2910 N N . LYS B 1 134 ? 10.875 -14.094 14.93 1 94.62 134 LYS B N 1
ATOM 2911 C CA . LYS B 1 134 ? 11.195 -13.312 16.125 1 94.62 134 LYS B CA 1
ATOM 2912 C C . LYS B 1 134 ? 12.695 -13.062 16.219 1 94.62 134 LYS B C 1
ATOM 2914 O O . LYS B 1 134 ? 13.125 -11.984 16.656 1 94.62 134 LYS B O 1
ATOM 2919 N N . GLU B 1 135 ? 13.469 -13.992 15.836 1 97.06 135 GLU B N 1
ATOM 2920 C CA . GLU B 1 135 ? 14.922 -13.93 16 1 97.06 135 GLU B CA 1
ATOM 2921 C C . GLU B 1 135 ? 15.57 -13.062 14.93 1 97.06 135 GLU B C 1
ATOM 2923 O O . GLU B 1 135 ? 16.5 -12.312 15.219 1 97.06 135 GLU B O 1
ATOM 2928 N N . ASN B 1 136 ? 15.086 -13.164 13.695 1 97.31 136 ASN B N 1
ATOM 2929 C CA . ASN B 1 136 ? 15.688 -12.445 12.586 1 97.31 136 ASN B CA 1
ATOM 2930 C C . ASN B 1 136 ? 14.633 -11.742 11.734 1 97.31 136 ASN B C 1
ATOM 2932 O O . ASN B 1 136 ? 14.469 -12.055 10.555 1 97.31 136 ASN B O 1
ATOM 2936 N N . PRO B 1 137 ? 13.945 -10.75 12.32 1 97.25 137 PRO B N 1
ATOM 2937 C CA . PRO B 1 137 ? 13 -10 11.492 1 97.25 137 PRO B CA 1
ATOM 2938 C C . PRO B 1 137 ? 13.656 -9.336 10.289 1 97.25 137 PRO B C 1
ATOM 2940 O O . PRO B 1 137 ? 14.805 -8.891 10.383 1 97.25 137 PRO B O 1
ATOM 2943 N N . ARG B 1 138 ? 13 -9.305 9.188 1 97.94 138 ARG B N 1
ATOM 2944 C CA . ARG B 1 138 ? 13.539 -8.758 7.945 1 97.94 138 ARG B CA 1
ATOM 2945 C C . ARG B 1 138 ? 12.469 -8.703 6.859 1 97.94 138 ARG B C 1
ATOM 2947 O O . ARG B 1 138 ? 11.375 -9.242 7.031 1 97.94 138 ARG B O 1
ATOM 2954 N N . PHE B 1 139 ? 12.75 -8.039 5.844 1 97.69 139 PHE B N 1
ATOM 2955 C CA . PHE B 1 139 ? 11.977 -8.266 4.625 1 97.69 139 PHE B CA 1
ATOM 2956 C C . PHE B 1 139 ? 12.891 -8.68 3.48 1 97.69 139 PHE B C 1
ATOM 2958 O O . PHE B 1 139 ? 14.086 -8.375 3.488 1 97.69 139 PHE B O 1
ATOM 2965 N N . GLU B 1 140 ? 12.367 -9.445 2.6 1 98.62 140 GLU B N 1
ATOM 2966 C CA . GLU B 1 140 ? 13.008 -9.891 1.361 1 98.62 140 GLU B CA 1
ATOM 2967 C C . GLU B 1 140 ? 12.195 -9.461 0.141 1 98.62 140 GLU B C 1
ATOM 2969 O O . GLU B 1 140 ? 11.016 -9.789 0.029 1 98.62 140 GLU B O 1
ATOM 2974 N N . LEU B 1 141 ? 12.859 -8.695 -0.692 1 98.5 141 LEU B N 1
ATOM 2975 C CA . LEU B 1 141 ? 12.211 -8.195 -1.896 1 98.5 141 LEU B CA 1
ATOM 2976 C C . LEU B 1 141 ? 12.938 -8.672 -3.148 1 98.5 141 LEU B C 1
ATOM 2978 O O . LEU B 1 141 ? 14.156 -8.531 -3.252 1 98.5 141 LEU B O 1
ATOM 2982 N N . GLU B 1 142 ? 12.211 -9.258 -4.039 1 98.75 142 GLU B N 1
ATOM 2983 C CA . GLU B 1 142 ? 12.742 -9.586 -5.355 1 98.75 142 GLU B CA 1
ATOM 2984 C C . GLU B 1 142 ? 11.992 -8.844 -6.457 1 98.75 142 GLU B C 1
ATOM 2986 O O . GLU B 1 142 ? 10.766 -8.75 -6.43 1 98.75 142 GLU B O 1
ATOM 2991 N N . LEU B 1 143 ? 12.742 -8.328 -7.305 1 98.38 143 LEU B N 1
ATOM 2992 C CA . LEU B 1 143 ? 12.219 -7.598 -8.453 1 98.38 143 LEU B CA 1
ATOM 2993 C C . LEU B 1 143 ? 12.602 -8.289 -9.758 1 98.38 143 LEU B C 1
ATOM 2995 O O . LEU B 1 143 ? 13.773 -8.602 -9.977 1 98.38 143 LEU B O 1
ATOM 2999 N N . PHE B 1 144 ? 11.617 -8.531 -10.594 1 98.5 144 PHE B N 1
ATOM 3000 C CA . PHE B 1 144 ? 11.812 -9.25 -11.852 1 98.5 144 PHE B CA 1
ATOM 3001 C C . PHE B 1 144 ? 11.328 -8.414 -13.031 1 98.5 144 PHE B C 1
ATOM 3003 O O . PHE B 1 144 ? 10.172 -7.988 -13.062 1 98.5 144 PHE B O 1
ATOM 3010 N N . GLY B 1 145 ? 12.188 -8.195 -13.969 1 97.94 145 GLY B N 1
ATOM 3011 C CA . GLY B 1 145 ? 11.75 -7.52 -15.18 1 97.94 145 GLY B CA 1
ATOM 3012 C C . GLY B 1 145 ? 10.711 -8.305 -15.953 1 97.94 145 GLY B C 1
ATOM 3013 O O . GLY B 1 145 ? 10.914 -9.477 -16.266 1 97.94 145 GLY B O 1
ATOM 3014 N N . GLU B 1 146 ? 9.672 -7.738 -16.328 1 97.19 146 GLU B N 1
ATOM 3015 C CA . GLU B 1 146 ? 8.547 -8.438 -16.938 1 97.19 146 GLU B CA 1
ATOM 3016 C C . GLU B 1 146 ? 8.891 -8.922 -18.344 1 97.19 146 GLU B C 1
ATOM 3018 O O . GLU B 1 146 ? 8.227 -9.812 -18.891 1 97.19 146 GLU B O 1
ATOM 3023 N N . SER B 1 147 ? 9.859 -8.266 -18.969 1 96.81 147 SER B N 1
ATOM 3024 C CA . SER B 1 147 ? 10.234 -8.695 -20.297 1 96.81 147 SER B CA 1
ATOM 3025 C C . SER B 1 147 ? 10.867 -10.086 -20.281 1 96.81 147 SER B C 1
ATOM 3027 O O . SER B 1 147 ? 10.812 -10.812 -21.281 1 96.81 147 SER B O 1
ATOM 3029 N N . PHE B 1 148 ? 11.414 -10.492 -19.125 1 97.19 148 PHE B N 1
ATOM 3030 C CA . PHE B 1 148 ? 12.164 -11.734 -19.031 1 97.19 148 PHE B CA 1
ATOM 3031 C C . PHE B 1 148 ? 11.445 -12.734 -18.125 1 97.19 148 PHE B C 1
ATOM 3033 O O . PHE B 1 148 ? 11.727 -13.93 -18.172 1 97.19 148 PHE B O 1
ATOM 3040 N N . TYR B 1 149 ? 10.578 -12.211 -17.281 1 97.88 149 TYR B N 1
ATOM 3041 C CA . TYR B 1 149 ? 9.938 -13.078 -16.297 1 97.88 149 TYR B CA 1
ATOM 3042 C C . TYR B 1 149 ? 8.422 -12.953 -16.344 1 97.88 149 TYR B C 1
ATOM 3044 O O . TYR B 1 149 ? 7.895 -11.914 -16.75 1 97.88 149 TYR B O 1
ATOM 3052 N N . SER B 1 150 ? 7.773 -13.977 -15.977 1 97.5 150 SER B N 1
ATOM 3053 C CA . SER B 1 150 ? 6.32 -13.992 -15.836 1 97.5 150 SER B CA 1
ATOM 3054 C C . SER B 1 150 ? 5.902 -14.562 -14.484 1 97.5 150 SER B C 1
ATOM 3056 O O . SER B 1 150 ? 6.668 -15.289 -13.844 1 97.5 150 SER B O 1
ATOM 3058 N N . MET B 1 151 ? 4.777 -14.156 -14.039 1 97.69 151 MET B N 1
ATOM 3059 C CA . MET B 1 151 ? 4.23 -14.578 -12.758 1 97.69 151 MET B CA 1
ATOM 3060 C C . MET B 1 151 ? 2.975 -15.422 -12.953 1 97.69 151 MET B C 1
ATOM 3062 O O . MET B 1 151 ? 2.09 -15.055 -13.727 1 97.69 151 MET B O 1
ATOM 3066 N N . ASP B 1 152 ? 2.939 -16.516 -12.289 1 97.44 152 ASP B N 1
ATOM 3067 C CA . ASP B 1 152 ? 1.732 -17.344 -12.203 1 97.44 152 ASP B CA 1
ATOM 3068 C C . ASP B 1 152 ? 1.331 -17.578 -10.75 1 97.44 152 ASP B C 1
ATOM 3070 O O . ASP B 1 152 ? 2.184 -17.594 -9.859 1 97.44 152 ASP B O 1
ATOM 3074 N N . TYR B 1 153 ? 0.017 -17.641 -10.562 1 98.19 153 TYR B N 1
ATOM 3075 C CA . TYR B 1 153 ? -0.435 -17.953 -9.211 1 98.19 153 TYR B CA 1
ATOM 3076 C C . TYR B 1 153 ? -1.753 -18.719 -9.234 1 98.19 153 TYR B C 1
ATOM 3078 O O . TYR B 1 153 ? -2.449 -18.734 -10.25 1 98.19 153 TYR B O 1
ATOM 3086 N N . THR B 1 154 ? -2.07 -19.438 -8.188 1 97.81 154 THR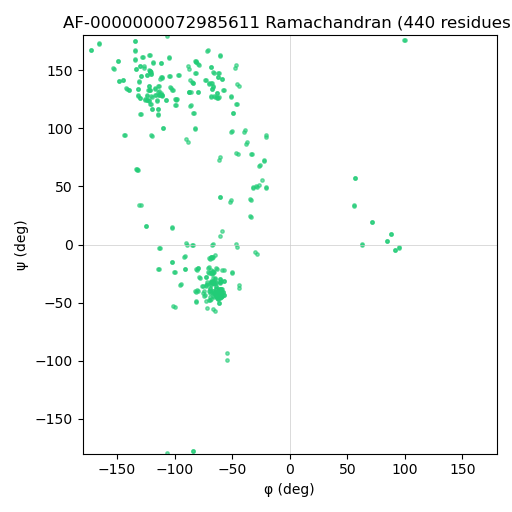 B N 1
ATOM 3087 C CA . THR B 1 154 ? -3.326 -20.156 -8.016 1 97.81 154 THR B CA 1
ATOM 3088 C C . THR B 1 154 ? -3.803 -20.078 -6.566 1 97.81 154 THR B C 1
ATOM 3090 O O . THR B 1 154 ? -2.992 -20.109 -5.641 1 97.81 154 THR B O 1
ATOM 3093 N N . ILE B 1 155 ? -5.07 -19.797 -6.383 1 98.12 155 ILE B N 1
ATOM 3094 C CA . ILE B 1 155 ? -5.734 -19.938 -5.09 1 98.12 155 ILE B CA 1
ATOM 3095 C C . ILE B 1 155 ? -6.508 -21.25 -5.051 1 98.12 155 ILE B C 1
ATOM 3097 O O . ILE B 1 155 ? -7.391 -21.484 -5.879 1 98.12 155 ILE B O 1
ATOM 3101 N N . LYS B 1 156 ? -6.164 -22.109 -4.121 1 97.19 156 LYS B N 1
ATOM 3102 C CA . LYS B 1 156 ? -6.781 -23.422 -4.062 1 97.19 156 LYS B CA 1
ATOM 3103 C C . LYS B 1 156 ? -7.469 -23.656 -2.717 1 97.19 156 LYS B C 1
ATOM 3105 O O . LYS B 1 156 ? -7.016 -23.141 -1.69 1 97.19 156 LYS B O 1
ATOM 3110 N N . LYS B 1 157 ? -8.508 -24.438 -2.781 1 96.5 157 LYS B N 1
ATOM 3111 C CA . LYS B 1 157 ? -9.102 -24.906 -1.53 1 96.5 157 LYS B CA 1
ATOM 3112 C C . LYS B 1 157 ? -8.195 -25.906 -0.836 1 96.5 157 LYS B C 1
ATOM 3114 O O . LYS B 1 157 ? -7.625 -26.797 -1.485 1 96.5 157 LYS B O 1
ATOM 3119 N N . ARG B 1 158 ? -8.148 -25.734 0.394 1 95.62 158 ARG B N 1
ATOM 3120 C CA . ARG B 1 158 ? -7.316 -26.656 1.16 1 95.62 158 ARG B CA 1
ATOM 3121 C C . ARG B 1 158 ? -7.973 -28.031 1.261 1 95.62 158 ARG B C 1
ATOM 3123 O O . ARG B 1 158 ? -9.188 -28.125 1.419 1 95.62 158 ARG B O 1
ATOM 3130 N N . ASP B 1 159 ? -7.117 -29.031 1.18 1 95.19 159 ASP B N 1
ATOM 3131 C CA . ASP B 1 159 ? -7.633 -30.375 1.407 1 95.19 159 ASP B CA 1
ATOM 3132 C C . ASP B 1 159 ? -8.094 -30.547 2.852 1 95.19 159 ASP B C 1
ATOM 3134 O O . ASP B 1 159 ? -9.148 -31.141 3.107 1 95.19 159 ASP B O 1
ATOM 3138 N N . ILE B 1 160 ? -7.266 -30.062 3.723 1 94.56 160 ILE B N 1
ATOM 3139 C CA . ILE B 1 160 ? -7.566 -30.047 5.148 1 94.56 160 ILE B CA 1
ATOM 3140 C C . ILE B 1 160 ? -7.566 -28.609 5.672 1 94.56 160 ILE B C 1
ATOM 3142 O O . ILE B 1 160 ? -6.539 -27.938 5.629 1 94.56 160 ILE B O 1
ATOM 3146 N N . ASN B 1 161 ? -8.664 -28.219 6.113 1 91.75 161 ASN B N 1
ATOM 3147 C CA . ASN B 1 161 ? -8.773 -26.859 6.641 1 91.75 161 ASN B CA 1
ATOM 3148 C C . ASN B 1 161 ? -7.871 -26.641 7.848 1 91.75 161 ASN B C 1
ATOM 3150 O O . ASN B 1 161 ? -7.586 -27.594 8.586 1 91.75 161 ASN B O 1
ATOM 3154 N N . VAL B 1 162 ? -7.344 -25.469 7.941 1 94.06 162 VAL B N 1
ATOM 3155 C CA . VAL B 1 162 ? -6.512 -25.125 9.086 1 94.06 162 VAL B CA 1
ATOM 3156 C C . VAL B 1 162 ? -7.285 -24.203 10.039 1 94.06 162 VAL B C 1
ATOM 3158 O O . VAL B 1 162 ? -8.312 -23.641 9.664 1 94.06 162 VAL B O 1
ATOM 3161 N N . LYS B 1 163 ? -6.805 -24.141 11.289 1 93.75 163 LYS B N 1
ATOM 3162 C CA . LYS B 1 163 ? -7.434 -23.266 12.273 1 93.75 163 LYS B CA 1
ATOM 3163 C C . LYS B 1 163 ? -7.359 -21.797 11.844 1 93.75 163 LYS B C 1
ATOM 3165 O O . LYS B 1 163 ? -6.285 -21.312 11.5 1 93.75 163 LYS B O 1
ATOM 3170 N N . PRO B 1 164 ? -8.453 -21.172 11.828 1 93.94 164 PRO B N 1
ATOM 3171 C CA . PRO B 1 164 ? -8.453 -19.766 11.422 1 93.94 164 PRO B CA 1
ATOM 3172 C C . PRO B 1 164 ? -7.762 -18.859 12.43 1 93.94 164 PRO B C 1
ATOM 3174 O O . PRO B 1 164 ? -7.848 -19.094 13.641 1 93.94 164 PRO B O 1
ATOM 3177 N N . ILE B 1 165 ? -6.992 -17.922 11.945 1 93.25 165 ILE B N 1
ATOM 3178 C CA . ILE B 1 165 ? -6.551 -16.797 12.758 1 93.25 165 ILE B CA 1
ATOM 3179 C C . ILE B 1 165 ? -7.633 -15.719 12.781 1 93.25 165 ILE B C 1
ATOM 3181 O O . ILE B 1 165 ? -7.863 -15.039 11.773 1 93.25 165 ILE B O 1
ATOM 3185 N N . GLU B 1 166 ? -8.195 -15.523 13.891 1 92.88 166 GLU B N 1
ATOM 3186 C CA . GLU B 1 166 ? -9.352 -14.641 13.984 1 92.88 166 GLU B CA 1
ATOM 3187 C C . GLU B 1 166 ? -8.945 -13.234 14.414 1 92.88 166 GLU B C 1
ATOM 3189 O O . GLU B 1 166 ? -8 -13.062 15.188 1 92.88 166 GLU B O 1
ATOM 3194 N N . TYR B 1 167 ? -9.695 -12.297 13.867 1 91 167 TYR B N 1
ATOM 3195 C CA . TYR B 1 167 ? -9.508 -10.891 14.195 1 91 167 TYR B CA 1
ATOM 3196 C C . TYR B 1 167 ? -10.773 -10.289 14.789 1 91 167 TYR B C 1
ATOM 3198 O O . TYR B 1 167 ? -11.883 -10.703 14.445 1 91 167 TYR B O 1
ATOM 3206 N N . ASN B 1 168 ? -10.508 -9.352 15.703 1 86.38 168 ASN B N 1
ATOM 3207 C CA . ASN B 1 168 ? -11.609 -8.633 16.344 1 86.38 168 ASN B CA 1
ATOM 3208 C C . ASN B 1 168 ? -11.516 -7.129 16.109 1 86.38 168 ASN B C 1
ATOM 3210 O O . ASN B 1 168 ? -10.422 -6.598 15.898 1 86.38 168 ASN B O 1
ATOM 3214 N N . PRO B 1 169 ? -12.672 -6.539 16.047 1 78.44 169 PRO B N 1
ATOM 3215 C CA . PRO B 1 169 ? -12.617 -5.082 15.898 1 78.44 169 PRO B CA 1
ATOM 3216 C C . PRO B 1 169 ? -11.852 -4.406 17.031 1 78.44 169 PRO B C 1
ATOM 3218 O O . PRO B 1 169 ? -11.805 -4.93 18.156 1 78.44 169 PRO B O 1
ATOM 3221 N N . SER B 1 170 ? -10.938 -3.486 16.703 1 62.62 170 SER B N 1
ATOM 3222 C CA . SER B 1 170 ? -10.211 -2.77 17.75 1 62.62 170 SER B CA 1
ATOM 3223 C C . SER B 1 170 ? -11.164 -2.18 18.781 1 62.62 170 SER B C 1
ATOM 3225 O O . SER B 1 170 ? -12.242 -1.688 18.438 1 62.62 170 SER B O 1
ATOM 3227 N N . PRO B 1 171 ? -10.938 -2.451 20.047 1 53.53 171 PRO B N 1
ATOM 3228 C CA . PRO B 1 171 ? -11.797 -1.888 21.094 1 53.53 171 PRO B CA 1
ATOM 3229 C C . PRO B 1 171 ? -12.109 -0.41 20.859 1 53.53 171 PRO B C 1
ATOM 3231 O O . PRO B 1 171 ? -13.18 0.068 21.25 1 53.53 171 PRO B O 1
ATOM 3234 N N . ASN B 1 172 ? -11.156 0.298 20.375 1 44 172 ASN B N 1
ATOM 3235 C CA . ASN B 1 172 ? -11.344 1.741 20.266 1 44 172 ASN B CA 1
ATOM 3236 C C . ASN B 1 172 ? -12.414 2.092 19.234 1 44 172 ASN B C 1
ATOM 3238 O O . ASN B 1 172 ? -12.594 3.264 18.891 1 44 172 ASN B O 1
ATOM 3242 N N . THR B 1 173 ? -12.859 1.187 18.438 1 41.25 173 THR B N 1
ATOM 3243 C CA . THR B 1 173 ? -13.992 1.561 17.594 1 41.25 173 THR B CA 1
ATOM 3244 C C . THR B 1 173 ? -15.195 1.949 18.453 1 41.25 173 THR B C 1
ATOM 3246 O O . THR B 1 173 ? -15.938 1.082 18.922 1 41.25 173 THR B O 1
ATOM 3249 N N . HIS B 1 174 ? -15.117 2.631 19.484 1 31.64 174 HIS B N 1
ATOM 3250 C CA . HIS B 1 174 ? -16.141 3.184 20.344 1 31.64 174 HIS B CA 1
ATOM 3251 C C . HIS B 1 174 ? -17.328 3.713 19.547 1 31.64 174 HIS B C 1
ATOM 3253 O O . HIS B 1 174 ? -17.125 4.367 18.516 1 31.64 174 HIS B O 1
ATOM 3259 N N . ASN B 1 175 ? -18.438 3.113 19.328 1 33.34 175 ASN B N 1
ATOM 3260 C CA . ASN B 1 175 ? -19.625 3.965 19.266 1 33.34 175 ASN B CA 1
ATOM 3261 C C . ASN B 1 175 ? -19.391 5.305 19.953 1 33.34 175 ASN B C 1
ATOM 3263 O O . ASN B 1 175 ? -19.062 5.344 21.141 1 33.34 175 ASN B O 1
ATOM 3267 N N . LYS B 1 176 ? -18.969 6.367 19.328 1 33.75 176 LYS B N 1
ATOM 3268 C CA . LYS B 1 176 ? -18.953 7.688 19.938 1 33.75 176 LYS B CA 1
ATOM 3269 C C . LYS B 1 176 ? -20.125 7.859 20.906 1 33.75 176 LYS B C 1
ATOM 3271 O O . LYS B 1 176 ? -21.25 8.156 20.469 1 33.75 176 LYS B O 1
ATOM 3276 N N . SER B 1 177 ? -20.547 6.914 21.672 1 31.36 177 SER B N 1
ATOM 3277 C CA . SER B 1 177 ? -21.188 7.648 22.75 1 31.36 177 SER B CA 1
ATOM 3278 C C . SER B 1 177 ? -20.328 8.805 23.234 1 31.36 177 SER B C 1
ATOM 3280 O O . SER B 1 177 ? -19.094 8.695 23.25 1 31.36 177 SER B O 1
ATOM 3282 N N . PRO B 1 178 ? -20.812 10.07 23.172 1 30.95 178 PRO B N 1
ATOM 3283 C CA . PRO B 1 178 ? -20.047 11.211 23.703 1 30.95 178 PRO B CA 1
ATOM 3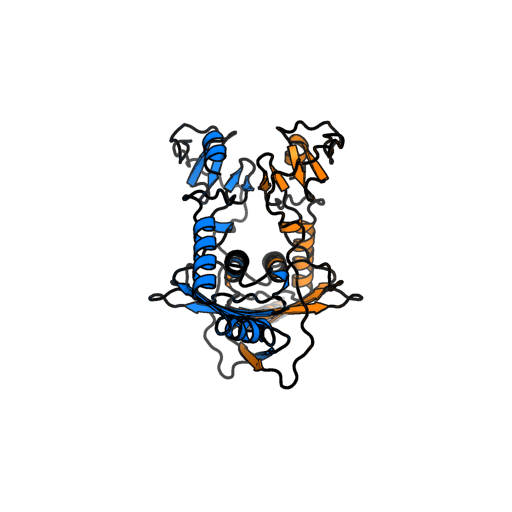284 C C . PRO B 1 178 ? -19.219 10.859 24.938 1 30.95 178 PRO B C 1
ATOM 3286 O O . PRO B 1 178 ? -19.75 10.852 26.047 1 30.95 178 PRO B O 1
ATOM 3289 N N . GLU B 1 179 ? -18.859 9.664 25.156 1 30.48 179 GLU B N 1
ATOM 3290 C CA . GLU B 1 179 ? -18.203 9.641 26.453 1 30.48 179 GLU B CA 1
ATOM 3291 C C . GLU B 1 179 ? -17.219 10.789 26.594 1 30.48 179 GLU B C 1
ATOM 3293 O O . GLU B 1 179 ? -16.625 11.227 25.609 1 30.48 179 GLU B O 1
ATOM 3298 N N . LYS B 1 180 ? -17.203 11.438 27.781 1 32.44 180 LYS B N 1
ATOM 3299 C CA . LYS B 1 180 ? -16.406 12.5 28.391 1 32.44 180 LYS B CA 1
ATOM 3300 C C . LYS B 1 180 ? -14.914 12.25 28.172 1 32.44 180 LYS B C 1
ATOM 3302 O O . LYS B 1 180 ? -14.398 11.188 28.531 1 32.44 180 LYS B O 1
ATOM 3307 N N . ILE B 1 181 ? -14.391 12.539 27.047 1 31.84 181 ILE B N 1
ATOM 3308 C CA . ILE B 1 181 ? -12.945 12.734 27.062 1 31.84 181 ILE B CA 1
ATOM 3309 C C . ILE B 1 181 ? -12.492 13.086 28.469 1 31.84 181 ILE B C 1
ATOM 3311 O O . ILE B 1 181 ? -12.883 14.125 29.016 1 31.84 181 ILE B O 1
ATOM 3315 N N . ASP B 1 182 ? -12.508 12.18 29.344 1 32.5 182 ASP B N 1
ATOM 3316 C CA . ASP B 1 182 ? -11.789 12.578 30.547 1 32.5 182 ASP B CA 1
ATOM 3317 C C . ASP B 1 182 ? -10.555 13.406 30.188 1 32.5 182 ASP B C 1
ATOM 3319 O O . ASP B 1 182 ? -9.672 12.945 29.469 1 32.5 182 ASP B O 1
ATOM 3323 N N . LYS B 1 183 ? -10.656 14.719 30.047 1 35.09 183 LYS B N 1
ATOM 3324 C CA . LYS B 1 183 ? -9.711 15.828 30 1 35.09 183 LYS B CA 1
ATOM 3325 C C . LYS B 1 183 ? -8.469 15.539 30.828 1 35.09 183 LYS B C 1
ATOM 3327 O O . LYS B 1 183 ? -7.688 16.438 31.125 1 35.09 183 LYS B O 1
ATOM 3332 N N . LYS B 1 184 ? -8.438 14.414 31.578 1 36.28 184 LYS B N 1
ATOM 3333 C CA . LYS B 1 184 ? -7.266 14.516 32.438 1 36.28 184 LYS B CA 1
ATOM 3334 C C . LYS B 1 184 ? -5.98 14.469 31.609 1 36.28 184 LYS B C 1
ATOM 3336 O O . LYS B 1 184 ? -5.062 13.703 31.938 1 36.28 184 LYS B O 1
ATOM 3341 N N . VAL B 1 185 ? -5.98 14.156 30.359 1 37.44 185 VAL B N 1
ATOM 3342 C CA . VAL B 1 185 ? -4.602 14.312 29.922 1 37.44 185 VAL B CA 1
ATOM 3343 C C . VAL B 1 185 ? -4.086 15.695 30.312 1 37.44 185 VAL B C 1
ATOM 3345 O O . VAL B 1 185 ? -4.34 16.688 29.625 1 37.44 185 VAL B O 1
ATOM 3348 N N . ILE B 1 186 ? -4.516 16.078 31.422 1 36.31 186 ILE B N 1
ATOM 3349 C CA . ILE B 1 186 ? -3.895 17.281 31.984 1 36.31 186 ILE B CA 1
ATOM 3350 C C . ILE B 1 186 ? -2.375 17.172 31.875 1 36.31 186 ILE B C 1
ATOM 3352 O O . ILE B 1 186 ? -1.651 17.562 32.781 1 36.31 186 ILE B O 1
ATOM 3356 N N . GLY B 1 187 ? -1.764 16.031 31.281 1 42.69 187 GLY B N 1
ATOM 3357 C CA . GLY B 1 187 ? -0.347 16.312 31.453 1 42.69 187 GLY B CA 1
ATOM 3358 C C . GLY B 1 187 ? 0.029 17.719 31.062 1 42.69 187 GLY B C 1
ATOM 3359 O O . GLY B 1 187 ? -0.754 18.422 30.406 1 42.69 187 GLY B O 1
ATOM 3360 N N . GLU B 1 188 ? 1.051 18.234 31.594 1 53.25 188 GLU B N 1
ATOM 3361 C CA . GLU B 1 188 ? 1.581 19.578 31.438 1 53.25 188 GLU B CA 1
ATOM 3362 C C . GLU B 1 188 ? 1.732 19.938 29.953 1 53.25 188 GLU B C 1
ATOM 3364 O O . GLU B 1 188 ? 2.211 19.125 29.156 1 53.25 188 GLU B O 1
ATOM 3369 N N . ASN B 1 189 ? 0.811 20.641 29.266 1 67.88 189 ASN B N 1
ATOM 3370 C CA . ASN B 1 189 ? 0.827 21.297 27.969 1 67.88 189 ASN B CA 1
ATOM 3371 C C . ASN B 1 189 ? 2.217 21.828 27.625 1 67.88 189 ASN B C 1
ATOM 3373 O O . ASN B 1 189 ? 2.422 23.031 27.516 1 67.88 189 ASN B O 1
ATOM 3377 N N . LEU B 1 190 ? 3.145 20.797 27.844 1 77.31 190 LEU B N 1
ATOM 3378 C CA . LEU B 1 190 ? 4.504 21.203 27.5 1 77.31 190 LEU B CA 1
ATOM 3379 C C . LEU B 1 190 ? 4.926 20.578 26.172 1 77.31 190 LEU B C 1
ATOM 3381 O O . LEU B 1 190 ? 4.547 19.453 25.859 1 77.31 190 LEU B O 1
ATOM 3385 N N . CYS B 1 191 ? 5.648 21.297 25.484 1 76.75 191 CYS B N 1
ATOM 3386 C CA . CYS B 1 191 ? 6.266 20.797 24.266 1 76.75 191 CYS B CA 1
ATOM 3387 C C . CYS B 1 191 ? 7.27 19.688 24.562 1 76.75 191 CYS B C 1
ATOM 3389 O O . CYS B 1 191 ? 8.156 19.859 25.406 1 76.75 191 CYS B O 1
ATOM 3391 N N . SER B 1 192 ? 7.152 18.578 23.938 1 73.88 192 SER B N 1
ATOM 3392 C CA . SER B 1 192 ? 8 17.422 24.188 1 73.88 192 SER B CA 1
ATOM 3393 C C . SER B 1 192 ? 9.43 17.656 23.703 1 73.88 192 SER B C 1
ATOM 3395 O O . SER B 1 192 ? 10.344 16.922 24.062 1 73.88 192 SER B O 1
ATOM 3397 N N . ILE B 1 193 ? 9.609 18.719 22.953 1 70.12 193 ILE B N 1
ATOM 3398 C CA . ILE B 1 193 ? 10.93 18.984 22.375 1 70.12 193 ILE B CA 1
ATOM 3399 C C . ILE B 1 193 ? 11.633 20.062 23.203 1 70.12 193 ILE B C 1
ATOM 3401 O O . ILE B 1 193 ? 12.742 19.844 23.703 1 70.12 193 ILE B O 1
ATOM 3405 N N . CYS B 1 194 ? 10.984 21.172 23.406 1 71.75 194 CYS B N 1
ATOM 3406 C CA . CYS B 1 194 ? 11.648 22.281 24.078 1 71.75 194 CYS B CA 1
ATOM 3407 C C . CYS B 1 194 ? 11.211 22.391 25.531 1 71.75 194 CYS B C 1
ATOM 3409 O O . CYS B 1 194 ? 11.812 23.125 26.312 1 71.75 194 CYS B O 1
ATOM 3411 N N . GLY B 1 195 ? 10.156 21.75 25.906 1 76.81 195 GLY B N 1
ATOM 3412 C CA . GLY B 1 195 ? 9.711 21.719 27.297 1 76.81 195 GLY B CA 1
ATOM 3413 C C . GLY B 1 195 ? 8.859 22.922 27.672 1 76.81 195 GLY B C 1
ATOM 3414 O O . GLY B 1 195 ? 8.469 23.062 28.828 1 76.81 195 GLY B O 1
ATOM 3415 N N . LYS B 1 196 ? 8.609 23.75 26.703 1 80.88 196 LYS B N 1
ATOM 3416 C CA . LYS B 1 196 ? 7.812 24.938 27 1 80.88 196 LYS B CA 1
ATOM 3417 C C . LYS B 1 196 ? 6.32 24.625 27 1 80.88 196 LYS B C 1
ATOM 3419 O O . LYS B 1 196 ? 5.895 23.625 26.406 1 80.88 196 LYS B O 1
ATOM 3424 N N . LYS B 1 197 ? 5.617 25.469 27.672 1 81.25 197 LYS B N 1
ATOM 3425 C CA . LYS B 1 197 ? 4.168 25.297 27.719 1 81.25 197 LYS B CA 1
ATOM 3426 C C . LYS B 1 197 ? 3.529 25.562 26.359 1 81.25 197 LYS B C 1
ATOM 3428 O O . LYS B 1 197 ? 3.879 26.547 25.688 1 81.25 197 LYS B O 1
ATOM 3433 N N . VAL B 1 198 ? 2.795 24.656 25.969 1 75.88 198 VAL B N 1
ATOM 3434 C CA . VAL B 1 198 ? 2.137 24.797 24.672 1 75.88 198 VAL B CA 1
ATOM 3435 C C . VAL B 1 198 ? 0.664 25.141 24.875 1 75.88 198 VAL B C 1
ATOM 3437 O O . VAL B 1 198 ? 0.045 24.703 25.844 1 75.88 198 VAL B O 1
ATOM 3440 N N . THR B 1 199 ? 0.166 26.125 24.078 1 69.94 199 THR B N 1
ATOM 3441 C CA . THR B 1 199 ? -1.262 26.422 24.078 1 69.94 199 THR B CA 1
ATOM 3442 C C . THR B 1 199 ? -2.002 25.516 23.094 1 69.94 199 THR B C 1
ATOM 3444 O O . THR B 1 199 ? -1.424 25.062 22.109 1 69.94 199 THR B O 1
ATOM 3447 N N . ILE B 1 200 ? -3.16 25.078 23.422 1 61.66 200 ILE B N 1
ATOM 3448 C CA . ILE B 1 200 ? -4.004 24.156 22.656 1 61.66 200 ILE B CA 1
ATOM 3449 C C . ILE B 1 200 ? -4.141 24.641 21.219 1 61.66 200 ILE B C 1
ATOM 3451 O O . ILE B 1 200 ? -4.211 23.844 20.297 1 61.66 200 ILE B O 1
ATOM 3455 N N . THR B 1 201 ? -3.938 26 21.031 1 60.72 201 THR B N 1
ATOM 3456 C CA . THR B 1 201 ? -4.219 26.547 19.719 1 60.72 201 THR B CA 1
ATOM 3457 C C . THR B 1 201 ? -2.965 26.547 18.844 1 60.72 201 THR B C 1
ATOM 3459 O O . THR B 1 201 ? -3.047 26.719 17.625 1 60.72 201 THR B O 1
ATOM 3462 N N . ASP B 1 202 ? -1.883 26.281 19.5 1 62.47 202 ASP B N 1
ATOM 3463 C CA . ASP B 1 202 ? -0.633 26.438 18.766 1 62.47 202 ASP B CA 1
ATOM 3464 C C . ASP B 1 202 ? 0.245 25.188 18.891 1 62.47 202 ASP B C 1
ATOM 3466 O O . ASP B 1 202 ? 1.463 25.297 19.062 1 62.47 202 ASP B O 1
ATOM 3470 N N . CYS B 1 203 ? -0.345 24.016 18.969 1 68.81 203 CYS B N 1
ATOM 3471 C CA . CYS B 1 203 ? 0.532 22.859 19.141 1 68.81 203 CYS B CA 1
ATOM 3472 C C . CYS B 1 203 ? 0.135 21.719 18.219 1 68.81 203 CYS B C 1
ATOM 3474 O O . CYS B 1 203 ? -0.918 21.766 17.578 1 68.81 203 CYS B O 1
ATOM 3476 N N . PHE B 1 204 ? 1.065 20.875 18 1 72.94 204 PHE B N 1
ATOM 3477 C CA . PHE B 1 204 ? 0.86 19.625 17.266 1 72.94 204 PHE B CA 1
ATOM 3478 C C . PHE B 1 204 ? 0.984 18.422 18.203 1 72.94 204 PHE B C 1
ATOM 3480 O O . PHE B 1 204 ? 1.724 18.469 19.188 1 72.94 204 PHE B O 1
ATOM 3487 N N . SER B 1 205 ? 0.161 17.484 17.922 1 72.5 205 SER B N 1
ATOM 3488 C CA . SER B 1 205 ? 0.238 16.297 18.734 1 72.5 205 SER B CA 1
ATOM 3489 C C . SER B 1 205 ? 0.759 15.102 17.938 1 72.5 205 SER B C 1
ATOM 3491 O O . SER B 1 205 ? 0.563 15.031 16.719 1 72.5 205 SER B O 1
ATOM 3493 N N . ALA B 1 206 ? 1.521 14.273 18.578 1 68.69 206 ALA B N 1
ATOM 3494 C CA . ALA B 1 206 ? 2.062 13.047 17.984 1 68.69 206 ALA B CA 1
ATOM 3495 C C . ALA B 1 206 ? 1.897 11.867 18.938 1 68.69 206 ALA B C 1
ATOM 3497 O O . ALA B 1 206 ? 1.472 12.039 20.094 1 68.69 206 ALA B O 1
ATOM 3498 N N . ASN B 1 207 ? 2.074 10.703 18.516 1 64.88 207 ASN B N 1
ATOM 3499 C CA . ASN B 1 207 ? 2.016 9.484 19.328 1 64.88 207 ASN B CA 1
ATOM 3500 C C . ASN B 1 207 ? 0.671 9.352 20.047 1 64.88 207 ASN B C 1
ATOM 3502 O O . ASN B 1 207 ? 0.623 9.227 21.266 1 64.88 207 ASN B O 1
ATOM 3506 N N . LYS B 1 208 ? -0.316 9.359 19.328 1 62.81 208 LYS B N 1
ATOM 3507 C CA . LYS B 1 208 ? -1.681 9.219 19.812 1 62.81 208 LYS B CA 1
ATOM 3508 C C . LYS B 1 208 ? -1.997 10.281 20.875 1 62.81 208 LYS B C 1
ATOM 3510 O O . LYS B 1 208 ? -2.637 9.992 21.875 1 62.81 208 LYS B O 1
ATOM 3515 N N . GLY B 1 209 ? -1.356 11.461 20.641 1 64.62 209 GLY B N 1
ATOM 3516 C CA . GLY B 1 209 ? -1.688 12.594 21.5 1 64.62 209 GLY B CA 1
ATOM 3517 C C . GLY B 1 209 ? -0.792 12.711 22.719 1 64.62 209 GLY B C 1
ATOM 3518 O O . GLY B 1 209 ? -0.899 13.664 23.484 1 64.62 209 GLY B O 1
ATOM 3519 N N . THR B 1 210 ? 0.083 11.727 22.875 1 68.12 210 THR B N 1
ATOM 3520 C CA . THR B 1 210 ? 0.896 11.727 24.078 1 68.12 210 THR B CA 1
ATOM 3521 C C . THR B 1 210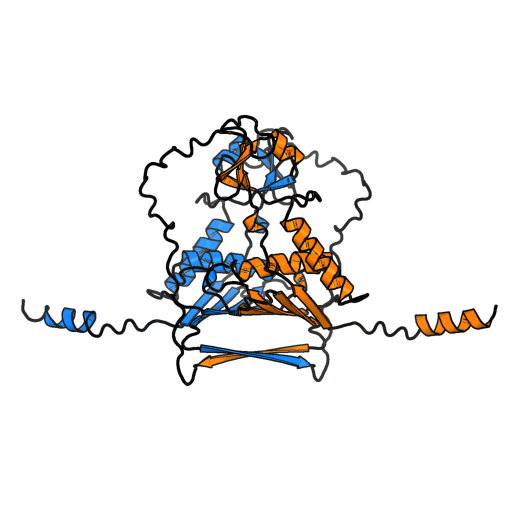 ? 2.07 12.695 23.953 1 68.12 210 THR B C 1
ATOM 3523 O O . THR B 1 210 ? 2.682 13.078 24.953 1 68.12 210 THR B O 1
ATOM 3526 N N . MET B 1 211 ? 2.385 13.016 22.719 1 72 211 MET B N 1
ATOM 3527 C CA . MET B 1 211 ? 3.453 13.977 22.469 1 72 211 MET B CA 1
ATOM 3528 C C . MET B 1 211 ? 2.891 15.273 21.891 1 72 211 MET B C 1
ATOM 3530 O O . MET B 1 211 ? 2.051 15.242 20.984 1 72 211 MET B O 1
ATOM 3534 N N . LYS B 1 212 ? 3.297 16.375 22.562 1 75.44 212 LYS B N 1
ATOM 3535 C CA . LYS B 1 212 ? 2.896 17.688 22.062 1 75.44 212 LYS B CA 1
ATOM 3536 C C . LYS B 1 212 ? 4.105 18.484 21.578 1 75.44 212 LYS B C 1
ATOM 3538 O O . LYS B 1 212 ? 5.164 18.453 22.219 1 75.44 212 LYS B O 1
ATOM 3543 N N . ILE B 1 213 ? 3.98 19.109 20.484 1 74.25 213 ILE B N 1
ATOM 3544 C CA . ILE B 1 213 ? 5.059 19.906 19.906 1 74.25 213 ILE B CA 1
ATOM 3545 C C . ILE B 1 213 ? 4.566 21.312 19.625 1 74.25 213 ILE B C 1
ATOM 3547 O O . ILE B 1 213 ? 3.527 21.516 18.984 1 74.25 213 ILE B O 1
ATOM 3551 N N . CYS B 1 214 ? 5.312 22.25 20.203 1 74.94 214 CYS B N 1
ATOM 3552 C CA . CYS B 1 214 ? 4.91 23.641 19.969 1 74.94 214 CYS B CA 1
ATOM 3553 C C . CYS B 1 214 ? 5.203 24.062 18.547 1 74.94 214 CYS B C 1
ATOM 3555 O O . CYS B 1 214 ? 5.949 23.391 17.828 1 74.94 214 CYS B O 1
ATOM 3557 N N . LYS B 1 215 ? 4.664 25.172 18.125 1 73.56 215 LYS B N 1
ATOM 3558 C CA . LYS B 1 215 ? 4.789 25.672 16.766 1 73.56 215 LYS B CA 1
ATOM 3559 C C . LYS B 1 215 ? 6.25 25.938 16.406 1 73.56 215 LYS B C 1
ATOM 3561 O O . LYS B 1 215 ? 6.68 25.656 15.281 1 73.56 215 LYS B O 1
ATOM 3566 N N . GLU B 1 216 ? 6.922 26.422 17.297 1 72.38 216 GLU B N 1
ATOM 3567 C CA . GLU B 1 216 ? 8.32 26.766 17.062 1 72.38 216 GLU B CA 1
ATOM 3568 C C . GLU B 1 216 ? 9.164 25.5 16.859 1 72.38 216 GLU B C 1
ATOM 3570 O O . GLU B 1 216 ? 9.984 25.438 15.938 1 72.38 216 GLU B O 1
ATOM 3575 N N . CYS B 1 217 ? 8.969 24.562 17.719 1 67.94 217 CYS B N 1
ATOM 3576 C CA . CYS B 1 217 ? 9.719 23.312 17.625 1 67.94 217 CYS B CA 1
ATOM 3577 C C . CYS B 1 217 ? 9.328 22.547 16.359 1 67.94 217 CYS B C 1
ATOM 3579 O O . CYS B 1 217 ? 10.172 21.875 15.766 1 67.94 217 CYS B O 1
ATOM 3581 N N . PHE B 1 218 ? 8.086 22.734 16.062 1 72.5 218 PHE B N 1
ATOM 3582 C CA . PHE B 1 218 ? 7.613 22.062 14.852 1 72.5 218 PHE B CA 1
ATOM 3583 C C . PHE B 1 218 ? 8.312 22.625 13.617 1 72.5 218 PHE B C 1
ATOM 3585 O O . PHE B 1 218 ? 8.758 21.859 12.758 1 72.5 218 PHE B O 1
ATOM 3592 N N . LYS B 1 219 ? 8.477 23.891 13.594 1 65.44 219 LYS B N 1
ATOM 3593 C CA . LYS B 1 219 ? 9.133 24.562 12.469 1 65.44 219 LYS B CA 1
ATOM 3594 C C . LYS B 1 219 ? 10.602 24.156 12.367 1 65.44 219 LYS B C 1
ATOM 3596 O O . LYS B 1 219 ? 11.133 24 11.266 1 65.44 219 LYS B O 1
ATOM 3601 N N . LYS B 1 220 ? 11.148 23.922 13.516 1 60.25 220 LYS B N 1
ATOM 3602 C CA . LYS B 1 220 ? 12.578 23.609 13.57 1 60.25 220 LYS B CA 1
ATOM 3603 C C . LYS B 1 220 ? 12.828 22.141 13.242 1 60.25 220 LYS B C 1
ATOM 3605 O O . LYS B 1 220 ? 13.875 21.797 12.688 1 60.25 220 LYS B O 1
ATOM 3610 N N . SER B 1 221 ? 11.977 21.344 13.758 1 53.69 221 SER B N 1
ATOM 3611 C CA . SER B 1 221 ? 12.242 19.906 13.75 1 53.69 221 SER B CA 1
ATOM 3612 C C . SER B 1 221 ? 11.664 19.25 12.5 1 53.69 221 SER B C 1
ATOM 3614 O O . SER B 1 221 ? 12.008 18.109 12.172 1 53.69 221 SER B O 1
ATOM 3616 N N . PHE B 1 222 ? 10.711 20 11.984 1 51.31 222 PHE B N 1
ATOM 3617 C CA . PHE B 1 222 ? 10.047 19.328 10.875 1 51.31 222 PHE B CA 1
ATOM 3618 C C . PHE B 1 222 ? 9.953 20.25 9.664 1 51.31 222 PHE B C 1
ATOM 3620 O O . PHE B 1 222 ? 9.68 21.438 9.805 1 51.31 222 PHE B O 1
#

Sequence (444 aa):
MIVKVNLIINYIKYGWFQMNNYAKIIVKGSPITKSNFKLFNLQGRAILPHNSGKYHDRYAVYEQEIAYEARVQNPNIILSESLIAVLKVYYKSKKRHPDTINITKSIFDGVEKSGVIINDAQIRRIIVEEFYDKENPRFELELFGESFYSMDYTIKKRDINVKPIEYNPSPNTHNKSPEKIDKKVIGENLCSICGKKVTITDCFSANKGTMKICKECFKKSFMIVKVNLIINYIKYGWFQMNNYAKIIVKGSPITKSNFKLFNLQGRAILPHNSGKYHDRYAVYEQEIAYEARVQNPNIILSESLIAVLKVYYKSKKRHPDTINITKSIFDGVEKSGVIINDAQIRRIIVEEFYDKENPRFELELFGESFYSMDYTIKKRDINVKPIEYNPSPNTHNKSPEKIDKKVIGENLCSICGKKVTITDCFSANKGTMKICKECFKKSF

Radius of gyration: 25.33 Å; Cα contacts (8 Å, |Δi|>4): 862; chains: 2; bounding box: 101×68×60 Å

Solvent-accessible surface area (backbone atoms only — not comparable to full-atom values): 24404 Å² total; per-residue (Å²): 129,69,74,69,53,58,62,56,48,63,59,63,67,78,45,69,69,70,74,50,49,63,49,63,37,68,45,80,44,70,82,62,40,65,74,77,54,36,30,24,42,70,87,64,38,43,28,50,69,56,81,59,82,44,86,80,34,60,58,51,52,50,30,49,49,41,11,49,46,36,33,72,65,36,70,94,42,57,38,45,40,32,25,36,35,43,36,41,37,23,31,52,42,93,85,66,63,78,41,55,72,54,35,52,53,38,51,50,56,8,40,32,71,38,46,42,31,68,49,68,71,30,45,43,29,38,37,39,39,65,47,73,28,64,90,67,20,22,36,40,38,38,39,32,26,47,28,49,32,45,78,48,70,49,78,41,73,45,93,68,65,49,84,64,54,76,62,71,70,62,79,80,69,54,75,78,58,84,64,75,70,72,68,70,72,60,64,76,50,31,11,72,80,83,60,44,78,34,51,77,88,46,30,32,29,27,73,93,64,75,34,34,33,24,57,68,55,42,62,72,70,74,128,69,73,67,52,59,62,58,48,61,59,62,64,79,47,69,70,69,73,50,49,63,50,62,35,67,46,78,46,69,83,65,39,64,74,78,54,35,30,24,39,69,88,64,40,42,30,49,69,57,82,60,82,45,88,83,34,61,58,51,52,50,30,49,50,42,12,48,45,39,32,70,66,36,70,94,42,56,36,45,39,32,24,36,35,41,35,40,35,23,30,53,42,91,85,67,64,78,42,55,72,53,37,52,55,36,50,50,55,8,39,33,71,37,46,41,30,68,48,68,69,30,44,42,29,40,36,39,39,64,47,74,26,65,90,68,19,21,37,39,37,37,40,32,24,47,28,50,30,46,80,48,71,50,80,42,73,45,91,67,65,48,83,64,54,75,61,72,71,62,77,80,68,56,74,79,57,85,63,75,71,72,67,68,74,58,63,78,50,31,11,72,79,82,61,44,78,34,52,78,89,46,32,31,29,27,74,93,63,76,34,34,32,24,58,67,55,42,61,72,70,73